Protein AF-0000000074612310 (afdb_homodimer)

Solvent-accessible surface area (backbone atoms only — not comparable to full-atom values): 36369 Å² total; per-residue (Å²): 129,85,71,70,78,71,64,77,72,70,75,66,70,74,69,72,67,72,72,68,61,58,50,31,43,89,96,39,61,43,60,32,62,92,30,60,35,44,38,49,26,16,46,59,89,92,21,31,74,48,78,76,33,29,34,42,69,42,62,85,66,85,56,32,41,31,21,34,57,80,76,67,33,42,51,66,43,66,48,71,48,95,81,45,96,46,37,36,38,30,28,52,40,79,69,46,76,47,74,48,49,64,48,74,45,77,73,54,71,47,79,35,73,95,50,50,44,22,36,31,58,28,25,40,35,35,40,31,32,58,38,29,44,37,32,20,39,92,85,64,48,70,69,23,22,27,25,25,38,73,58,92,82,48,68,73,75,75,53,61,61,74,24,9,53,40,13,24,57,28,48,44,76,60,74,30,40,48,41,30,37,32,37,35,25,52,70,68,73,89,86,61,74,26,62,32,37,38,37,50,28,14,50,72,58,56,76,65,42,74,66,57,75,88,74,54,84,75,34,51,24,34,29,26,52,33,69,48,61,89,46,76,59,81,63,63,72,42,91,46,30,46,59,44,82,89,60,43,48,61,35,38,26,66,55,30,38,60,26,51,69,39,90,83,16,40,35,73,52,82,57,44,65,85,44,63,74,75,32,57,90,66,33,38,33,34,62,54,77,86,46,79,36,62,34,62,31,66,66,57,71,37,38,32,54,48,49,38,51,50,49,51,48,51,50,50,51,51,52,48,52,50,51,50,50,52,50,52,52,51,53,54,66,70,95,128,89,69,72,79,72,64,77,73,69,75,68,72,74,71,72,67,72,71,69,60,58,51,31,46,90,97,39,61,43,58,34,62,92,30,59,34,44,38,50,26,16,47,60,88,90,22,32,75,49,77,77,33,30,34,43,68,43,61,84,67,82,57,32,41,30,22,35,57,81,76,66,33,42,51,67,43,66,48,71,48,95,81,46,96,48,37,36,36,31,28,54,40,78,68,45,76,46,74,47,48,59,50,75,44,80,74,54,71,48,80,36,72,94,51,50,45,22,36,32,57,29,26,41,38,36,40,31,32,59,38,29,45,37,33,22,39,93,86,64,47,70,69,23,24,29,25,25,37,75,58,91,81,50,66,75,73,76,51,57,62,76,23,10,53,39,13,24,57,29,46,42,76,61,74,30,39,48,41,31,36,32,37,35,23,52,72,57,81,83,93,63,72,27,60,31,36,39,38,50,29,14,49,72,58,55,77,64,43,74,64,57,76,88,74,56,84,75,33,51,22,33,29,26,50,34,69,49,60,90,46,76,60,82,65,62,70,40,89,44,29,45,58,42,83,90,60,43,49,60,34,37,27,74,60,30,38,57,26,50,68,39,90,83,17,40,35,73,52,83,60,44,66,87,45,62,77,75,35,59,92,69,34,36,37,34,63,53,83,87,45,80,36,59,35,64,32,67,65,60,70,38,38,34,54,49,46,39,51,50,48,52,48,49,51,50,50,52,53,48,52,49,50,50,48,51,51,51,50,51,55,52,65,71,92

Foldseek 3Di:
DVPPPPPPPPPPPPPPPPVVQDQWDPPFDQDQFPEGAGPCAGEDPPGHDDLQRYWHFDPPPVGTWIARPVQRWTWDYFDDDPPDPFRKTKTFDDKDKDKDQAFKAWTDKAAQPPAQKKFAQKKKKKAWAQKKKFKAFPVGHTQDIAHADEDPPDPPCQDLDDPRHRMDMDDDDIGHRIMIMMMGGDNDDPDDMIMMMMDMAHNVVSVVRHGDPVPDPTGIGMMGGAPPSPHDQVLDPPPQWHFDPDSGDIDGFWQWDADNSDDVSTHGPPAPVVCVPVAPPQWTFPDDRPGTDGHGDVVVVCVVVVVVVVVVVVVCVVVVVVVVVVVVVVVVVVD/DVPDPPPPPPPPPPPPPPVVQDQWAPPFDQDQFPEGAGPCAGEDPPGHDDLQRYWHFDCPPVGTWIARPVVRWTWDYFDDDPPDPFRKTKTFDDKDKDKDQAFKFWDDKAAQPPAQKKFAQKKKKKAWAQKKKFKAFPVGHTQDIAHADEDPPDPPCQDLDDPRHRMDMDDDDIGHRIITMMIGGDNDDDDDMIMMMMDMAHNVVSVVRHGDPVPDDTGIGMMGGAPPSPHDQVLDPPPQWHFDPDSGDIDGFDQWDADNSDDVSTHGPPAPVVCVPVAPPQWTFPDDRPGTDGHGDVVVVCVVVVVVVVVVVVVCVVVVVVVVVVVVVVVVVVD

Radius of gyration: 35.61 Å; Cα contacts (8 Å, |Δi|>4): 1403; chains: 2; bounding box: 133×86×54 Å

Organism: Saponaria officinalis (NCBI:txid3572)

pLDDT: mean 75.76, std 18.87, range [30.83, 97.31]

Structure (mmCIF, N/CA/C/O backbone):
data_AF-0000000074612310-model_v1
#
loop_
_entity.id
_entity.type
_entity.pdbx_description
1 polymer 'Wall-associated receptor kinase galacturonan-binding domain-containing protein'
#
loop_
_atom_site.group_PDB
_atom_site.id
_atom_site.type_symbol
_atom_site.label_atom_id
_atom_site.label_alt_id
_atom_site.label_comp_id
_atom_site.label_asym_id
_atom_site.label_entity_id
_atom_site.label_seq_id
_atom_site.pdbx_PDB_ins_code
_atom_site.Cartn_x
_atom_site.Cartn_y
_atom_site.Cartn_z
_atom_site.occupancy
_atom_site.B_iso_or_equiv
_atom_site.auth_seq_id
_atom_site.auth_comp_id
_atom_site.auth_asym_id
_atom_site.auth_atom_id
_atom_site.pdbx_PDB_model_num
ATOM 1 N N . MET A 1 1 ? -59.469 -48.281 7.539 1 31.19 1 MET A N 1
ATOM 2 C CA . MET A 1 1 ? -58.062 -48.688 7.543 1 31.19 1 MET A CA 1
ATOM 3 C C . MET A 1 1 ? -57.25 -47.75 6.68 1 31.19 1 MET A C 1
ATOM 5 O O . MET A 1 1 ? -56.094 -48.062 6.328 1 31.19 1 MET A O 1
ATOM 9 N N . PRO A 1 2 ? -57.844 -46.656 6.121 1 43.91 2 PRO A N 1
ATOM 10 C CA . PRO A 1 2 ? -57.219 -45.688 5.219 1 43.91 2 PRO A CA 1
ATOM 11 C C . PRO A 1 2 ? -56.062 -44.906 5.887 1 43.91 2 PRO A C 1
ATOM 13 O O . PRO A 1 2 ? -55.625 -43.875 5.363 1 43.91 2 PRO A O 1
ATOM 16 N N . SER A 1 3 ? -55.688 -45.438 7.133 1 37.5 3 SER A N 1
ATOM 17 C CA . SER A 1 3 ? -54.812 -44.562 7.926 1 37.5 3 SER A CA 1
ATOM 18 C C . SER A 1 3 ? -53.469 -44.375 7.25 1 37.5 3 SER A C 1
ATOM 20 O O . SER A 1 3 ? -52.781 -43.344 7.469 1 37.5 3 SER A O 1
ATOM 22 N N . LEU A 1 4 ? -52.875 -45.469 6.738 1 37.41 4 LEU A N 1
ATOM 23 C CA . LEU A 1 4 ? -51.438 -45.594 6.742 1 37.41 4 LEU A CA 1
ATOM 24 C C . LEU A 1 4 ? -50.812 -44.781 5.605 1 37.41 4 LEU A C 1
ATOM 26 O O . LEU A 1 4 ? -49.594 -44.781 5.438 1 37.41 4 LEU A O 1
ATOM 30 N N . PHE A 1 5 ? -51.531 -44.469 4.578 1 40.09 5 PHE A N 1
ATOM 31 C CA . PHE A 1 5 ? -50.781 -44.031 3.402 1 40.09 5 PHE A CA 1
ATOM 32 C C . PHE A 1 5 ? -50.125 -42.688 3.646 1 40.09 5 PHE A C 1
ATOM 34 O O . PHE A 1 5 ? -49.5 -42.125 2.74 1 40.09 5 PHE A O 1
ATOM 41 N N . LEU A 1 6 ? -50.531 -41.969 4.703 1 34.81 6 LEU A N 1
ATOM 42 C CA . LEU A 1 6 ? -50.094 -40.562 4.637 1 34.81 6 LEU A CA 1
ATOM 43 C C . LEU A 1 6 ? -48.594 -40.469 4.883 1 34.81 6 LEU A C 1
ATOM 45 O O . LEU A 1 6 ? -48.031 -39.344 4.922 1 34.81 6 LEU A O 1
ATOM 49 N N . LEU A 1 7 ? -47.969 -41.5 5.547 1 33.06 7 LEU A N 1
ATOM 50 C CA . LEU A 1 7 ? -46.781 -41.062 6.258 1 33.06 7 LEU A CA 1
ATOM 51 C C . LEU A 1 7 ? -45.688 -40.688 5.277 1 33.06 7 LEU A C 1
ATOM 53 O O . LEU A 1 7 ? -44.781 -39.906 5.594 1 33.06 7 LEU A O 1
ATOM 57 N N . VAL A 1 8 ? -45.406 -41.562 4.297 1 35.12 8 VAL A N 1
ATOM 58 C CA . VAL A 1 8 ? -44 -41.625 3.943 1 35.12 8 VAL A CA 1
ATOM 59 C C . VAL A 1 8 ? -43.594 -40.375 3.141 1 35.12 8 VAL A C 1
ATOM 61 O O . VAL A 1 8 ? -43.719 -40.375 1.912 1 35.12 8 VAL A O 1
ATOM 64 N N . LEU A 1 9 ? -44.281 -39.281 3.205 1 34.91 9 LEU A N 1
ATOM 65 C CA . LEU A 1 9 ? -43.562 -38.219 2.506 1 34.91 9 LEU A CA 1
ATOM 66 C C . LEU A 1 9 ? -42.094 -38.125 2.98 1 34.91 9 LEU A C 1
ATOM 68 O O . LEU A 1 9 ? -41.844 -37.656 4.086 1 34.91 9 LEU A O 1
ATOM 72 N N . GLN A 1 10 ? -41.312 -39.281 2.816 1 31.5 10 GLN A N 1
ATOM 73 C CA . GLN A 1 10 ? -39.875 -39.219 3.033 1 31.5 10 GLN A CA 1
ATOM 74 C C . GLN A 1 10 ? -39.281 -37.938 2.461 1 31.5 10 GLN A C 1
ATOM 76 O O . GLN A 1 10 ? -39.531 -37.594 1.305 1 31.5 10 GLN A O 1
ATOM 81 N N . LEU A 1 11 ? -39.062 -37.031 3.32 1 33.66 11 LEU A N 1
ATOM 82 C CA . LEU A 1 11 ? -38.094 -35.938 3.146 1 33.66 11 LEU A CA 1
ATOM 83 C C . LEU A 1 11 ? -36.812 -36.438 2.494 1 33.66 11 LEU A C 1
ATOM 85 O O . LEU A 1 11 ? -36.062 -37.219 3.1 1 33.66 11 LEU A O 1
ATOM 89 N N . LEU A 1 12 ? -36.906 -36.875 1.22 1 35.41 12 LEU A N 1
ATOM 90 C CA . LEU A 1 12 ? -35.594 -37 0.584 1 35.41 12 LEU A CA 1
ATOM 91 C C . LEU A 1 12 ? -34.656 -35.875 0.996 1 35.41 12 LEU A C 1
ATOM 93 O O . LEU A 1 12 ? -35 -34.719 0.837 1 35.41 12 LEU A O 1
ATOM 97 N N . PRO A 1 13 ? -33.812 -36.188 1.968 1 35.56 13 PRO A N 1
ATOM 98 C CA . PRO A 1 13 ? -32.812 -35.125 2.168 1 35.56 13 PRO A CA 1
ATOM 99 C C . PRO A 1 13 ? -32.219 -34.625 0.854 1 35.56 13 PRO A C 1
ATOM 101 O O . PRO A 1 13 ? -31.875 -35.406 -0.017 1 35.56 13 PRO A O 1
ATOM 104 N N . VAL A 1 14 ? -32.812 -33.562 0.369 1 36.28 14 VAL A N 1
ATOM 105 C CA . VAL A 1 14 ? -31.984 -32.844 -0.604 1 36.28 14 VAL A CA 1
ATOM 106 C C . VAL A 1 14 ? -30.516 -32.875 -0.156 1 36.28 14 VAL A C 1
ATOM 108 O O . VAL A 1 14 ? -30.172 -32.281 0.869 1 36.28 14 VAL A O 1
ATOM 111 N N . LEU A 1 15 ? -29.938 -34.094 -0.262 1 31.41 15 LEU A N 1
ATOM 112 C CA . LEU A 1 15 ? -28.469 -34.031 -0.216 1 31.41 15 LEU A CA 1
ATOM 113 C C . LEU A 1 15 ? -27.969 -32.812 -0.952 1 31.41 15 LEU A C 1
ATOM 115 O O . LEU A 1 15 ? -28.047 -32.75 -2.182 1 31.41 15 LEU A O 1
ATOM 119 N N . ASN A 1 16 ? -28.188 -31.719 -0.334 1 35.94 16 ASN A N 1
ATOM 120 C CA . ASN A 1 16 ? -27.328 -30.625 -0.79 1 35.94 16 ASN A CA 1
ATOM 121 C C . ASN A 1 16 ? -25.891 -31.078 -0.973 1 35.94 16 ASN A C 1
ATOM 123 O O . ASN A 1 16 ? -25.156 -31.219 0.002 1 35.94 16 ASN A O 1
ATOM 127 N N . VAL A 1 17 ? -25.656 -32.031 -1.901 1 35.88 17 VAL A N 1
ATOM 128 C CA . VAL A 1 17 ? -24.266 -32.219 -2.322 1 35.88 17 VAL A CA 1
ATOM 129 C C . VAL A 1 17 ? -23.625 -30.859 -2.58 1 35.88 17 VAL A C 1
ATOM 131 O O . VAL A 1 17 ? -24 -30.156 -3.518 1 35.88 17 VAL A O 1
ATOM 134 N N . ALA A 1 18 ? -23.25 -30.328 -1.608 1 40.06 18 ALA A N 1
ATOM 135 C CA . ALA A 1 18 ? -22.266 -29.281 -1.895 1 40.06 18 ALA A CA 1
ATOM 136 C C . ALA A 1 18 ? -21.234 -29.781 -2.912 1 40.06 18 ALA A C 1
ATOM 138 O O . ALA A 1 18 ? -20.422 -30.641 -2.609 1 40.06 18 ALA A O 1
ATOM 139 N N . VAL A 1 19 ? -21.531 -29.984 -4.148 1 41.69 19 VAL A N 1
ATOM 140 C CA . VAL A 1 19 ? -20.484 -30.234 -5.129 1 41.69 19 VAL A CA 1
ATOM 141 C C . VAL A 1 19 ? -19.328 -29.25 -4.922 1 41.69 19 VAL A C 1
ATOM 143 O O . VAL A 1 19 ? -19.516 -28.031 -5.078 1 41.69 19 VAL A O 1
ATOM 146 N N . GLY A 1 20 ? -18.578 -29.469 -3.973 1 47.41 20 GLY A N 1
ATOM 147 C CA . GLY A 1 20 ? -17.344 -28.719 -3.855 1 47.41 20 GLY A CA 1
ATOM 148 C C . GLY A 1 20 ? -16.688 -28.453 -5.191 1 47.41 20 GLY A C 1
ATOM 149 O O . GLY A 1 20 ? -16.547 -29.359 -6.012 1 47.41 20 GLY A O 1
ATOM 150 N N . SER A 1 21 ? -16.844 -27.297 -5.871 1 55.66 21 SER A N 1
ATOM 151 C CA . SER A 1 21 ? -16.266 -26.938 -7.16 1 55.66 21 SER A CA 1
ATOM 152 C C . SER A 1 21 ? -14.852 -27.484 -7.297 1 55.66 21 SER A C 1
ATOM 154 O O . SER A 1 21 ? -14.07 -27.453 -6.344 1 55.66 21 SER A O 1
ATOM 156 N N . ASN A 1 22 ? -14.617 -28.453 -8.25 1 65 22 ASN A N 1
ATOM 157 C CA . ASN A 1 22 ? -13.312 -29.047 -8.516 1 65 22 ASN A CA 1
ATOM 158 C C . ASN A 1 22 ? -12.234 -27.984 -8.672 1 65 22 ASN A C 1
ATOM 160 O O . ASN A 1 22 ? -12.414 -27.016 -9.414 1 65 22 ASN A O 1
ATOM 164 N N . ILE A 1 23 ? -11.289 -28.062 -7.902 1 82.12 23 ILE A N 1
ATOM 165 C CA . ILE A 1 23 ? -10.18 -27.125 -7.938 1 82.12 23 ILE A CA 1
ATOM 166 C C . ILE A 1 23 ? -9.07 -27.656 -8.836 1 82.12 23 ILE A C 1
ATOM 168 O O . ILE A 1 23 ? -8.359 -26.891 -9.484 1 82.12 23 ILE A O 1
ATOM 172 N N . SER A 1 24 ? -9.031 -29.016 -9.023 1 89.31 24 SER A N 1
ATOM 173 C CA . SER A 1 24 ? -8.062 -29.688 -9.898 1 89.31 24 SER A CA 1
ATOM 174 C C . SER A 1 24 ? -8.766 -30.484 -10.984 1 89.31 24 SER A C 1
ATOM 176 O O . SER A 1 24 ? -9.992 -30.609 -10.984 1 89.31 24 SER A O 1
ATOM 178 N N . MET A 1 25 ? -7.953 -31.016 -11.914 1 89.5 25 MET A N 1
ATOM 179 C CA . MET A 1 25 ? -8.492 -31.922 -12.922 1 89.5 25 MET A CA 1
ATOM 180 C C . MET A 1 25 ? -9.086 -33.156 -12.273 1 89.5 25 MET A C 1
ATOM 182 O O . MET A 1 25 ? -8.562 -33.656 -11.266 1 89.5 25 MET A O 1
ATOM 186 N N . PRO A 1 26 ? -10.164 -33.719 -12.93 1 87.38 26 PRO A N 1
ATOM 187 C CA . PRO A 1 26 ? -10.781 -34.906 -12.352 1 87.38 26 PRO A CA 1
ATOM 188 C C . PRO A 1 26 ? -9.781 -36.062 -12.172 1 87.38 26 PRO A C 1
ATOM 190 O O . PRO A 1 26 ? -8.961 -36.312 -13.062 1 87.38 26 PRO A O 1
ATOM 193 N N . ASN A 1 27 ? -9.781 -36.781 -11.016 1 90.19 27 ASN A N 1
ATOM 194 C CA . ASN A 1 27 ? -8.953 -37.938 -10.68 1 90.19 27 ASN A CA 1
ATOM 195 C C . ASN A 1 27 ? -7.516 -37.531 -10.391 1 90.19 27 ASN A C 1
ATOM 197 O O . ASN A 1 27 ? -6.602 -38.344 -10.477 1 90.19 27 ASN A O 1
ATOM 201 N N . CYS A 1 28 ? -7.297 -36.25 -10.227 1 93.88 28 CYS A N 1
ATOM 202 C CA . CYS A 1 28 ? -5.965 -35.75 -9.898 1 93.88 28 CYS A CA 1
ATOM 203 C C . CYS A 1 28 ? -5.895 -35.312 -8.453 1 93.88 28 CYS A C 1
ATOM 205 O O . CYS A 1 28 ? -6.906 -34.906 -7.871 1 93.88 28 CYS A O 1
ATOM 207 N N . VAL A 1 29 ? -4.695 -35.344 -7.895 1 92.44 29 VAL A N 1
ATOM 208 C CA . VAL A 1 29 ? -4.465 -34.875 -6.531 1 92.44 29 VAL A CA 1
ATOM 209 C C . VAL A 1 29 ? -4.609 -33.344 -6.477 1 92.44 29 VAL A C 1
ATOM 211 O O . VAL A 1 29 ? -4.121 -32.625 -7.359 1 92.44 29 VAL A O 1
ATOM 214 N N . ASP A 1 30 ? -5.328 -32.875 -5.434 1 91.88 30 ASP A N 1
ATOM 215 C CA . ASP A 1 30 ? -5.609 -31.438 -5.402 1 91.88 30 ASP A CA 1
ATOM 216 C C . ASP A 1 30 ? -4.84 -30.75 -4.273 1 91.88 30 ASP A C 1
ATOM 218 O O . ASP A 1 30 ? -5.047 -29.578 -4.008 1 91.88 30 ASP A O 1
ATOM 222 N N . HIS A 1 31 ? -4.008 -31.609 -3.551 1 93.44 31 HIS A N 1
ATOM 223 C CA . HIS A 1 31 ? -3.217 -31.031 -2.475 1 93.44 31 HIS A CA 1
ATOM 224 C C . HIS A 1 31 ? -1.829 -31.656 -2.408 1 93.44 31 HIS A C 1
ATOM 226 O O . HIS A 1 31 ? -1.658 -32.844 -2.746 1 93.44 31 HIS A O 1
ATOM 232 N N . CYS A 1 32 ? -0.925 -30.859 -2.057 1 95.81 32 CYS A N 1
ATOM 233 C CA . CYS A 1 32 ? 0.397 -31.297 -1.62 1 95.81 32 CYS A CA 1
ATOM 234 C C . CYS A 1 32 ? 0.771 -30.656 -0.288 1 95.81 32 CYS A C 1
ATOM 236 O O . CYS A 1 32 ? 1.08 -29.469 -0.232 1 95.81 32 CYS A O 1
ATOM 238 N N . GLY A 1 33 ? 0.709 -31.484 0.773 1 92.88 33 GLY A N 1
ATOM 239 C CA . GLY A 1 33 ? 0.805 -30.859 2.088 1 92.88 33 GLY A CA 1
ATOM 240 C C . GLY A 1 33 ? -0.334 -29.906 2.383 1 92.88 33 GLY A C 1
ATOM 241 O O . GLY A 1 33 ? -1.506 -30.266 2.248 1 92.88 33 GLY A O 1
ATOM 242 N N . ASP A 1 34 ? -0.015 -28.672 2.723 1 89.38 34 ASP A N 1
ATOM 243 C CA . ASP A 1 34 ? -1.032 -27.688 3.078 1 89.38 34 ASP A CA 1
ATOM 244 C C . ASP A 1 34 ? -1.363 -26.781 1.89 1 89.38 34 ASP A C 1
ATOM 246 O O . ASP A 1 34 ? -2.191 -25.875 2.002 1 89.38 34 ASP A O 1
ATOM 250 N N . VAL A 1 35 ? -0.781 -27.109 0.723 1 93.94 35 VAL A N 1
ATOM 251 C CA . VAL A 1 35 ? -0.959 -26.234 -0.432 1 93.94 35 VAL A CA 1
ATOM 252 C C . VAL A 1 35 ? -1.986 -26.844 -1.386 1 93.94 35 VAL A C 1
ATOM 254 O O . VAL A 1 35 ? -1.888 -28.016 -1.748 1 93.94 35 VAL A O 1
ATOM 257 N N . GLN A 1 36 ? -2.959 -25.984 -1.758 1 92.88 36 GLN A N 1
ATOM 258 C CA . GLN A 1 36 ? -3.941 -26.422 -2.748 1 92.88 36 GLN A CA 1
ATOM 259 C C . GLN A 1 36 ? -3.393 -26.281 -4.164 1 92.88 36 GLN A C 1
ATOM 261 O O . GLN A 1 36 ? -2.865 -25.219 -4.531 1 92.88 36 GLN A O 1
ATOM 266 N N . ILE A 1 37 ? -3.521 -27.375 -4.891 1 95.06 37 ILE A N 1
ATOM 267 C CA . ILE A 1 37 ? -3.037 -27.375 -6.266 1 95.06 37 ILE A CA 1
ATOM 268 C C . ILE A 1 37 ? -4.215 -27.219 -7.227 1 95.06 37 ILE A C 1
ATOM 270 O O . ILE A 1 37 ? -4.953 -28.172 -7.48 1 95.06 37 ILE A O 1
ATOM 274 N N . ARG A 1 38 ? -4.242 -26.047 -7.793 1 91.12 38 ARG A N 1
ATOM 275 C CA . ARG A 1 38 ? -5.363 -25.719 -8.664 1 91.12 38 ARG A CA 1
ATOM 276 C C . ARG A 1 38 ? -4.953 -25.781 -10.133 1 91.12 38 ARG A C 1
ATOM 278 O O . ARG A 1 38 ? -3.863 -25.344 -10.5 1 91.12 38 ARG A O 1
ATOM 285 N N . TYR A 1 39 ? -5.891 -26.359 -10.859 1 91.38 39 TYR A N 1
ATOM 286 C CA . TYR A 1 39 ? -5.664 -26.312 -12.305 1 91.38 39 TYR A CA 1
ATOM 287 C C . TYR A 1 39 ? -5.59 -24.875 -12.797 1 91.38 39 TYR A C 1
ATOM 289 O O . TYR A 1 39 ? -6.348 -24.016 -12.344 1 91.38 39 TYR A O 1
ATOM 297 N N . PRO A 1 40 ? -4.617 -24.531 -13.711 1 91.38 40 PRO A N 1
ATOM 298 C CA . PRO A 1 40 ? -3.965 -25.391 -14.703 1 91.38 40 PRO A CA 1
ATOM 299 C C . PRO A 1 40 ? -2.744 -26.125 -14.141 1 91.38 40 PRO A C 1
ATOM 301 O O . PRO A 1 40 ? -2.105 -26.906 -14.852 1 91.38 40 PRO A O 1
ATOM 304 N N . PHE A 1 41 ? -2.453 -25.891 -12.906 1 94.94 41 PHE A N 1
ATOM 305 C CA . PHE A 1 41 ? -1.374 -26.641 -12.273 1 94.94 41 PHE A CA 1
ATOM 306 C C . PHE A 1 41 ? -1.838 -28.047 -11.898 1 94.94 41 PHE A C 1
ATOM 308 O O . PHE A 1 41 ? -3.035 -28.281 -11.734 1 94.94 41 PHE A O 1
ATOM 315 N N . GLY A 1 42 ? -0.836 -28.938 -11.828 1 96 42 GLY A N 1
ATOM 316 C CA . GLY A 1 42 ? -1.226 -30.297 -11.477 1 96 42 GLY A CA 1
ATOM 317 C C . GLY A 1 42 ? -0.047 -31.188 -11.125 1 96 42 GLY A C 1
ATOM 318 O O . GLY A 1 42 ? 1.094 -30.891 -11.477 1 96 42 GLY A O 1
ATOM 319 N N . ILE A 1 43 ? -0.381 -32.25 -10.414 1 96.56 43 ILE A N 1
ATOM 320 C CA . ILE A 1 43 ? 0.608 -33.25 -10.016 1 96.56 43 ILE A CA 1
ATOM 321 C C . ILE A 1 43 ? 0.4 -34.531 -10.812 1 96.56 43 ILE A C 1
ATOM 323 O O . ILE A 1 43 ? -0.686 -35.125 -10.789 1 96.56 43 ILE A O 1
ATOM 327 N N . GLY A 1 44 ? 1.43 -34.969 -11.516 1 94.62 44 GLY A N 1
ATOM 328 C CA . GLY A 1 44 ? 1.333 -36.188 -12.281 1 94.62 44 GLY A CA 1
ATOM 329 C C . GLY A 1 44 ? 0.958 -35.969 -13.734 1 94.62 44 GLY A C 1
ATOM 330 O O . GLY A 1 44 ? 0.527 -34.875 -14.109 1 94.62 44 GLY A O 1
ATOM 331 N N . PRO A 1 45 ? 1.139 -37 -14.5 1 93.88 45 PRO A N 1
ATOM 332 C CA . PRO A 1 45 ? 0.851 -36.875 -15.93 1 93.88 45 PRO A CA 1
ATOM 333 C C . PRO A 1 45 ? -0.623 -36.594 -16.219 1 93.88 45 PRO A C 1
ATOM 335 O O . PRO A 1 45 ? -1.5 -37.125 -15.547 1 93.88 45 PRO A O 1
ATOM 338 N N . ASN A 1 46 ? -0.968 -35.75 -17.109 1 92.69 46 ASN A N 1
ATOM 339 C CA . ASN A 1 46 ? -2.295 -35.406 -17.609 1 92.69 46 ASN A CA 1
ATOM 340 C C . ASN A 1 46 ? -3.092 -34.594 -16.578 1 92.69 46 ASN A C 1
ATOM 342 O O . ASN A 1 46 ? -4.32 -34.531 -16.641 1 92.69 46 ASN A O 1
ATOM 346 N N . CYS A 1 47 ? -2.346 -34.094 -15.617 1 95.19 47 CYS A N 1
ATOM 347 C CA . CYS A 1 47 ? -3.053 -33.344 -14.578 1 95.19 47 CYS A CA 1
ATOM 348 C C . CYS A 1 47 ? -2.76 -31.844 -14.68 1 95.19 47 CYS A C 1
ATOM 350 O O . CYS A 1 47 ? -3.281 -31.062 -13.891 1 95.19 47 CYS A O 1
ATOM 352 N N . TYR A 1 48 ? -1.944 -31.422 -15.578 1 93.81 48 TYR A N 1
ATOM 353 C CA . TYR A 1 48 ? -1.608 -30.016 -15.805 1 93.81 48 TYR A CA 1
ATOM 354 C C . TYR A 1 48 ? -1.828 -29.641 -17.266 1 93.81 48 TYR A C 1
ATOM 356 O O . TYR A 1 48 ? -1.896 -30.5 -18.141 1 93.81 48 TYR A O 1
ATOM 364 N N . ARG A 1 49 ? -2.004 -28.406 -17.469 1 90.75 49 ARG A N 1
ATOM 365 C CA . ARG A 1 49 ? -2.35 -27.938 -18.812 1 90.75 49 ARG A CA 1
ATOM 366 C C . ARG A 1 49 ? -1.181 -28.109 -19.781 1 90.75 49 ARG A C 1
ATOM 368 O O . ARG A 1 49 ? -1.35 -28.625 -20.875 1 90.75 49 ARG A O 1
ATOM 375 N N . GLU A 1 50 ? -0.037 -27.562 -19.391 1 91.06 50 GLU A N 1
ATOM 376 C CA . GLU A 1 50 ? 1.214 -27.625 -20.141 1 91.06 50 GLU A CA 1
ATOM 377 C C . GLU A 1 50 ? 2.393 -27.953 -19.219 1 91.06 50 GLU A C 1
ATOM 379 O O . GLU A 1 50 ? 2.297 -27.797 -18 1 91.06 50 GLU A O 1
ATOM 384 N N . PRO A 1 51 ? 3.473 -28.297 -19.844 1 92.06 51 PRO A N 1
ATOM 385 C CA . PRO A 1 51 ? 4.605 -28.766 -19.047 1 92.06 51 PRO A CA 1
ATOM 386 C C . PRO A 1 51 ? 5.055 -27.75 -18 1 92.06 51 PRO A C 1
ATOM 388 O O . PRO A 1 51 ? 5.375 -28.109 -16.875 1 92.06 51 PRO A O 1
ATOM 391 N N . PRO A 1 52 ? 4.977 -26.484 -18.266 1 93.88 52 PRO A N 1
ATOM 392 C CA . PRO A 1 52 ? 5.449 -25.516 -17.266 1 93.88 52 PRO A CA 1
ATOM 393 C C . PRO A 1 52 ? 4.559 -25.469 -16.031 1 93.88 52 PRO A C 1
ATOM 395 O O . PRO A 1 52 ? 4.957 -24.938 -15 1 93.88 52 PRO A O 1
ATOM 398 N N . TYR A 1 53 ? 3.422 -26.031 -16.078 1 94.62 53 TYR A N 1
ATOM 399 C CA . TYR A 1 53 ? 2.484 -25.969 -14.961 1 94.62 53 TYR A CA 1
ATOM 400 C C . TYR A 1 53 ? 2.555 -27.25 -14.125 1 94.62 53 TYR A C 1
ATOM 402 O O . TYR A 1 53 ? 1.765 -27.438 -13.195 1 94.62 53 TYR A O 1
ATOM 410 N N . GLU A 1 54 ? 3.5 -28.062 -14.43 1 96.44 54 GLU A N 1
ATOM 411 C CA . GLU A 1 54 ? 3.66 -29.297 -13.672 1 96.44 54 GLU A CA 1
ATOM 412 C C . GLU A 1 54 ? 4.238 -29.031 -12.289 1 96.44 54 GLU A C 1
ATOM 414 O O . GLU A 1 54 ? 5.234 -28.328 -12.156 1 96.44 54 GLU A O 1
ATOM 419 N N . ILE A 1 55 ? 3.613 -29.641 -11.273 1 97.31 55 ILE A N 1
ATOM 420 C CA . ILE A 1 55 ? 4.059 -29.562 -9.883 1 97.31 55 ILE A CA 1
ATOM 421 C C . ILE A 1 55 ? 4.539 -30.922 -9.406 1 97.31 55 ILE A C 1
ATOM 423 O O . ILE A 1 55 ? 3.891 -31.938 -9.664 1 97.31 55 ILE A O 1
ATOM 427 N N . ILE A 1 56 ? 5.691 -30.906 -8.812 1 96.88 56 ILE A N 1
ATOM 428 C CA . ILE A 1 56 ? 6.223 -32.094 -8.18 1 96.88 56 ILE A CA 1
ATOM 429 C C . ILE A 1 56 ? 6 -32.031 -6.672 1 96.88 56 ILE A C 1
ATOM 431 O O . ILE A 1 56 ? 6.402 -31.078 -6.016 1 96.88 56 ILE A O 1
ATOM 435 N N . CYS A 1 57 ? 5.32 -33 -6.156 1 96.69 57 CYS A N 1
ATOM 436 C CA . CYS A 1 57 ? 5.105 -33.062 -4.715 1 96.69 57 CYS A CA 1
ATOM 437 C C . CYS A 1 57 ? 6.207 -33.875 -4.031 1 96.69 57 CYS A C 1
ATOM 439 O O . CYS A 1 57 ? 6.207 -35.094 -4.082 1 96.69 57 CYS A O 1
ATOM 441 N N . ASN A 1 58 ? 7.086 -33.219 -3.375 1 94.31 58 ASN A N 1
ATOM 442 C CA . ASN A 1 58 ? 8.227 -33.844 -2.717 1 94.31 58 ASN A CA 1
ATOM 443 C C . ASN A 1 58 ? 7.91 -34.219 -1.269 1 94.31 58 ASN A C 1
ATOM 445 O O . ASN A 1 58 ? 7.691 -33.312 -0.437 1 94.31 58 ASN A O 1
ATOM 449 N N . ALA A 1 59 ? 7.895 -35.469 -0.874 1 87 59 ALA A N 1
ATOM 450 C CA . ALA A 1 59 ? 7.512 -35.938 0.449 1 87 59 ALA A CA 1
ATOM 451 C C . ALA A 1 59 ? 8.734 -36.125 1.347 1 87 59 ALA A C 1
ATOM 453 O O . ALA A 1 59 ? 8.625 -36.625 2.465 1 87 59 ALA A O 1
ATOM 454 N N . SER A 1 60 ? 9.844 -35.719 0.901 1 84.12 60 SER A N 1
ATOM 455 C CA . SER A 1 60 ? 11.07 -35.938 1.659 1 84.12 60 SER A CA 1
ATOM 456 C C . SER A 1 60 ? 11.188 -34.969 2.836 1 84.12 60 SER A C 1
ATOM 458 O O . SER A 1 60 ? 12.047 -35.156 3.701 1 84.12 60 SER A O 1
ATOM 460 N N . PHE A 1 61 ? 10.422 -33.906 3.043 1 75.06 61 PHE A N 1
ATOM 461 C CA . PHE A 1 61 ? 10.562 -32.844 4.031 1 75.06 61 PHE A CA 1
ATOM 462 C C . PHE A 1 61 ? 9.625 -33.094 5.211 1 75.06 61 PHE A C 1
ATOM 464 O O . PHE A 1 61 ? 9.352 -32.156 5.984 1 75.06 61 PHE A O 1
ATOM 471 N N . GLY A 1 62 ? 9.359 -34.25 5.711 1 78.06 62 GLY A N 1
ATOM 472 C CA . GLY A 1 62 ? 8.359 -34.531 6.723 1 78.06 62 GLY A CA 1
ATOM 473 C C . GLY A 1 62 ? 6.938 -34.281 6.246 1 78.06 62 GLY A C 1
ATOM 474 O O . GLY A 1 62 ? 6.129 -35.219 6.188 1 78.06 62 GLY A O 1
ATOM 475 N N . SER A 1 63 ? 6.738 -32.875 5.906 1 86.75 63 SER A N 1
ATOM 476 C CA . SER A 1 63 ? 5.496 -32.562 5.207 1 86.75 63 SER A CA 1
ATOM 477 C C . SER A 1 63 ? 5.742 -32.312 3.719 1 86.75 63 SER A C 1
ATOM 479 O O . SER A 1 63 ? 6.695 -31.641 3.346 1 86.75 63 SER A O 1
ATOM 481 N N . PRO A 1 64 ? 5.02 -33 2.973 1 94.38 64 PRO A N 1
ATOM 482 C CA . PRO A 1 64 ? 5.234 -32.844 1.531 1 94.38 64 PRO A CA 1
ATOM 483 C C . PRO A 1 64 ? 5.195 -31.391 1.082 1 94.38 64 PRO A C 1
ATOM 485 O O . PRO A 1 64 ? 4.387 -30.609 1.589 1 94.38 64 PRO A O 1
ATOM 488 N N . LYS A 1 65 ? 6.125 -31.078 0.188 1 95.69 65 LYS A N 1
ATOM 489 C CA . LYS A 1 65 ? 6.215 -29.719 -0.351 1 95.69 65 LYS A CA 1
ATOM 490 C C . LYS A 1 65 ? 6.113 -29.734 -1.874 1 95.69 65 LYS A C 1
ATOM 492 O O . LYS A 1 65 ? 6.742 -30.547 -2.539 1 95.69 65 LYS A O 1
ATOM 497 N N . PRO A 1 66 ? 5.301 -28.844 -2.414 1 97.12 66 PRO A N 1
ATOM 498 C CA . PRO A 1 66 ? 5.184 -28.75 -3.871 1 97.12 66 PRO A CA 1
ATOM 499 C C . PRO A 1 66 ? 6.285 -27.906 -4.5 1 97.12 66 PRO A C 1
ATOM 501 O O . PRO A 1 66 ? 6.668 -26.875 -3.945 1 97.12 66 PRO A O 1
ATOM 504 N N . PHE A 1 67 ? 6.785 -28.375 -5.672 1 97.25 67 PHE A N 1
ATOM 505 C CA . PHE A 1 67 ? 7.816 -27.656 -6.418 1 97.25 67 PHE A CA 1
ATOM 506 C C . PHE A 1 67 ? 7.41 -27.484 -7.879 1 97.25 67 PHE A C 1
ATOM 508 O O . PHE A 1 67 ? 6.891 -28.422 -8.492 1 97.25 67 PHE A O 1
ATOM 515 N N . LEU A 1 68 ? 7.531 -26.266 -8.352 1 96.25 68 LEU A N 1
ATOM 516 C CA . LEU A 1 68 ? 7.426 -26.078 -9.797 1 96.25 68 LEU A CA 1
ATOM 517 C C . LEU A 1 68 ? 8.547 -26.812 -10.523 1 96.25 68 LEU A C 1
ATOM 519 O O . LEU A 1 68 ? 9.727 -26.5 -10.336 1 96.25 68 LEU A O 1
ATOM 523 N N . ARG A 1 69 ? 8.266 -27.703 -11.312 1 94.12 69 ARG A N 1
ATOM 524 C CA . ARG A 1 69 ? 9.258 -28.594 -11.922 1 94.12 69 ARG A CA 1
ATOM 525 C C . ARG A 1 69 ? 10.25 -27.797 -12.766 1 94.12 69 ARG A C 1
ATOM 527 O O . ARG A 1 69 ? 11.453 -28.047 -12.703 1 94.12 69 ARG A O 1
ATOM 534 N N . GLU A 1 70 ? 9.758 -26.938 -13.547 1 90.75 70 GLU A N 1
ATOM 535 C CA . GLU A 1 70 ? 10.578 -26.234 -14.531 1 90.75 70 GLU A CA 1
ATOM 536 C C . GLU A 1 70 ? 11.727 -25.484 -13.852 1 90.75 70 GLU A C 1
ATOM 538 O O . GLU A 1 70 ? 12.844 -25.469 -14.359 1 90.75 70 GLU A O 1
ATOM 543 N N . PHE A 1 71 ? 11.57 -24.938 -12.695 1 92.69 71 PHE A N 1
ATOM 544 C CA . PHE A 1 71 ? 12.578 -24.094 -12.062 1 92.69 71 PHE A CA 1
ATOM 545 C C . PHE A 1 71 ? 12.969 -24.656 -10.695 1 92.69 71 PHE A C 1
ATOM 547 O O . PHE A 1 71 ? 13.867 -24.125 -10.039 1 92.69 71 PHE A O 1
ATOM 554 N N . ASN A 1 72 ? 12.336 -25.688 -10.352 1 93.88 72 ASN A N 1
ATOM 555 C CA . ASN A 1 72 ? 12.555 -26.297 -9.047 1 93.88 72 ASN A CA 1
ATOM 556 C C . ASN A 1 72 ? 12.367 -25.281 -7.922 1 93.88 72 ASN A C 1
ATOM 558 O O . ASN A 1 72 ? 13.219 -25.156 -7.039 1 93.88 72 ASN A O 1
ATOM 562 N N . LEU A 1 73 ? 11.289 -24.594 -7.988 1 95.56 73 LEU A N 1
ATOM 563 C CA . LEU A 1 73 ? 10.922 -23.609 -6.973 1 95.56 73 LEU A CA 1
ATOM 564 C C . LEU A 1 73 ? 9.789 -24.125 -6.098 1 95.56 73 LEU A C 1
ATOM 566 O O . LEU A 1 73 ? 8.781 -24.625 -6.605 1 95.56 73 LEU A O 1
ATOM 570 N N . GLU A 1 74 ? 10.023 -23.969 -4.848 1 95.94 74 GLU A N 1
ATOM 571 C CA . GLU A 1 74 ? 8.961 -24.375 -3.924 1 95.94 74 GLU A CA 1
ATOM 572 C C . GLU A 1 74 ? 7.754 -23.438 -4.039 1 95.94 74 GLU A C 1
ATOM 574 O O . GLU A 1 74 ? 7.906 -22.219 -4.062 1 95.94 74 GLU A O 1
ATOM 579 N N . VAL A 1 75 ? 6.562 -24.047 -4.051 1 97.06 75 VAL A N 1
ATOM 580 C CA . VAL A 1 75 ? 5.324 -23.297 -4.199 1 97.06 75 VAL A CA 1
ATOM 581 C C . VAL A 1 75 ? 4.641 -23.156 -2.842 1 97.06 75 VAL A C 1
ATOM 583 O O . VAL A 1 75 ? 4.473 -24.141 -2.117 1 97.06 75 VAL A O 1
ATOM 586 N N . LEU A 1 76 ? 4.246 -21.906 -2.547 1 95 76 LEU A N 1
ATOM 587 C CA . LEU A 1 76 ? 3.598 -21.672 -1.266 1 95 76 LEU A CA 1
ATOM 588 C C . LEU A 1 76 ? 2.092 -21.5 -1.441 1 95 76 LEU A C 1
ATOM 590 O O . LEU A 1 76 ? 1.318 -21.844 -0.54 1 95 76 LEU A O 1
ATOM 594 N N . ASP A 1 77 ? 1.77 -20.938 -2.523 1 93.5 77 ASP A N 1
ATOM 595 C CA . ASP A 1 77 ? 0.352 -20.672 -2.752 1 93.5 77 ASP A CA 1
ATOM 596 C C . ASP A 1 77 ? 0.07 -20.422 -4.23 1 93.5 77 ASP A C 1
ATOM 598 O O . ASP A 1 77 ? 0.92 -19.891 -4.949 1 93.5 77 ASP A O 1
ATOM 602 N N . ILE A 1 78 ? -1.086 -20.859 -4.633 1 90.62 78 ILE A N 1
ATOM 603 C CA . ILE A 1 78 ? -1.604 -20.562 -5.965 1 90.62 78 ILE A CA 1
ATOM 604 C C . ILE A 1 78 ? -2.924 -19.797 -5.844 1 90.62 78 ILE A C 1
ATOM 606 O O . ILE A 1 78 ? -3.932 -20.359 -5.402 1 90.62 78 ILE A O 1
ATOM 610 N N . SER A 1 79 ? -2.787 -18.516 -6.078 1 77.44 79 SER A N 1
ATOM 611 C CA . SER A 1 79 ? -3.998 -17.734 -5.871 1 77.44 79 SER A CA 1
ATOM 612 C C . SER A 1 79 ? -4.32 -16.891 -7.098 1 77.44 79 SER A C 1
ATOM 614 O O . SER A 1 79 ? -3.416 -16.453 -7.82 1 77.44 79 SER A O 1
ATOM 616 N N . TRP A 1 80 ? -5.496 -16.953 -7.516 1 69.75 80 TRP A N 1
ATOM 617 C CA . TRP A 1 80 ? -5.984 -15.953 -8.453 1 69.75 80 TRP A CA 1
ATOM 618 C C . TRP A 1 80 ? -7.238 -15.266 -7.922 1 69.75 80 TRP A C 1
ATOM 620 O O . TRP A 1 80 ? -8.008 -15.875 -7.172 1 69.75 80 TRP A O 1
ATOM 630 N N . SER A 1 81 ? -6.969 -13.969 -7.68 1 60.22 81 SER A N 1
ATOM 631 C CA . SER A 1 81 ? -8.094 -13.18 -7.188 1 60.22 81 SER A CA 1
ATOM 632 C C . SER A 1 81 ? -8.836 -12.5 -8.328 1 60.22 81 SER A C 1
ATOM 634 O O . SER A 1 81 ? -8.227 -12.117 -9.336 1 60.22 81 SER A O 1
ATOM 636 N N . ASP A 1 82 ? -10.094 -12.531 -8.125 1 54.28 82 ASP A N 1
ATOM 637 C CA . ASP A 1 82 ? -10.961 -11.844 -9.086 1 54.28 82 ASP A CA 1
ATOM 638 C C . ASP A 1 82 ? -10.602 -10.367 -9.195 1 54.28 82 ASP A C 1
ATOM 640 O O . ASP A 1 82 ? -10.945 -9.711 -10.18 1 54.28 82 ASP A O 1
ATOM 644 N N . TYR A 1 83 ? -9.844 -10.016 -8.25 1 57.12 83 TYR A N 1
ATOM 645 C CA . TYR A 1 83 ? -9.617 -8.578 -8.219 1 57.12 83 TYR A CA 1
ATOM 646 C C . TYR A 1 83 ? -8.172 -8.25 -8.562 1 57.12 83 TYR A C 1
ATOM 648 O O . TYR A 1 83 ? -7.812 -7.078 -8.711 1 57.12 83 TYR A O 1
ATOM 656 N N . SER A 1 84 ? -7.449 -9.336 -8.781 1 64.25 84 SER A N 1
ATOM 657 C CA . SER A 1 84 ? -6.047 -9.07 -9.078 1 64.25 84 SER A CA 1
ATOM 658 C C . SER A 1 84 ? -5.828 -8.875 -10.57 1 64.25 84 SER A C 1
ATOM 660 O O . SER A 1 84 ? -6.582 -9.406 -11.391 1 64.25 84 SER A O 1
ATOM 662 N N . GLU A 1 85 ? -4.938 -8.031 -10.82 1 71 85 GLU A N 1
ATOM 663 C CA . GLU A 1 85 ? -4.562 -7.789 -12.211 1 71 85 GLU A CA 1
ATOM 664 C C . GLU A 1 85 ? -3.758 -8.953 -12.773 1 71 85 GLU A C 1
ATOM 666 O O . GLU A 1 85 ? -3.598 -9.07 -13.992 1 71 85 GLU A O 1
ATOM 671 N N . PHE A 1 86 ? -3.35 -9.812 -11.789 1 77.44 86 PHE A N 1
ATOM 672 C CA . PHE A 1 86 ? -2.5 -10.922 -12.211 1 77.44 86 PHE A CA 1
ATOM 673 C C . PHE A 1 86 ? -2.955 -12.227 -11.562 1 77.44 86 PHE A C 1
ATOM 675 O O . PHE A 1 86 ? -3.514 -12.219 -10.461 1 77.44 86 PHE A O 1
ATOM 682 N N . ASN A 1 87 ? -2.848 -13.289 -12.445 1 85.56 87 ASN A N 1
ATOM 683 C CA . ASN A 1 87 ? -2.76 -14.594 -11.789 1 85.56 87 ASN A CA 1
ATOM 684 C C . ASN A 1 87 ? -1.407 -14.781 -11.109 1 85.56 87 ASN A C 1
ATOM 686 O O . ASN A 1 87 ? -0.362 -14.641 -11.742 1 85.56 87 ASN A O 1
ATOM 690 N N . LEU A 1 88 ? -1.521 -15.109 -9.852 1 90.75 88 LEU A N 1
ATOM 691 C CA . LEU A 1 88 ? -0.249 -15.133 -9.141 1 90.75 88 LEU A CA 1
ATOM 692 C C . LEU A 1 88 ? 0.012 -16.516 -8.547 1 90.75 88 LEU A C 1
ATOM 694 O O . LEU A 1 88 ? -0.921 -17.203 -8.125 1 90.75 88 LEU A O 1
ATOM 698 N N . ILE A 1 89 ? 1.188 -16.953 -8.633 1 93.56 89 ILE A N 1
ATOM 699 C CA . ILE A 1 89 ? 1.715 -18.094 -7.883 1 93.56 89 ILE A CA 1
ATOM 700 C C . ILE A 1 89 ? 2.84 -17.609 -6.961 1 93.56 89 ILE A C 1
ATOM 702 O O . ILE A 1 89 ? 3.727 -16.875 -7.383 1 93.56 89 ILE A O 1
ATOM 706 N N . THR A 1 90 ? 2.713 -17.938 -5.691 1 95.44 90 THR A N 1
ATOM 707 C CA . THR A 1 90 ? 3.711 -17.531 -4.707 1 95.44 90 THR A CA 1
ATOM 708 C C . THR A 1 90 ? 4.762 -18.625 -4.523 1 95.44 90 THR A C 1
ATOM 710 O O . THR A 1 90 ? 4.43 -19.766 -4.246 1 95.44 90 THR A O 1
ATOM 713 N N . VAL A 1 91 ? 5.996 -18.266 -4.699 1 96.75 91 VAL A N 1
ATOM 714 C CA . VAL A 1 91 ? 7.094 -19.219 -4.609 1 96.75 91 VAL A CA 1
ATOM 715 C C . VAL A 1 91 ? 8.109 -18.75 -3.576 1 96.75 91 VAL A C 1
ATOM 717 O O . VAL A 1 91 ? 8.008 -17.641 -3.057 1 96.75 91 VAL A O 1
ATOM 720 N N . VAL A 1 92 ? 9.062 -19.641 -3.314 1 95.56 92 VAL A N 1
ATOM 721 C CA . VAL A 1 92 ? 10.109 -19.297 -2.352 1 95.56 92 VAL A CA 1
ATOM 722 C C . VAL A 1 92 ? 11.383 -18.906 -3.092 1 95.56 92 VAL A C 1
ATOM 724 O O . VAL A 1 92 ? 11.898 -19.688 -3.904 1 95.56 92 VAL A O 1
ATOM 727 N N . LEU A 1 93 ? 11.852 -17.719 -2.852 1 93.81 93 LEU A N 1
ATOM 728 C CA . LEU A 1 93 ? 13.18 -17.312 -3.291 1 93.81 93 LEU A CA 1
ATOM 729 C C . LEU A 1 93 ? 14.109 -17.125 -2.1 1 93.81 93 LEU A C 1
ATOM 731 O O . LEU A 1 93 ? 13.781 -16.391 -1.156 1 93.81 93 LEU A O 1
ATOM 735 N N . PRO A 1 94 ? 15.188 -17.734 -2.17 1 89.62 94 PRO A N 1
ATOM 736 C CA . PRO A 1 94 ? 16.078 -17.641 -1.011 1 89.62 94 PRO A CA 1
ATOM 737 C C . PRO A 1 94 ? 16.672 -16.25 -0.821 1 89.62 94 PRO A C 1
ATOM 739 O O . PRO A 1 94 ? 16.859 -15.516 -1.796 1 89.62 94 PRO A O 1
ATOM 742 N N . ARG A 1 95 ? 16.906 -15.93 0.44 1 90.44 95 ARG A N 1
ATOM 743 C CA . ARG A 1 95 ? 17.641 -14.703 0.75 1 90.44 95 ARG A CA 1
ATOM 744 C C . ARG A 1 95 ? 19.141 -14.891 0.539 1 90.44 95 ARG A C 1
ATOM 746 O O . ARG A 1 95 ? 19.641 -16.016 0.545 1 90.44 95 ARG A O 1
ATOM 753 N N . ALA A 1 96 ? 19.828 -13.766 0.336 1 88.94 96 ALA A N 1
ATOM 754 C CA . ALA A 1 96 ? 21.297 -13.789 0.237 1 88.94 96 ALA A CA 1
ATOM 755 C C . ALA A 1 96 ? 21.922 -12.914 1.307 1 88.94 96 ALA A C 1
ATOM 757 O O . ALA A 1 96 ? 21.422 -11.836 1.617 1 88.94 96 ALA A O 1
ATOM 758 N N . SER A 1 97 ? 22.922 -13.461 1.927 1 88.5 97 SER A N 1
ATOM 759 C CA . SER A 1 97 ? 23.734 -12.688 2.861 1 88.5 97 SER A CA 1
ATOM 760 C C . SER A 1 97 ? 25.125 -12.453 2.309 1 88.5 97 SER A C 1
ATOM 762 O O . SER A 1 97 ? 25.797 -13.391 1.887 1 88.5 97 SER A O 1
ATOM 764 N N . ILE A 1 98 ? 25.469 -11.258 2.309 1 87.62 98 ILE A N 1
ATOM 765 C CA . ILE A 1 98 ? 26.75 -10.898 1.687 1 87.62 98 ILE A CA 1
ATOM 766 C C . ILE A 1 98 ? 27.562 -10.023 2.639 1 87.62 98 ILE A C 1
AT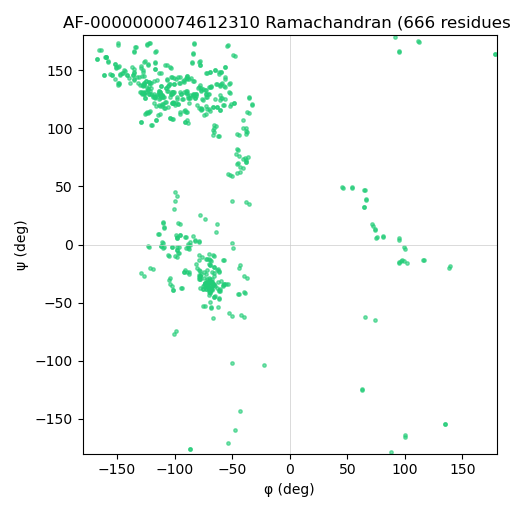OM 768 O O . ILE A 1 98 ? 27 -9.156 3.32 1 87.62 98 ILE A O 1
ATOM 772 N N . CYS A 1 99 ? 28.75 -10.359 2.65 1 85.25 99 CYS A N 1
ATOM 773 C CA . CYS A 1 99 ? 29.703 -9.516 3.369 1 85.25 99 CYS A CA 1
ATOM 774 C C . CYS A 1 99 ? 30.688 -8.867 2.408 1 85.25 99 CYS A C 1
ATOM 776 O O . CYS A 1 99 ? 31.141 -9.508 1.455 1 85.25 99 CYS A O 1
ATOM 778 N N . GLY A 1 100 ? 30.797 -7.527 2.615 1 81.19 100 GLY A N 1
ATOM 779 C CA . GLY A 1 100 ? 31.734 -6.855 1.729 1 81.19 100 GLY A CA 1
ATOM 780 C C . GLY A 1 100 ? 32.094 -5.461 2.201 1 81.19 100 GLY A C 1
ATOM 781 O O . GLY A 1 100 ? 31.5 -4.941 3.148 1 81.19 100 GLY A O 1
ATOM 782 N N . SER A 1 101 ? 33.156 -4.926 1.562 1 77.25 101 SER A N 1
ATOM 783 C CA . SER A 1 101 ? 33.594 -3.584 1.918 1 77.25 101 SER A CA 1
ATOM 784 C C . SER A 1 101 ? 33.688 -2.684 0.689 1 77.25 101 SER A C 1
ATOM 786 O O . SER A 1 101 ? 33.594 -1.46 0.802 1 77.25 101 SER A O 1
ATOM 788 N N . ASP A 1 102 ? 33.938 -3.412 -0.449 1 76.94 102 ASP A N 1
ATOM 789 C CA . ASP A 1 102 ? 34.062 -2.57 -1.636 1 76.94 102 ASP A CA 1
ATOM 790 C C . ASP A 1 102 ? 33.656 -3.334 -2.895 1 76.94 102 ASP A C 1
ATOM 792 O O . ASP A 1 102 ? 33.938 -4.523 -3.025 1 76.94 102 ASP A O 1
ATOM 796 N N . GLY A 1 103 ? 33 -2.545 -3.77 1 78.31 103 GLY A N 1
ATOM 797 C CA . GLY A 1 103 ? 32.688 -3.102 -5.074 1 78.31 103 GLY A CA 1
ATOM 798 C C . GLY A 1 103 ? 31.328 -3.775 -5.117 1 78.31 103 GLY A C 1
ATOM 799 O O . GLY A 1 103 ? 30.562 -3.711 -4.148 1 78.31 103 GLY A O 1
ATOM 800 N N . ALA A 1 104 ? 31.062 -4.246 -6.32 1 79.88 104 ALA A N 1
ATOM 801 C CA . ALA A 1 104 ? 29.781 -4.902 -6.559 1 79.88 104 ALA A CA 1
ATOM 802 C C . ALA A 1 104 ? 29.906 -6.418 -6.41 1 79.88 104 ALA A C 1
ATOM 804 O O . ALA A 1 104 ? 30.875 -7.016 -6.867 1 79.88 104 ALA A O 1
ATOM 805 N N . LYS A 1 105 ? 29.016 -6.953 -5.68 1 85.12 105 LYS A N 1
ATOM 806 C CA . LYS A 1 105 ? 28.922 -8.406 -5.535 1 85.12 105 LYS A CA 1
ATOM 807 C C . LYS A 1 105 ? 27.578 -8.914 -6.066 1 85.12 105 LYS A C 1
ATOM 809 O O . LYS A 1 105 ? 26.516 -8.492 -5.605 1 85.12 105 LYS A O 1
ATOM 814 N N . GLU A 1 106 ? 27.719 -9.828 -7.07 1 84.44 106 GLU A N 1
ATOM 815 C CA . GLU A 1 106 ? 26.5 -10.422 -7.621 1 84.44 106 GLU A CA 1
ATOM 816 C C . GLU A 1 106 ? 25.938 -11.508 -6.699 1 84.44 106 GLU A C 1
ATOM 818 O O . GLU A 1 106 ? 26.703 -12.352 -6.199 1 84.44 106 GLU A O 1
ATOM 823 N N . ILE A 1 107 ? 24.734 -11.484 -6.547 1 83.44 107 ILE A N 1
ATOM 824 C CA . ILE A 1 107 ? 24.078 -12.422 -5.641 1 83.44 107 ILE A CA 1
ATOM 825 C C . ILE A 1 107 ? 23.469 -13.562 -6.445 1 83.44 107 ILE A C 1
ATOM 827 O O . ILE A 1 107 ? 23.938 -14.703 -6.391 1 83.44 107 ILE A O 1
ATOM 831 N N . HIS A 1 108 ? 22.312 -13.297 -7.098 1 86 108 HIS A N 1
ATOM 832 C CA . HIS A 1 108 ? 21.609 -14.328 -7.84 1 86 108 HIS A CA 1
ATOM 833 C C . HIS A 1 108 ? 20.891 -13.742 -9.055 1 86 108 HIS A C 1
ATOM 835 O O . HIS A 1 108 ? 20.562 -12.555 -9.07 1 86 108 HIS A O 1
ATOM 841 N N . SER A 1 109 ? 20.875 -14.57 -10.055 1 92.19 109 SER A N 1
ATOM 842 C CA . SER A 1 109 ? 20.062 -14.219 -11.211 1 92.19 109 SER A CA 1
ATOM 843 C C . SER A 1 109 ? 18.906 -15.211 -11.398 1 92.19 109 SER A C 1
ATOM 845 O O . SER A 1 109 ? 19.047 -16.391 -11.086 1 92.19 109 SER A O 1
ATOM 847 N N . TYR A 1 110 ? 17.844 -14.672 -11.758 1 93.69 110 TYR A N 1
ATOM 848 C CA . TYR A 1 110 ? 16.656 -15.469 -12.047 1 93.69 110 TYR A CA 1
ATOM 849 C C . TYR A 1 110 ? 16.25 -15.32 -13.508 1 93.69 110 TYR A C 1
ATOM 851 O O . TYR A 1 110 ? 16.094 -14.203 -14.016 1 93.69 110 TYR A O 1
ATOM 859 N N . ASP A 1 111 ? 16.125 -16.453 -14.141 1 94.94 111 ASP A N 1
ATOM 860 C CA . ASP A 1 111 ? 15.797 -16.469 -15.57 1 94.94 111 ASP A CA 1
ATOM 861 C C . ASP A 1 111 ? 14.555 -17.312 -15.844 1 94.94 111 ASP A C 1
ATOM 863 O O . ASP A 1 111 ? 14.578 -18.531 -15.695 1 94.94 111 ASP A O 1
ATOM 867 N N . LEU A 1 112 ? 13.445 -16.641 -16.281 1 95.19 112 LEU A N 1
ATOM 868 C CA . LEU A 1 112 ? 12.188 -17.297 -16.578 1 95.19 112 LEU A CA 1
ATOM 869 C C . LEU A 1 112 ? 11.906 -17.281 -18.078 1 95.19 112 LEU A C 1
ATOM 871 O O . LEU A 1 112 ? 10.766 -17.5 -18.5 1 95.19 112 LEU A O 1
ATOM 875 N N . LYS A 1 113 ? 12.906 -17.062 -18.781 1 92.25 113 LYS A N 1
ATOM 876 C CA . LYS A 1 113 ? 12.711 -16.969 -20.234 1 92.25 113 LYS A CA 1
ATOM 877 C C . LYS A 1 113 ? 12.117 -18.25 -20.797 1 92.25 113 LYS A C 1
ATOM 879 O O . LYS A 1 113 ? 12.523 -19.344 -20.422 1 92.25 113 LYS A O 1
ATOM 884 N N . GLY A 1 114 ? 11.18 -18.078 -21.719 1 90.62 114 GLY A N 1
ATOM 885 C CA . GLY A 1 114 ? 10.578 -19.203 -22.391 1 90.62 114 GLY A CA 1
ATOM 886 C C . GLY A 1 114 ? 9.484 -19.875 -21.578 1 90.62 114 GLY A C 1
ATOM 887 O O . GLY A 1 114 ? 9.039 -20.969 -21.922 1 90.62 114 GLY A O 1
ATOM 888 N N . SER A 1 115 ? 9.133 -19.359 -20.531 1 92.94 115 SER A N 1
ATOM 889 C CA . SER A 1 115 ? 8.062 -19.875 -19.688 1 92.94 115 SER A CA 1
ATOM 890 C C . SER A 1 115 ? 6.898 -18.906 -19.594 1 92.94 115 SER A C 1
ATOM 892 O O . SER A 1 115 ? 7.008 -17.75 -20.031 1 92.94 115 SER A O 1
ATOM 894 N N . PRO A 1 116 ? 5.777 -19.344 -19.109 1 92.38 116 PRO A N 1
ATOM 895 C CA . PRO A 1 116 ? 4.633 -18.438 -18.984 1 92.38 116 PRO A CA 1
ATOM 896 C C . PRO A 1 116 ? 4.73 -17.531 -17.766 1 92.38 116 PRO A C 1
ATOM 898 O O . PRO A 1 116 ? 3.83 -16.719 -17.516 1 92.38 116 PRO A O 1
ATOM 901 N N . TYR A 1 117 ? 5.789 -17.609 -17.047 1 94.5 117 TYR A N 1
ATOM 902 C CA . TYR A 1 117 ? 5.895 -16.906 -15.773 1 94.5 117 TYR A CA 1
ATOM 903 C C . TYR A 1 117 ? 6.621 -15.586 -15.945 1 94.5 117 TYR A C 1
ATOM 905 O O . TYR A 1 117 ? 7.5 -15.453 -16.797 1 94.5 117 TYR A O 1
ATOM 913 N N . ARG A 1 118 ? 6.156 -14.578 -15.164 1 94.94 118 ARG A N 1
ATOM 914 C CA . ARG A 1 118 ? 6.809 -13.281 -15.023 1 94.94 118 ARG A CA 1
ATOM 915 C C . ARG A 1 118 ? 6.84 -12.836 -13.57 1 94.94 118 ARG A C 1
ATOM 917 O O . ARG A 1 118 ? 5.934 -13.156 -12.797 1 94.94 118 ARG A O 1
ATOM 924 N N . PHE A 1 119 ? 7.891 -12.156 -13.227 1 94.69 119 PHE A N 1
ATOM 925 C CA . PHE A 1 119 ? 7.906 -11.562 -11.891 1 94.69 119 PHE A CA 1
ATOM 926 C C . PHE A 1 119 ? 6.957 -10.367 -11.82 1 94.69 119 PHE A C 1
ATOM 928 O O . PHE A 1 119 ? 6.969 -9.508 -12.703 1 94.69 119 PHE A O 1
ATOM 935 N N . ALA A 1 120 ? 6.125 -10.43 -10.797 1 91.69 120 ALA A N 1
ATOM 936 C CA . ALA A 1 120 ? 5.148 -9.352 -10.648 1 91.69 120 ALA A CA 1
ATOM 937 C C . ALA A 1 120 ? 4.824 -9.102 -9.172 1 91.69 120 ALA A C 1
ATOM 939 O O . ALA A 1 120 ? 4.684 -10.047 -8.398 1 91.69 120 ALA A O 1
ATOM 940 N N . SER A 1 121 ? 4.738 -7.77 -8.812 1 90.06 121 SER A N 1
ATOM 941 C CA . SER A 1 121 ? 4.316 -7.348 -7.477 1 90.06 121 SER A CA 1
ATOM 942 C C . SER A 1 121 ? 5.312 -7.793 -6.414 1 90.06 121 SER A C 1
ATOM 944 O O . SER A 1 121 ? 4.93 -8.375 -5.398 1 90.06 121 SER A O 1
ATOM 946 N N . ASN A 1 122 ? 6.566 -7.547 -6.719 1 94.62 122 ASN A N 1
ATOM 947 C CA . ASN A 1 122 ? 7.609 -7.902 -5.766 1 94.62 122 ASN A CA 1
ATOM 948 C C . ASN A 1 122 ? 8.367 -6.672 -5.277 1 94.62 122 ASN A C 1
ATOM 950 O O . ASN A 1 122 ? 8.383 -5.637 -5.949 1 94.62 122 ASN A O 1
ATOM 954 N N . VAL A 1 123 ? 8.953 -6.82 -4.125 1 93.94 123 VAL A N 1
ATOM 955 C CA . VAL A 1 123 ? 9.727 -5.766 -3.48 1 93.94 123 VAL A CA 1
ATOM 956 C C . VAL A 1 123 ? 11.125 -6.285 -3.154 1 93.94 123 VAL A C 1
ATOM 958 O O . VAL A 1 123 ? 11.281 -7.391 -2.637 1 93.94 123 VAL A O 1
ATOM 961 N N . LEU A 1 124 ? 12.078 -5.508 -3.525 1 94.31 124 LEU A N 1
ATOM 962 C CA . LEU A 1 124 ? 13.453 -5.773 -3.096 1 94.31 124 LEU A CA 1
ATOM 963 C C . LEU A 1 124 ? 13.711 -5.184 -1.714 1 94.31 124 LEU A C 1
ATOM 965 O O . LEU A 1 124 ? 13.422 -4.008 -1.472 1 94.31 124 LEU A O 1
ATOM 969 N N . MET A 1 125 ? 14.219 -6.004 -0.866 1 92.62 125 MET A N 1
ATOM 970 C CA . MET A 1 125 ? 14.539 -5.531 0.48 1 92.62 125 MET A CA 1
ATOM 971 C C . MET A 1 125 ? 15.977 -5.875 0.855 1 92.62 125 MET A C 1
ATOM 973 O O . MET A 1 125 ? 16.453 -6.973 0.56 1 92.62 125 MET A O 1
ATOM 977 N N . MET A 1 126 ? 16.609 -4.941 1.449 1 92.25 126 MET A N 1
ATOM 978 C CA . MET A 1 126 ? 17.969 -5.16 1.968 1 92.25 126 MET A CA 1
ATOM 979 C C . MET A 1 126 ? 18.062 -4.73 3.428 1 92.25 126 MET A C 1
ATOM 981 O O . MET A 1 126 ? 17.594 -3.652 3.795 1 92.25 126 MET A O 1
ATOM 985 N N . GLU A 1 127 ? 18.578 -5.605 4.207 1 90.19 127 GLU A N 1
ATOM 986 C CA . GLU A 1 127 ? 18.875 -5.297 5.605 1 90.19 127 GLU A CA 1
ATOM 987 C C . GLU A 1 127 ? 20.375 -5.121 5.828 1 90.19 127 GLU A C 1
ATOM 989 O O . GLU A 1 127 ? 21.172 -5.953 5.387 1 90.19 127 GLU A O 1
ATOM 994 N N . GLY A 1 128 ? 20.641 -4.117 6.566 1 87.12 128 GLY A N 1
ATOM 995 C CA . GLY A 1 128 ? 22.031 -3.717 6.754 1 87.12 128 GLY A CA 1
ATOM 996 C C . GLY A 1 128 ? 22.359 -2.379 6.113 1 87.12 128 GLY A C 1
ATOM 997 O O . GLY A 1 128 ? 21.5 -1.772 5.465 1 87.12 128 GLY A O 1
ATOM 998 N N . CYS A 1 129 ? 23.531 -1.881 6.32 1 84.31 129 CYS A N 1
ATOM 999 C CA . CYS A 1 129 ? 23.922 -0.605 5.727 1 84.31 129 CYS A CA 1
ATOM 1000 C C . CYS A 1 129 ? 25.297 -0.693 5.09 1 84.31 129 CYS A C 1
ATOM 1002 O O . CYS A 1 129 ? 25.953 -1.738 5.152 1 84.31 129 CYS A O 1
ATOM 1004 N N . GLY A 1 130 ? 25.688 0.367 4.316 1 78.12 130 GLY A N 1
ATOM 1005 C CA . GLY A 1 130 ? 27.016 0.429 3.715 1 78.12 130 GLY A CA 1
ATOM 1006 C C . GLY A 1 130 ? 27.031 0.004 2.258 1 78.12 130 GLY A C 1
ATOM 1007 O O . GLY A 1 130 ? 28.078 -0.006 1.618 1 78.12 130 GLY A O 1
ATOM 1008 N N . GLY A 1 131 ? 25.859 -0.376 1.871 1 79.75 131 GLY A N 1
ATOM 1009 C CA . GLY A 1 131 ? 25.766 -0.771 0.475 1 79.75 131 GLY A CA 1
ATOM 1010 C C . GLY A 1 131 ? 24.406 -0.492 -0.133 1 79.75 131 GLY A C 1
ATOM 1011 O O . GLY A 1 131 ? 23.516 0.013 0.546 1 79.75 131 GLY A O 1
ATOM 1012 N N . SER A 1 132 ? 24.391 -0.723 -1.443 1 89.19 132 SER A N 1
ATOM 1013 C CA . SER A 1 132 ? 23.141 -0.595 -2.188 1 89.19 132 SER A CA 1
ATOM 1014 C C . SER A 1 132 ? 22.812 -1.886 -2.928 1 89.19 132 SER A C 1
ATOM 1016 O O . SER A 1 132 ? 23.703 -2.557 -3.451 1 89.19 132 SER A O 1
ATOM 1018 N N . ALA A 1 133 ? 21.594 -2.252 -2.811 1 93.25 133 ALA A N 1
ATOM 1019 C CA . ALA A 1 133 ? 21.125 -3.391 -3.592 1 93.25 133 ALA A CA 1
ATOM 1020 C C . ALA A 1 133 ? 20.547 -2.936 -4.934 1 93.25 133 ALA A C 1
ATOM 1022 O O . ALA A 1 133 ? 19.75 -2.008 -4.988 1 93.25 133 ALA A O 1
ATOM 1023 N N . ILE A 1 134 ? 20.969 -3.578 -6.027 1 93.31 134 ILE A N 1
ATOM 1024 C CA . ILE A 1 134 ? 20.5 -3.164 -7.348 1 93.31 134 ILE A CA 1
ATOM 1025 C C . ILE A 1 134 ? 19.938 -4.367 -8.102 1 93.31 134 ILE A C 1
ATOM 1027 O O . ILE A 1 134 ? 20.359 -5.504 -7.863 1 93.31 134 ILE A O 1
ATOM 1031 N N . VAL A 1 135 ? 18.969 -4.105 -8.922 1 94.25 135 VAL A N 1
ATOM 1032 C CA . VAL A 1 135 ? 18.375 -5.082 -9.82 1 94.25 135 VAL A CA 1
ATOM 1033 C C . VAL A 1 135 ? 18.688 -4.719 -11.266 1 94.25 135 VAL A C 1
ATOM 1035 O O . VAL A 1 135 ? 18.406 -3.605 -11.719 1 94.25 135 VAL A O 1
ATOM 1038 N N . LYS A 1 136 ? 19.25 -5.66 -11.977 1 92.81 136 LYS A N 1
ATOM 1039 C CA . LYS A 1 136 ? 19.672 -5.441 -13.359 1 92.81 136 LYS A CA 1
ATOM 1040 C C . LYS A 1 136 ? 18.891 -6.344 -14.32 1 92.81 136 LYS A C 1
ATOM 1042 O O . LYS A 1 136 ? 18.453 -7.43 -13.93 1 92.81 136 LYS A O 1
ATOM 1047 N N . ASP A 1 137 ? 18.766 -5.82 -15.5 1 92.06 137 ASP A N 1
ATOM 1048 C CA . ASP A 1 137 ? 18.188 -6.672 -16.531 1 92.06 137 ASP A CA 1
ATOM 1049 C C . ASP A 1 137 ? 19.25 -7.527 -17.203 1 92.06 137 ASP A C 1
ATOM 1051 O O . ASP A 1 137 ? 20.391 -7.578 -16.75 1 92.06 137 ASP A O 1
ATOM 1055 N N . ARG A 1 138 ? 18.828 -8.297 -18.234 1 91.69 138 ARG A N 1
ATOM 1056 C CA . ARG A 1 138 ? 19.688 -9.258 -18.891 1 91.69 138 ARG A CA 1
ATOM 1057 C C . ARG A 1 138 ? 20.875 -8.555 -19.562 1 91.69 138 ARG A C 1
ATOM 1059 O O . ARG A 1 138 ? 21.922 -9.164 -19.797 1 91.69 138 ARG A O 1
ATOM 1066 N N . HIS A 1 139 ? 20.766 -7.266 -19.859 1 90.12 139 HIS A N 1
ATOM 1067 C CA . HIS A 1 139 ? 21.812 -6.504 -20.531 1 90.12 139 HIS A CA 1
ATOM 1068 C C . HIS A 1 139 ? 22.688 -5.758 -19.531 1 90.12 139 HIS A C 1
ATOM 1070 O O . HIS A 1 139 ? 23.594 -5.016 -19.922 1 90.12 139 HIS A O 1
ATOM 1076 N N . GLY A 1 140 ? 22.344 -5.879 -18.344 1 88.56 140 GLY A N 1
ATOM 1077 C CA . GLY A 1 140 ? 23.156 -5.246 -17.312 1 88.56 140 GLY A CA 1
ATOM 1078 C C . GLY A 1 140 ? 22.641 -3.875 -16.906 1 88.56 140 GLY A C 1
ATOM 1079 O O . GLY A 1 140 ? 23.266 -3.189 -16.094 1 88.56 140 GLY A O 1
ATOM 1080 N N . GLU A 1 141 ? 21.547 -3.514 -17.453 1 87.69 141 GLU A N 1
ATOM 1081 C CA . GLU A 1 141 ? 20.984 -2.211 -17.125 1 87.69 141 GLU A CA 1
ATOM 1082 C C . GLU A 1 141 ? 20.266 -2.25 -15.781 1 87.69 141 GLU A C 1
ATOM 1084 O O . GLU A 1 141 ? 19.484 -3.17 -15.508 1 87.69 141 GLU A O 1
ATOM 1089 N N . ILE A 1 142 ? 20.516 -1.227 -14.992 1 90.06 142 ILE A N 1
ATOM 1090 C CA . ILE A 1 142 ? 19.906 -1.158 -13.672 1 90.06 142 ILE A CA 1
ATOM 1091 C C . ILE A 1 142 ? 18.438 -0.755 -13.805 1 90.06 142 ILE A C 1
ATOM 1093 O O . ILE A 1 142 ? 18.125 0.308 -14.352 1 90.06 142 ILE A O 1
ATOM 1097 N N . MET A 1 143 ? 17.547 -1.533 -13.266 1 89.88 143 MET A N 1
ATOM 1098 C CA . MET A 1 143 ? 16.109 -1.29 -13.375 1 89.88 143 MET A CA 1
ATOM 1099 C C . MET A 1 143 ? 15.555 -0.75 -12.062 1 89.88 143 MET A C 1
ATOM 1101 O O . MET A 1 143 ? 14.547 -0.037 -12.055 1 89.88 143 MET A O 1
ATOM 1105 N N . SER A 1 144 ? 16.156 -1.154 -10.977 1 92.06 144 SER A N 1
ATOM 1106 C CA . SER A 1 144 ? 15.711 -0.766 -9.648 1 92.06 144 SER A CA 1
ATOM 1107 C C . SER A 1 144 ? 16.828 -0.929 -8.617 1 92.06 144 SER A C 1
ATOM 1109 O O . SER A 1 144 ? 17.844 -1.579 -8.891 1 92.06 144 SER A O 1
ATOM 1111 N N . GLY A 1 145 ? 16.656 -0.275 -7.523 1 92.06 145 GLY A N 1
ATOM 1112 C CA . GLY A 1 145 ? 17.641 -0.407 -6.457 1 92.06 145 GLY A CA 1
ATOM 1113 C C . GLY A 1 145 ? 17.328 0.455 -5.25 1 92.06 145 GLY A C 1
ATOM 1114 O O . GLY A 1 145 ? 16.484 1.359 -5.324 1 92.06 145 GLY A O 1
ATOM 1115 N N . CYS A 1 146 ? 17.984 0.119 -4.156 1 92.31 146 CYS A N 1
ATOM 1116 C CA . CYS A 1 146 ? 17.781 0.905 -2.943 1 92.31 146 CYS A CA 1
ATOM 1117 C C . CYS A 1 146 ? 19.047 0.922 -2.098 1 92.31 146 CYS A C 1
ATOM 1119 O O . CYS A 1 146 ? 19.906 0.048 -2.24 1 92.31 146 CYS A O 1
ATOM 1121 N N . ALA A 1 147 ? 19.172 1.942 -1.367 1 89.06 147 ALA A N 1
ATOM 1122 C CA . ALA A 1 147 ? 20.297 2.1 -0.448 1 89.06 147 ALA A CA 1
ATOM 1123 C C . ALA A 1 147 ? 19.812 2.498 0.944 1 89.06 147 ALA A C 1
ATOM 1125 O O . ALA A 1 147 ? 18.828 3.225 1.082 1 89.06 147 ALA A O 1
ATOM 1126 N N . SER A 1 148 ? 20.484 2 1.935 1 87.81 148 SER A N 1
ATOM 1127 C CA . SER A 1 148 ? 20.125 2.291 3.318 1 87.81 148 SER A CA 1
ATOM 1128 C C . SER A 1 148 ? 21.078 3.312 3.934 1 87.81 148 SER A C 1
ATOM 1130 O O . SER A 1 148 ? 22.219 3.455 3.486 1 87.81 148 SER A O 1
ATOM 1132 N N . ILE A 1 149 ? 20.516 4.047 4.895 1 85.44 149 ILE A N 1
ATOM 1133 C CA . ILE A 1 149 ? 21.328 4.992 5.656 1 85.44 149 ILE A CA 1
ATOM 1134 C C . ILE A 1 149 ? 21.922 4.293 6.871 1 85.44 149 ILE A C 1
ATOM 1136 O O . ILE A 1 149 ? 21.234 3.541 7.566 1 85.44 149 ILE A O 1
ATOM 1140 N N . CYS A 1 150 ? 23.297 4.547 7.02 1 81.81 150 CYS A N 1
ATOM 1141 C CA . CYS A 1 150 ? 23.938 4.012 8.211 1 81.81 150 CYS A CA 1
ATOM 1142 C C . CYS A 1 150 ? 23.875 5.004 9.359 1 81.81 150 CYS A C 1
ATOM 1144 O O . CYS A 1 150 ? 24.172 6.188 9.18 1 81.81 150 CYS A O 1
ATOM 1146 N N . ALA A 1 151 ? 23.156 4.703 10.414 1 75.06 151 ALA A N 1
ATOM 1147 C CA . ALA A 1 151 ? 23.141 5.613 11.555 1 75.06 151 ALA A CA 1
ATOM 1148 C C . ALA A 1 151 ? 23.781 4.973 12.781 1 75.06 151 ALA A C 1
ATOM 1150 O O . ALA A 1 151 ? 23.656 3.764 12.992 1 75.06 151 ALA A O 1
ATOM 1151 N N . SER A 1 152 ? 25 5.473 13.25 1 62 152 SER A N 1
ATOM 1152 C CA . SER A 1 152 ? 25.734 4.977 14.414 1 62 152 SER A CA 1
ATOM 1153 C C . SER A 1 152 ? 24.781 4.633 15.555 1 62 152 SER A C 1
ATOM 1155 O O . SER A 1 152 ? 24.969 3.641 16.266 1 62 152 SER A O 1
ATOM 1157 N N . ASP A 1 153 ? 24.031 5.594 16.109 1 51.47 153 ASP A N 1
ATOM 1158 C CA . ASP A 1 153 ? 23.25 5.484 17.344 1 51.47 153 ASP A CA 1
ATOM 1159 C C . ASP A 1 153 ? 21.844 5 17.047 1 51.47 153 ASP A C 1
ATOM 1161 O O . ASP A 1 153 ? 20.953 5.129 17.891 1 51.47 153 ASP A O 1
ATOM 1165 N N . ALA A 1 154 ? 21.672 4.695 15.922 1 46.53 154 ALA A N 1
ATOM 1166 C CA . ALA A 1 154 ? 20.266 4.426 15.648 1 46.53 154 ALA A CA 1
ATOM 1167 C C . ALA A 1 154 ? 19.828 3.111 16.281 1 46.53 154 ALA A C 1
ATOM 1169 O O . ALA A 1 154 ? 20.594 2.152 16.344 1 46.53 154 ALA A O 1
ATOM 1170 N N . ALA A 1 155 ? 18.969 3.137 17.094 1 42.47 155 ALA A N 1
ATOM 1171 C CA . ALA A 1 155 ? 18.312 1.997 17.734 1 42.47 155 ALA A CA 1
ATOM 1172 C C . ALA A 1 155 ? 18.156 0.84 16.75 1 42.47 155 ALA A C 1
ATOM 1174 O O . ALA A 1 155 ? 18.016 1.055 15.539 1 42.47 155 ALA A O 1
ATOM 1175 N N . PRO A 1 156 ? 18.672 -0.29 17.234 1 41.62 156 PRO A N 1
ATOM 1176 C CA . PRO A 1 156 ? 18.453 -1.513 16.453 1 41.62 156 PRO A CA 1
ATOM 1177 C C . PRO A 1 156 ? 17.109 -1.503 15.719 1 41.62 156 PRO A C 1
ATOM 1179 O O . PRO A 1 156 ? 16.141 -0.917 16.203 1 41.62 156 PRO A O 1
ATOM 1182 N N . ILE A 1 157 ? 17.203 -1.62 14.438 1 44.19 157 ILE A N 1
ATOM 1183 C CA . ILE A 1 157 ? 16.031 -1.814 13.57 1 44.19 157 ILE A CA 1
ATOM 1184 C C . ILE A 1 157 ? 15 -2.678 14.289 1 44.19 157 ILE A C 1
ATOM 1186 O O . ILE A 1 157 ? 15.148 -3.898 14.367 1 44.19 157 ILE A O 1
ATOM 1190 N N . ASN A 1 158 ? 14.852 -2.58 15.531 1 42.09 158 ASN A N 1
ATOM 1191 C CA . ASN A 1 158 ? 13.789 -3.443 16.047 1 42.09 158 ASN A CA 1
ATOM 1192 C C . ASN A 1 158 ? 12.5 -3.279 15.242 1 42.09 158 ASN A C 1
ATOM 1194 O O . ASN A 1 158 ? 11.43 -3.695 15.688 1 42.09 158 ASN A O 1
ATOM 1198 N N . ALA A 1 159 ? 12.547 -2.338 14.266 1 51.78 159 ALA A N 1
ATOM 1199 C CA . ALA A 1 159 ? 11.18 -1.974 13.898 1 51.78 159 ALA A CA 1
ATOM 1200 C C . ALA A 1 159 ? 10.703 -2.793 12.703 1 51.78 159 ALA A C 1
ATOM 1202 O O . ALA A 1 159 ? 11.5 -3.232 11.875 1 51.78 159 ALA A O 1
ATOM 1203 N N . THR A 1 160 ? 9.531 -3.379 12.852 1 58.91 160 THR A N 1
ATOM 1204 C CA . THR A 1 160 ? 8.648 -4.086 11.93 1 58.91 160 THR A CA 1
ATOM 1205 C C . THR A 1 160 ? 8.547 -3.344 10.602 1 58.91 160 THR A C 1
ATOM 1207 O O . THR A 1 160 ? 8.25 -3.947 9.57 1 58.91 160 THR A O 1
ATOM 1210 N N . THR A 1 161 ? 8.938 -2.1 10.633 1 75.12 161 THR A N 1
ATOM 1211 C CA . THR A 1 161 ? 8.766 -1.305 9.422 1 75.12 161 THR A CA 1
ATOM 1212 C C . THR A 1 161 ? 10.078 -0.651 9.008 1 75.12 161 THR A C 1
ATOM 1214 O O . THR A 1 161 ? 10.82 -0.15 9.859 1 75.12 161 THR A O 1
ATOM 1217 N N . CYS A 1 162 ? 10.484 -0.792 7.766 1 87.25 162 CYS A N 1
ATOM 1218 C CA . CYS A 1 162 ? 11.719 -0.221 7.23 1 87.25 162 CYS A CA 1
ATOM 1219 C C . CYS A 1 162 ? 11.555 1.271 6.961 1 87.25 162 CYS A C 1
ATOM 1221 O O . CYS A 1 162 ? 10.781 1.667 6.086 1 87.25 162 CYS A O 1
ATOM 1223 N N . TYR A 1 163 ? 12.336 2.086 7.711 1 88.44 163 TYR A N 1
ATOM 1224 C CA . TYR A 1 163 ? 12.273 3.533 7.539 1 88.44 163 TYR A CA 1
ATOM 1225 C C . TYR A 1 163 ? 13.547 4.055 6.879 1 88.44 163 TYR A C 1
ATOM 1227 O O . TYR A 1 163 ? 13.875 5.238 7 1 88.44 163 TYR A O 1
ATOM 1235 N N . GLY A 1 164 ? 14.312 3.119 6.312 1 90 164 GLY A N 1
ATOM 1236 C CA . GLY A 1 164 ? 15.461 3.535 5.527 1 90 164 GLY A CA 1
ATOM 1237 C C . GLY A 1 164 ? 16.766 3.51 6.309 1 90 164 GLY A C 1
ATOM 1238 O O . GLY A 1 164 ? 17.844 3.695 5.738 1 90 164 GLY A O 1
ATOM 1239 N N . VAL A 1 165 ? 16.656 3.404 7.609 1 88.12 165 VAL A N 1
ATOM 1240 C CA . VAL A 1 165 ? 17.859 3.334 8.438 1 88.12 165 VAL A CA 1
ATOM 1241 C C . VAL A 1 165 ? 18.203 1.875 8.727 1 88.12 165 VAL A C 1
ATOM 1243 O O . VAL A 1 165 ? 17.469 1.184 9.438 1 88.12 165 VAL A O 1
ATOM 1246 N N . GLY A 1 166 ? 19.328 1.386 8.219 1 86.62 166 GLY A N 1
ATOM 1247 C CA . GLY A 1 166 ? 19.734 -0.002 8.367 1 86.62 166 GLY A CA 1
ATOM 1248 C C . GLY A 1 166 ? 18.953 -0.955 7.488 1 86.62 166 GLY A C 1
ATOM 1249 O O . GLY A 1 166 ? 19.047 -2.174 7.648 1 86.62 166 GLY A O 1
ATOM 1250 N N . CYS A 1 167 ? 18.172 -0.457 6.695 1 90 167 CYS A N 1
ATOM 1251 C CA . CYS A 1 167 ? 17.391 -1.231 5.742 1 90 167 CYS A CA 1
ATOM 1252 C C . CYS A 1 167 ? 16.906 -0.358 4.59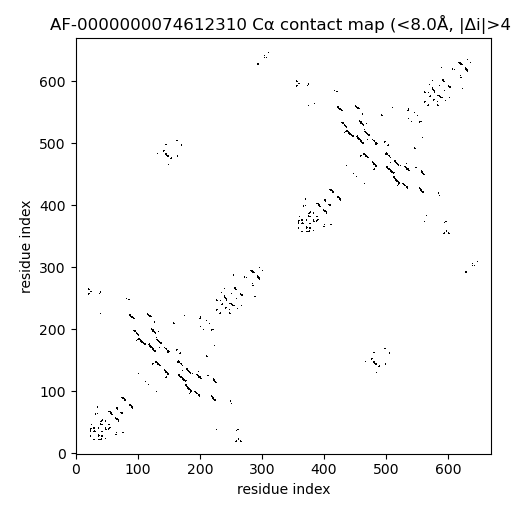 1 90 167 CYS A C 1
ATOM 1254 O O . CYS A 1 167 ? 16.938 0.871 4.68 1 90 167 CYS A O 1
ATOM 1256 N N . CYS A 1 168 ? 16.547 -0.927 3.539 1 91.69 168 CYS A N 1
ATOM 1257 C CA . CYS A 1 168 ? 15.898 -0.236 2.428 1 91.69 168 CYS A CA 1
ATOM 1258 C C . CYS A 1 168 ? 14.984 -1.179 1.656 1 91.69 168 CYS A C 1
ATOM 1260 O O . CYS A 1 168 ? 15.109 -2.4 1.77 1 91.69 168 CYS A O 1
ATOM 1262 N N . GLN A 1 169 ? 14.039 -0.618 1.014 1 91.5 169 GLN A N 1
ATOM 1263 C CA . GLN A 1 169 ? 13.125 -1.399 0.193 1 91.5 169 GLN A CA 1
ATOM 1264 C C . GLN A 1 169 ? 12.688 -0.618 -1.045 1 91.5 169 GLN A C 1
ATOM 1266 O O . GLN A 1 169 ? 12.609 0.612 -1.014 1 91.5 169 GLN A O 1
ATOM 1271 N N . VAL A 1 170 ? 12.453 -1.379 -2.119 1 92.44 170 VAL A N 1
ATOM 1272 C CA . VAL A 1 170 ? 12.008 -0.75 -3.359 1 92.44 170 VAL A CA 1
ATOM 1273 C C . VAL A 1 170 ? 11.219 -1.756 -4.195 1 92.44 170 VAL A C 1
ATOM 1275 O O . VAL A 1 170 ? 11.523 -2.951 -4.188 1 92.44 170 VAL A O 1
ATOM 1278 N N . SER A 1 171 ? 10.234 -1.215 -4.891 1 90.38 171 SER A N 1
ATOM 1279 C CA . SER A 1 171 ? 9.469 -2.088 -5.773 1 90.38 171 SER A CA 1
ATOM 1280 C C . SER A 1 171 ? 10.289 -2.502 -6.992 1 90.38 171 SER A C 1
ATOM 1282 O O . SER A 1 171 ? 11.078 -1.71 -7.516 1 90.38 171 SER A O 1
ATOM 1284 N N . ILE A 1 172 ? 10.008 -3.691 -7.434 1 92.94 172 ILE A N 1
ATOM 1285 C CA . ILE A 1 172 ? 10.57 -4.195 -8.68 1 92.94 172 ILE A CA 1
ATOM 1286 C C . ILE A 1 172 ? 9.531 -4.074 -9.797 1 92.94 172 ILE A C 1
ATOM 1288 O O . ILE A 1 172 ? 8.344 -4.34 -9.586 1 92.94 172 ILE A O 1
ATOM 1292 N N . PRO A 1 173 ? 10.031 -3.646 -10.945 1 91.06 173 PRO A N 1
ATOM 1293 C CA . PRO A 1 173 ? 9.062 -3.557 -12.039 1 91.06 173 PRO A CA 1
ATOM 1294 C C . PRO A 1 173 ? 8.359 -4.883 -12.312 1 91.06 173 PRO A C 1
ATOM 1296 O O . PRO A 1 173 ? 8.938 -5.949 -12.094 1 91.06 173 PRO A O 1
ATOM 1299 N N . ASP A 1 174 ? 7.129 -4.781 -12.844 1 90.06 174 ASP A N 1
ATOM 1300 C CA . ASP A 1 174 ? 6.344 -5.969 -13.156 1 90.06 174 ASP A CA 1
ATOM 1301 C C . ASP A 1 174 ? 6.715 -6.531 -14.523 1 90.06 174 ASP A C 1
ATOM 1303 O O . ASP A 1 174 ? 7.426 -5.879 -15.297 1 90.06 174 ASP A O 1
ATOM 1307 N N . ASN A 1 175 ? 6.273 -7.77 -14.703 1 90.75 175 ASN A N 1
ATOM 1308 C CA . ASN A 1 175 ? 6.332 -8.445 -15.992 1 90.75 175 ASN A CA 1
ATOM 1309 C C . ASN A 1 175 ? 7.7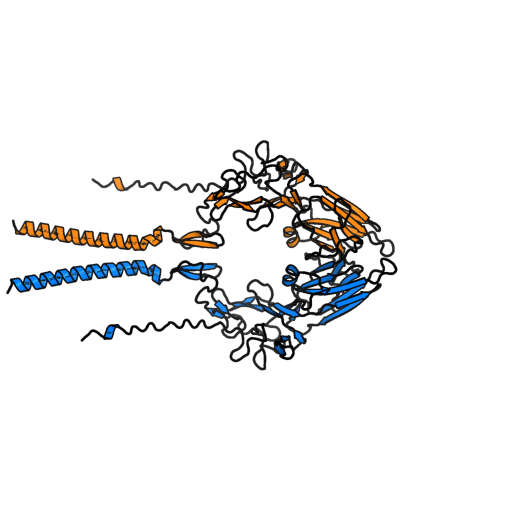73 -8.695 -16.422 1 90.75 175 ASN A C 1
ATOM 1311 O O . ASN A 1 175 ? 8.109 -8.531 -17.594 1 90.75 175 ASN A O 1
ATOM 1315 N N . LEU A 1 176 ? 8.562 -9.039 -15.469 1 94.12 176 LEU A N 1
ATOM 1316 C CA . LEU A 1 176 ? 9.953 -9.352 -15.781 1 94.12 176 LEU A CA 1
ATOM 1317 C C . LEU A 1 176 ? 10.141 -10.859 -15.953 1 94.12 176 LEU A C 1
ATOM 1319 O O . LEU A 1 176 ? 9.578 -11.648 -15.195 1 94.12 176 LEU A O 1
ATOM 1323 N N . ASP A 1 177 ? 10.961 -11.195 -16.984 1 95.5 177 ASP A N 1
ATOM 1324 C CA . ASP A 1 177 ? 11.297 -12.602 -17.141 1 95.5 177 ASP A CA 1
ATOM 1325 C C . ASP A 1 177 ? 12.727 -12.883 -16.672 1 95.5 177 ASP A C 1
ATOM 1327 O O . ASP A 1 177 ? 13.172 -14.039 -16.688 1 95.5 177 ASP A O 1
ATOM 1331 N N . TYR A 1 178 ? 13.336 -11.812 -16.453 1 95.69 178 TYR A N 1
ATOM 1332 C CA . TYR A 1 178 ? 14.711 -11.945 -15.992 1 95.69 178 TYR A CA 1
ATOM 1333 C C . TYR A 1 178 ? 15.094 -10.789 -15.078 1 95.69 178 TYR A C 1
ATOM 1335 O O . TYR A 1 178 ? 14.711 -9.641 -15.32 1 95.69 178 TYR A O 1
ATOM 1343 N N . PHE A 1 179 ? 15.82 -11.117 -14.023 1 94.75 179 PHE A N 1
ATOM 1344 C CA . PHE A 1 179 ? 16.562 -10.078 -13.336 1 94.75 179 PHE A CA 1
ATOM 1345 C C . PHE A 1 179 ? 17.719 -10.68 -12.547 1 94.75 179 PHE A C 1
ATOM 1347 O O . PHE A 1 179 ? 17.75 -11.883 -12.289 1 94.75 179 PHE A O 1
ATOM 1354 N N . GLU A 1 180 ? 18.672 -9.82 -12.32 1 95.12 180 GLU A N 1
ATOM 1355 C CA . GLU A 1 180 ? 19.844 -10.125 -11.5 1 95.12 180 GLU A CA 1
ATOM 1356 C C . GLU A 1 180 ? 19.969 -9.141 -10.336 1 95.12 180 GLU A C 1
ATOM 1358 O O . GLU A 1 180 ? 19.734 -7.941 -10.5 1 95.12 180 GLU A O 1
ATOM 1363 N N . ILE A 1 181 ? 20.344 -9.711 -9.172 1 94.94 181 ILE A N 1
ATOM 1364 C CA . ILE A 1 181 ? 20.531 -8.867 -7.996 1 94.94 181 ILE A CA 1
ATOM 1365 C C . ILE A 1 181 ? 22.016 -8.742 -7.688 1 94.94 181 ILE A C 1
ATOM 1367 O O . ILE A 1 181 ? 22.766 -9.727 -7.742 1 94.94 181 ILE A O 1
ATOM 1371 N N . ALA A 1 182 ? 22.406 -7.559 -7.43 1 93.69 182 ALA A N 1
ATOM 1372 C CA . ALA A 1 182 ? 23.781 -7.293 -7.008 1 93.69 182 ALA A CA 1
ATOM 1373 C C . ALA A 1 182 ? 23.812 -6.32 -5.832 1 93.69 182 ALA A C 1
ATOM 1375 O O . ALA A 1 182 ? 22.875 -5.562 -5.617 1 93.69 182 ALA A O 1
ATOM 1376 N N . VAL A 1 183 ? 24.844 -6.465 -5.023 1 92.25 183 VAL A N 1
ATOM 1377 C CA . VAL A 1 183 ? 25.094 -5.52 -3.941 1 92.25 183 VAL A CA 1
ATOM 1378 C C . VAL A 1 183 ? 26.359 -4.73 -4.227 1 92.25 183 VAL A C 1
ATOM 1380 O O . VAL A 1 183 ? 27.406 -5.312 -4.566 1 92.25 183 VAL A O 1
ATOM 1383 N N . VAL A 1 184 ? 26.188 -3.422 -4.129 1 88.44 184 VAL A N 1
ATOM 1384 C CA . VAL A 1 184 ? 27.328 -2.549 -4.352 1 88.44 184 VAL A CA 1
ATOM 1385 C C . VAL A 1 184 ? 27.734 -1.889 -3.035 1 88.44 184 VAL A C 1
ATOM 1387 O O . VAL A 1 184 ? 26.938 -1.19 -2.408 1 88.44 184 VAL A O 1
ATOM 1390 N N . PHE A 1 185 ? 28.969 -2.139 -2.668 1 85.38 185 PHE A N 1
ATOM 1391 C CA . PHE A 1 185 ? 29.484 -1.532 -1.448 1 85.38 185 PHE A CA 1
ATOM 1392 C C . PHE A 1 185 ? 30.281 -0.279 -1.767 1 85.38 185 PHE A C 1
ATOM 1394 O O . PHE A 1 185 ? 31.047 -0.254 -2.734 1 85.38 185 PHE A O 1
ATOM 1401 N N . GLU A 1 186 ? 29.797 0.813 -1.184 1 70.56 186 GLU A N 1
ATOM 1402 C CA . GLU A 1 186 ? 30.531 2.061 -1.387 1 70.56 186 GLU A CA 1
ATOM 1403 C C . GLU A 1 186 ? 31.625 2.232 -0.341 1 70.56 186 GLU A C 1
ATOM 1405 O O . GLU A 1 186 ? 31.438 1.863 0.822 1 70.56 186 GLU A O 1
ATOM 1410 N N . GLN A 1 187 ? 32.844 2.359 -0.843 1 57.88 187 GLN A N 1
ATOM 1411 C CA . GLN A 1 187 ? 34.031 2.545 0.019 1 57.88 187 GLN A CA 1
ATOM 1412 C C . GLN A 1 187 ? 33.781 3.666 1.026 1 57.88 187 GLN A C 1
ATOM 1414 O O . GLN A 1 187 ? 33.844 4.848 0.678 1 57.88 187 GLN A O 1
ATOM 1419 N N . GLN A 1 188 ? 32.594 3.723 1.502 1 50.84 188 GLN A N 1
ATOM 1420 C CA . GLN A 1 188 ? 32.688 4.91 2.348 1 50.84 188 GLN A CA 1
ATOM 1421 C C . GLN A 1 188 ? 33.906 4.836 3.275 1 50.84 188 GLN A C 1
ATOM 1423 O O . GLN A 1 188 ? 34.688 5.773 3.336 1 50.84 188 GLN A O 1
ATOM 1428 N N . ILE A 1 189 ? 33.562 4.445 4.672 1 48.56 189 ILE A N 1
ATOM 1429 C CA . ILE A 1 189 ? 34.5 4.52 5.777 1 48.56 189 ILE A CA 1
ATOM 1430 C C . ILE A 1 189 ? 35.5 3.359 5.68 1 48.56 189 ILE A C 1
ATOM 1432 O O . ILE A 1 189 ? 35.125 2.24 5.328 1 48.56 189 ILE A O 1
ATOM 1436 N N . LYS A 1 190 ? 36.781 3.561 5.84 1 47.12 190 LYS A N 1
ATOM 1437 C CA . LYS A 1 190 ? 37.906 2.629 5.84 1 47.12 190 LYS A CA 1
ATOM 1438 C C . LYS A 1 190 ? 37.438 1.212 6.168 1 47.12 190 LYS A C 1
ATOM 1440 O O . LYS A 1 190 ? 37.75 0.269 5.438 1 47.12 190 LYS A O 1
ATOM 1445 N N . ALA A 1 191 ? 37.625 0.676 7.348 1 51.19 191 ALA A N 1
ATOM 1446 C CA . ALA A 1 191 ? 37.938 -0.652 7.855 1 51.19 191 ALA A CA 1
ATOM 1447 C C . ALA A 1 191 ? 36.688 -1.489 8.07 1 51.19 191 ALA A C 1
ATOM 1449 O O . ALA A 1 191 ? 36.781 -2.619 8.562 1 51.19 191 ALA A O 1
ATOM 1450 N N . ASN A 1 192 ? 35.344 -1.066 7.777 1 60.47 192 ASN A N 1
ATOM 1451 C CA . ASN A 1 192 ? 34.375 -1.956 8.414 1 60.47 192 ASN A CA 1
ATOM 1452 C C . ASN A 1 192 ? 33.625 -2.789 7.383 1 60.47 192 ASN A C 1
ATOM 1454 O O . ASN A 1 192 ? 33.219 -2.277 6.336 1 60.47 192 ASN A O 1
ATOM 1458 N N . THR A 1 193 ? 33.75 -4.039 7.465 1 64.81 193 THR A N 1
ATOM 1459 C CA . THR A 1 193 ? 32.969 -5.039 6.75 1 64.81 193 THR A CA 1
ATOM 1460 C C . THR A 1 193 ? 31.484 -4.918 7.105 1 64.81 193 THR A C 1
ATOM 1462 O O . THR A 1 193 ? 31.125 -4.773 8.273 1 64.81 193 THR A O 1
ATOM 1465 N N . PHE A 1 194 ? 30.766 -4.746 5.957 1 79.38 194 PHE A N 1
ATOM 1466 C CA . PHE A 1 194 ? 29.328 -4.648 6.156 1 79.38 194 PHE A CA 1
ATOM 1467 C C . PHE A 1 194 ? 28.641 -5.965 5.816 1 79.38 194 PHE A C 1
ATOM 1469 O O . PHE A 1 194 ? 29.047 -6.652 4.875 1 79.38 194 PHE A O 1
ATOM 1476 N N . ASN A 1 195 ? 27.828 -6.344 6.738 1 83.38 195 ASN A N 1
ATOM 1477 C CA . ASN A 1 195 ? 26.953 -7.492 6.488 1 83.38 195 ASN A CA 1
ATOM 1478 C C . ASN A 1 195 ? 25.547 -7.059 6.098 1 83.38 195 ASN A C 1
ATOM 1480 O O . ASN A 1 195 ? 24.891 -6.324 6.84 1 83.38 195 ASN A O 1
ATOM 1484 N N . VAL A 1 196 ? 25.219 -7.531 4.863 1 88.75 196 VAL A N 1
ATOM 1485 C CA . VAL A 1 196 ? 23.875 -7.164 4.43 1 88.75 196 VAL A CA 1
ATOM 1486 C C . VAL A 1 196 ? 23.109 -8.422 4.008 1 88.75 196 VAL A C 1
ATOM 1488 O O . VAL A 1 196 ? 23.703 -9.391 3.551 1 88.75 196 VAL A O 1
ATOM 1491 N N . SER A 1 197 ? 21.859 -8.422 4.27 1 90.5 197 SER A N 1
ATOM 1492 C CA . SER A 1 197 ? 20.938 -9.453 3.795 1 90.5 197 SER A CA 1
ATOM 1493 C C . SER A 1 197 ? 19.953 -8.891 2.779 1 90.5 197 SER A C 1
ATOM 1495 O O . SER A 1 197 ? 19.391 -7.809 2.986 1 90.5 197 SER A O 1
ATOM 1497 N N . VAL A 1 198 ? 19.828 -9.602 1.643 1 92.69 198 VAL A N 1
ATOM 1498 C CA . VAL A 1 198 ? 18.953 -9.133 0.571 1 92.69 198 VAL A CA 1
ATOM 1499 C C . VAL A 1 198 ? 17.953 -10.211 0.21 1 92.69 198 VAL A C 1
ATOM 1501 O O . VAL A 1 198 ? 18.281 -11.398 0.18 1 92.69 198 VAL A O 1
ATOM 1504 N N . ALA A 1 199 ? 16.719 -9.742 -0.042 1 93.5 199 ALA A N 1
ATOM 1505 C CA . ALA A 1 199 ? 15.672 -10.68 -0.439 1 93.5 199 ALA A CA 1
ATOM 1506 C C . ALA A 1 199 ? 14.641 -10.008 -1.337 1 93.5 199 ALA A C 1
ATOM 1508 O O . ALA A 1 199 ? 14.508 -8.781 -1.326 1 93.5 199 ALA A O 1
ATOM 1509 N N . VAL A 1 200 ? 14.023 -10.812 -2.18 1 95 200 VAL A N 1
ATOM 1510 C CA . VAL A 1 200 ? 12.859 -10.398 -2.955 1 95 200 VAL A CA 1
ATOM 1511 C C . VAL A 1 200 ? 11.586 -10.969 -2.328 1 95 200 VAL A C 1
ATOM 1513 O O . VAL A 1 200 ? 11.461 -12.188 -2.166 1 95 200 VAL A O 1
ATOM 1516 N N . ILE A 1 201 ? 10.711 -10.047 -1.979 1 94.25 201 ILE A N 1
ATOM 1517 C CA . ILE A 1 201 ? 9.5 -10.445 -1.262 1 94.25 201 ILE A CA 1
ATOM 1518 C C . ILE A 1 201 ? 8.273 -9.914 -1.989 1 94.25 201 ILE A C 1
ATOM 1520 O O . ILE A 1 201 ? 8.266 -8.781 -2.479 1 94.25 201 ILE A O 1
ATOM 1524 N N . ASP A 1 202 ? 7.27 -10.742 -2.053 1 93.69 202 ASP A N 1
ATOM 1525 C CA . ASP A 1 202 ? 6.043 -10.234 -2.668 1 93.69 202 ASP A CA 1
ATOM 1526 C C . ASP A 1 202 ? 5.445 -9.102 -1.845 1 93.69 202 ASP A C 1
ATOM 1528 O O . ASP A 1 202 ? 5.523 -9.109 -0.614 1 93.69 202 ASP A O 1
ATOM 1532 N N . SER A 1 203 ? 4.773 -8.188 -2.498 1 88.69 203 SER A N 1
ATOM 1533 C CA . SER A 1 203 ? 4.301 -6.945 -1.898 1 88.69 203 SER A CA 1
ATOM 1534 C C . SER A 1 203 ? 3.334 -7.219 -0.75 1 88.69 203 SER A C 1
ATOM 1536 O O . SER A 1 203 ? 3.373 -6.535 0.277 1 88.69 203 SER A O 1
ATOM 1538 N N . GLU A 1 204 ? 2.486 -8.172 -0.889 1 83.5 204 GLU A N 1
ATOM 1539 C CA . GLU A 1 204 ? 1.503 -8.477 0.146 1 83.5 204 GLU A CA 1
ATOM 1540 C C . GLU A 1 204 ? 2.18 -8.984 1.416 1 83.5 204 GLU A C 1
ATOM 1542 O O . GLU A 1 204 ? 1.839 -8.555 2.521 1 83.5 204 GLU A O 1
ATOM 1547 N N . SER A 1 205 ? 3.08 -9.852 1.2 1 84.38 205 SER A N 1
ATOM 1548 C CA . SER A 1 205 ? 3.805 -10.414 2.338 1 84.38 205 SER A CA 1
ATOM 1549 C C . SER A 1 205 ? 4.68 -9.359 3.008 1 84.38 205 SER A C 1
ATOM 1551 O O . SER A 1 205 ? 4.902 -9.406 4.219 1 84.38 205 SER A O 1
ATOM 1553 N N . MET A 1 206 ? 5.164 -8.477 2.256 1 83.81 206 MET A N 1
ATOM 1554 C CA . MET A 1 206 ? 6.012 -7.41 2.777 1 83.81 206 MET A CA 1
ATOM 1555 C C . MET A 1 206 ? 5.254 -6.559 3.789 1 83.81 206 MET A C 1
ATOM 1557 O O . MET A 1 206 ? 5.824 -6.121 4.789 1 83.81 206 MET A O 1
ATOM 1561 N N . LEU A 1 207 ? 4.008 -6.328 3.484 1 75.31 207 LEU A N 1
ATOM 1562 C CA . LEU A 1 207 ? 3.182 -5.5 4.359 1 75.31 207 LEU A CA 1
ATOM 1563 C C . LEU A 1 207 ? 2.979 -6.176 5.711 1 75.31 207 LEU A C 1
ATOM 1565 O O . LEU A 1 207 ? 2.697 -5.504 6.707 1 75.31 207 LEU A O 1
ATOM 1569 N N . ASN A 1 208 ? 3.209 -7.469 5.727 1 71.44 208 ASN A N 1
ATOM 1570 C CA . ASN A 1 208 ? 2.945 -8.219 6.953 1 71.44 208 ASN A CA 1
ATOM 1571 C C . ASN A 1 208 ? 4.23 -8.773 7.559 1 71.44 208 ASN A C 1
ATOM 1573 O O . ASN A 1 208 ? 4.188 -9.641 8.43 1 71.44 208 ASN A O 1
ATOM 1577 N N . LEU A 1 209 ? 5.262 -8.312 6.977 1 74.31 209 LEU A N 1
ATOM 1578 C CA . LEU A 1 209 ? 6.547 -8.82 7.445 1 74.31 209 LEU A CA 1
ATOM 1579 C C . LEU A 1 209 ? 6.816 -8.375 8.875 1 74.31 209 LEU A C 1
ATOM 1581 O O . LEU A 1 209 ? 6.695 -7.188 9.195 1 74.31 209 LEU A O 1
ATOM 1585 N N . THR A 1 210 ? 6.914 -9.414 9.68 1 68.81 210 THR A N 1
ATOM 1586 C CA . THR A 1 210 ? 7.277 -9.117 11.07 1 68.81 210 THR A CA 1
ATOM 1587 C C . THR A 1 210 ? 8.688 -9.602 11.367 1 68.81 210 THR A C 1
ATOM 1589 O O . THR A 1 210 ? 9.086 -10.695 10.953 1 68.81 210 THR A O 1
ATOM 1592 N N . GLY A 1 211 ? 9.547 -8.75 11.883 1 70.25 211 GLY A N 1
ATOM 1593 C CA . GLY A 1 211 ? 10.875 -9.148 12.312 1 70.25 211 GLY A CA 1
ATOM 1594 C C . GLY A 1 211 ? 11.953 -8.82 11.305 1 70.25 211 GLY A C 1
ATOM 1595 O O . GLY A 1 211 ? 11.719 -8.062 10.359 1 70.25 211 GLY A O 1
ATOM 1596 N N . SER A 1 212 ? 13.164 -9.422 11.492 1 78.12 212 SER A N 1
ATOM 1597 C CA . SER A 1 212 ? 14.336 -9.172 10.656 1 78.12 212 SER A CA 1
ATOM 1598 C C . SER A 1 212 ? 14.375 -10.125 9.461 1 78.12 212 SER A C 1
ATOM 1600 O O . SER A 1 212 ? 13.914 -11.266 9.555 1 78.12 212 SER A O 1
ATOM 1602 N N . LEU A 1 213 ? 14.789 -9.625 8.383 1 83.81 213 LEU A N 1
ATOM 1603 C CA . LEU A 1 213 ? 14.945 -10.43 7.176 1 83.81 213 LEU A CA 1
ATOM 1604 C C . LEU A 1 213 ? 15.836 -11.633 7.438 1 83.81 213 LEU A C 1
ATOM 1606 O O . LEU A 1 213 ? 15.594 -12.719 6.906 1 83.81 213 LEU A O 1
ATOM 1610 N N . SER A 1 214 ? 16.828 -11.461 8.32 1 76.81 214 SER A N 1
ATOM 1611 C CA . SER A 1 214 ? 17.812 -12.508 8.586 1 76.81 214 SER A CA 1
ATOM 1612 C C . SER A 1 214 ? 17.188 -13.688 9.32 1 76.81 214 SER A C 1
ATOM 1614 O O . SER A 1 214 ? 17.719 -14.797 9.297 1 76.81 214 SER A O 1
ATOM 1616 N N . SER A 1 215 ? 16.062 -13.43 9.883 1 77.56 215 SER A N 1
ATOM 1617 C CA . SER A 1 215 ? 15.43 -14.484 10.672 1 77.56 215 SER A CA 1
ATOM 1618 C C . SER A 1 215 ? 14.367 -15.219 9.859 1 77.56 215 SER A C 1
ATOM 1620 O O . SER A 1 215 ? 13.859 -16.25 10.281 1 77.56 215 SER A O 1
ATOM 1622 N N . LEU A 1 216 ? 14.148 -14.727 8.672 1 80.94 216 LEU A N 1
ATOM 1623 C CA . LEU A 1 216 ? 13.102 -15.352 7.871 1 80.94 216 LEU A CA 1
ATOM 1624 C C . LEU A 1 216 ? 13.633 -16.578 7.141 1 80.94 216 LEU A C 1
ATOM 1626 O O . LEU A 1 216 ? 14.695 -16.516 6.523 1 80.94 216 LEU A O 1
ATOM 1630 N N . GLU A 1 217 ? 12.938 -17.656 7.277 1 81.5 217 GLU A N 1
ATOM 1631 C CA . GLU A 1 217 ? 13.336 -18.891 6.59 1 81.5 217 GLU A CA 1
ATOM 1632 C C . GLU A 1 217 ? 12.625 -19.016 5.246 1 81.5 217 GLU A C 1
ATOM 1634 O O . GLU A 1 217 ? 13.203 -19.5 4.277 1 81.5 217 GLU A O 1
ATOM 1639 N N . ILE A 1 218 ? 11.453 -18.609 5.254 1 87.75 218 ILE A N 1
ATOM 1640 C CA . ILE A 1 218 ? 10.656 -18.672 4.031 1 87.75 218 ILE A CA 1
ATOM 1641 C C . ILE A 1 218 ? 10.352 -17.266 3.529 1 87.75 218 ILE A C 1
ATOM 1643 O O . ILE A 1 218 ? 9.75 -16.469 4.242 1 87.75 218 ILE A O 1
ATOM 1647 N N . ILE A 1 219 ? 10.82 -17.031 2.342 1 92.12 219 ILE A N 1
ATOM 1648 C CA . ILE A 1 219 ? 10.617 -15.711 1.746 1 92.12 219 ILE A CA 1
ATOM 1649 C C . ILE A 1 219 ? 9.742 -15.844 0.5 1 92.12 219 ILE A C 1
ATOM 1651 O O . ILE A 1 219 ? 10.211 -16.281 -0.552 1 92.12 219 ILE A O 1
ATOM 1655 N N . PRO A 1 220 ? 8.508 -15.398 0.641 1 94.75 220 PRO A N 1
ATOM 1656 C CA . PRO A 1 220 ? 7.582 -15.547 -0.484 1 94.75 220 PRO A CA 1
ATOM 1657 C C . PRO A 1 220 ? 7.82 -14.516 -1.584 1 94.75 220 PRO A C 1
ATOM 1659 O O . PRO A 1 220 ? 8.008 -13.336 -1.294 1 94.75 220 PRO A O 1
ATOM 1662 N N . ALA A 1 221 ? 7.871 -14.922 -2.756 1 96.06 221 ALA A N 1
ATOM 1663 C CA . ALA A 1 221 ? 7.914 -14.086 -3.951 1 96.06 221 ALA A CA 1
ATOM 1664 C C . ALA A 1 221 ? 6.758 -14.406 -4.895 1 96.06 221 ALA A C 1
ATOM 1666 O O . ALA A 1 221 ? 6.23 -15.523 -4.875 1 96.06 221 ALA A O 1
ATOM 1667 N N . ALA A 1 222 ? 6.402 -13.438 -5.699 1 95.06 222 ALA A N 1
ATOM 1668 C CA . ALA A 1 222 ? 5.223 -13.617 -6.539 1 95.06 222 ALA A CA 1
ATOM 1669 C C . ALA A 1 222 ? 5.609 -13.719 -8.016 1 95.06 222 ALA A C 1
ATOM 1671 O O . ALA A 1 222 ? 6.414 -12.922 -8.5 1 95.06 222 ALA A O 1
ATOM 1672 N N . LEU A 1 223 ? 4.969 -14.688 -8.695 1 95 223 LEU A N 1
ATOM 1673 C CA . LEU A 1 223 ? 5.059 -14.836 -10.148 1 95 223 LEU A CA 1
ATOM 1674 C C . LEU A 1 223 ? 3.674 -14.766 -10.781 1 95 223 LEU A C 1
ATOM 1676 O O . LEU A 1 223 ? 2.73 -15.398 -10.305 1 95 223 LEU A O 1
ATOM 1680 N N . SER A 1 224 ? 3.646 -13.93 -11.742 1 92.38 224 SER A N 1
ATOM 1681 C CA . SER A 1 224 ? 2.441 -13.984 -12.57 1 92.38 224 SER A CA 1
ATOM 1682 C C . SER A 1 224 ? 2.561 -15.047 -13.648 1 92.38 224 SER A C 1
ATOM 1684 O O . SER A 1 224 ? 3.668 -15.453 -14.016 1 92.38 224 SER A O 1
ATOM 1686 N N . TRP A 1 225 ? 1.439 -15.516 -14.102 1 90.75 225 TRP A N 1
ATOM 1687 C CA . TRP A 1 225 ? 1.453 -16.531 -15.156 1 90.75 225 TRP A CA 1
ATOM 1688 C C . TRP A 1 225 ? 0.305 -16.312 -16.141 1 90.75 225 TRP A C 1
ATOM 1690 O O . TRP A 1 225 ? -0.725 -15.734 -15.773 1 90.75 225 TRP A O 1
ATOM 1700 N N . ASN A 1 226 ? 0.641 -16.719 -17.297 1 85.69 226 ASN A N 1
ATOM 1701 C CA . ASN A 1 226 ? -0.305 -16.641 -18.406 1 85.69 226 ASN A CA 1
ATOM 1702 C C . ASN A 1 226 ? -0.715 -18.016 -18.891 1 85.69 226 ASN A C 1
ATOM 1704 O O . ASN A 1 226 ? 0.138 -18.828 -19.266 1 85.69 226 ASN A O 1
ATOM 1708 N N . VAL A 1 227 ? -2.074 -18.203 -18.984 1 80 227 VAL A N 1
ATOM 1709 C CA . VAL A 1 227 ? -2.582 -19.516 -19.328 1 80 227 VAL A CA 1
ATOM 1710 C C . VAL A 1 227 ? -2.434 -19.75 -20.844 1 80 227 VAL A C 1
ATOM 1712 O O . VAL A 1 227 ? -2.387 -20.891 -21.297 1 80 227 VAL A O 1
ATOM 1715 N N . SER A 1 228 ? -2.432 -18.734 -21.609 1 75.81 228 SER A N 1
ATOM 1716 C CA . SER A 1 228 ? -2.377 -18.844 -23.062 1 75.81 228 SER A CA 1
ATOM 1717 C C . SER A 1 228 ? -0.954 -18.656 -23.578 1 75.81 228 SER A C 1
ATOM 1719 O O . SER A 1 228 ? -0.742 -18.016 -24.609 1 75.81 228 SER A O 1
ATOM 1721 N N . PHE A 1 229 ? -0.015 -19.219 -22.906 1 74.94 229 PHE A N 1
ATOM 1722 C CA . PHE A 1 229 ? 1.373 -19.031 -23.312 1 74.94 229 PHE A CA 1
ATOM 1723 C C . PHE A 1 229 ? 1.693 -19.828 -24.562 1 74.94 229 PHE A C 1
ATOM 1725 O O . PHE A 1 229 ? 2.1 -19.266 -25.594 1 74.94 229 PHE A O 1
ATOM 1732 N N . ALA A 1 230 ? 1.417 -21.047 -24.531 1 72.94 230 ALA A N 1
ATOM 1733 C CA . ALA A 1 230 ? 1.732 -21.875 -25.703 1 72.94 230 ALA A CA 1
ATOM 1734 C C . ALA A 1 230 ? 0.486 -22.141 -26.531 1 72.94 230 ALA A C 1
ATOM 1736 O O . ALA A 1 230 ? 0.553 -22.188 -27.766 1 72.94 230 ALA A O 1
ATOM 1737 N N . LYS A 1 231 ? -0.624 -22.375 -25.844 1 75.69 231 LYS A N 1
ATOM 1738 C CA . LYS A 1 231 ? -1.877 -22.688 -26.516 1 75.69 231 LYS A CA 1
ATOM 1739 C C . LYS A 1 231 ? -2.996 -21.75 -26.062 1 75.69 231 LYS A C 1
ATOM 1741 O O . LYS A 1 231 ? -3.064 -21.375 -24.891 1 75.69 231 LYS A O 1
ATOM 1746 N N . PRO A 1 232 ? -3.73 -21.344 -27.016 1 75.69 232 PRO A N 1
ATOM 1747 C CA . PRO A 1 232 ? -4.871 -20.5 -26.641 1 75.69 232 PRO A CA 1
ATOM 1748 C C . PRO A 1 232 ? -5.793 -21.188 -25.625 1 75.69 232 PRO A C 1
ATOM 1750 O O . PRO A 1 232 ? -5.898 -22.406 -25.625 1 75.69 232 PRO A O 1
ATOM 1753 N N . TYR A 1 233 ? -6.27 -20.375 -24.75 1 74.81 233 TYR A N 1
ATOM 1754 C CA . TYR A 1 233 ? -7.195 -20.891 -23.75 1 74.81 233 TYR A CA 1
ATOM 1755 C C . TYR A 1 233 ? -8.555 -21.188 -24.375 1 74.81 233 TYR A C 1
ATOM 1757 O O . TYR A 1 233 ? -9.211 -20.297 -24.906 1 74.81 233 TYR A O 1
ATOM 1765 N N . GLN A 1 234 ? -8.891 -22.516 -24.422 1 68.44 234 GLN A N 1
ATOM 1766 C CA . GLN A 1 234 ? -10.023 -23.047 -25.188 1 68.44 234 GLN A CA 1
ATOM 1767 C C . GLN A 1 234 ? -11.352 -22.578 -24.594 1 68.44 234 GLN A C 1
ATOM 1769 O O . GLN A 1 234 ? -12.367 -22.531 -25.297 1 68.44 234 GLN A O 1
ATOM 1774 N N . PHE A 1 235 ? -11.266 -22.266 -23.391 1 64.81 235 PHE A N 1
ATOM 1775 C CA . PHE A 1 235 ? -12.57 -22 -22.812 1 64.81 235 PHE A CA 1
ATOM 1776 C C . PHE A 1 235 ? -12.859 -20.5 -22.812 1 64.81 235 PHE A C 1
ATOM 1778 O O . PHE A 1 235 ? -13.781 -20.031 -22.125 1 64.81 235 PHE A O 1
ATOM 1785 N N . GLU A 1 236 ? -12.062 -19.859 -23.688 1 63.25 236 GLU A N 1
ATOM 1786 C CA . GLU A 1 236 ? -12.297 -18.438 -23.891 1 63.25 236 GLU A CA 1
ATOM 1787 C C . GLU A 1 236 ? -13.609 -18.188 -24.625 1 63.25 236 GLU A C 1
ATOM 1789 O O . GLU A 1 236 ? -13.898 -18.859 -25.625 1 63.25 236 GLU A O 1
ATOM 1794 N N . GLY A 1 237 ? -14.492 -17.562 -23.938 1 63.72 237 GLY A N 1
ATOM 1795 C CA . GLY A 1 237 ? -15.719 -17.219 -24.656 1 63.72 237 GLY A CA 1
ATOM 1796 C C . GLY A 1 237 ? -16.938 -17.906 -24.094 1 63.72 237 GLY A C 1
ATOM 1797 O O . GLY A 1 237 ? -18.062 -17.656 -24.531 1 63.72 237 GLY A O 1
ATOM 1798 N N . MET A 1 238 ? -16.656 -18.844 -23.297 1 69.38 238 MET A N 1
ATOM 1799 C CA . MET A 1 238 ? -17.844 -19.438 -22.672 1 69.38 238 MET A CA 1
ATOM 1800 C C . MET A 1 238 ? -18.609 -18.391 -21.875 1 69.38 238 MET A C 1
ATOM 1802 O O . MET A 1 238 ? -18.031 -17.422 -21.406 1 69.38 238 MET A O 1
ATOM 1806 N N . ALA A 1 239 ? -19.906 -18.594 -21.844 1 66.5 239 ALA A N 1
ATOM 1807 C CA . ALA A 1 239 ? -20.797 -17.609 -21.234 1 66.5 239 ALA A CA 1
ATOM 1808 C C . ALA A 1 239 ? -20.469 -17.422 -19.75 1 66.5 239 ALA A C 1
ATOM 1810 O O . ALA A 1 239 ? -20.703 -16.344 -19.188 1 66.5 239 ALA A O 1
ATOM 1811 N N . ASN A 1 240 ? -19.859 -18.484 -19.266 1 73.62 240 ASN A N 1
ATOM 1812 C CA . ASN A 1 240 ? -19.688 -18.422 -17.828 1 73.62 240 ASN A CA 1
ATOM 1813 C C . ASN A 1 240 ? -18.25 -18.031 -17.453 1 73.62 240 ASN A C 1
ATOM 1815 O O . ASN A 1 240 ? -17.906 -17.969 -16.266 1 73.62 240 ASN A O 1
ATOM 1819 N N . VAL A 1 241 ? -17.453 -17.875 -18.469 1 76.69 241 VAL A N 1
ATOM 1820 C CA . VAL A 1 241 ? -16.062 -17.547 -18.219 1 76.69 241 VAL A CA 1
ATOM 1821 C C . VAL A 1 241 ? -15.688 -16.281 -18.984 1 76.69 241 VAL A C 1
ATOM 1823 O O . VAL A 1 241 ? -16.047 -16.125 -20.156 1 76.69 241 VAL A O 1
ATOM 1826 N N . SER A 1 242 ? -15.188 -15.352 -18.297 1 76.25 242 SER A N 1
ATOM 1827 C CA . SER A 1 242 ? -14.664 -14.141 -18.922 1 76.25 242 SER A CA 1
ATOM 1828 C C . SER A 1 242 ? -13.148 -14.07 -18.812 1 76.25 242 SER A C 1
ATOM 1830 O O . SER A 1 242 ? -12.586 -14.336 -17.734 1 76.25 242 SER A O 1
ATOM 1832 N N . CYS A 1 243 ? -12.461 -13.852 -19.906 1 75.75 243 CYS A N 1
ATOM 1833 C CA . CYS A 1 243 ? -11.008 -13.734 -19.906 1 75.75 243 CYS A CA 1
ATOM 1834 C C . CYS A 1 243 ? -10.562 -12.367 -20.406 1 75.75 243 CYS A C 1
ATOM 1836 O O . CYS A 1 243 ? -11.148 -11.836 -21.359 1 75.75 243 CYS A O 1
ATOM 1838 N N . ASP A 1 244 ? -9.695 -11.773 -19.5 1 71.81 244 ASP A N 1
ATOM 1839 C CA . ASP A 1 244 ? -9.156 -10.484 -19.906 1 71.81 244 ASP A CA 1
ATOM 1840 C C . ASP A 1 244 ? -7.961 -10.656 -20.844 1 71.81 244 ASP A C 1
ATOM 1842 O O . ASP A 1 244 ? -7.152 -11.57 -20.656 1 71.81 244 ASP A O 1
ATOM 1846 N N . SER A 1 245 ? -8.008 -10.039 -21.969 1 63.12 245 SER A N 1
ATOM 1847 C CA . SER A 1 245 ? -6.883 -10 -22.891 1 63.12 245 SER A CA 1
ATOM 1848 C C . SER A 1 245 ? -5.922 -8.867 -22.547 1 63.12 245 SER A C 1
ATOM 1850 O O . SER A 1 245 ? -6.344 -7.82 -22.047 1 63.12 245 SER A O 1
ATOM 1852 N N . PRO A 1 246 ? -4.531 -9.031 -22.703 1 59 246 PRO A N 1
ATOM 1853 C CA . PRO A 1 246 ? -3.812 -10.125 -23.359 1 59 246 PRO A CA 1
ATOM 1854 C C . PRO A 1 246 ? -3.291 -11.172 -22.375 1 59 246 PRO A C 1
ATOM 1856 O O . PRO A 1 246 ? -2.801 -12.219 -22.781 1 59 246 PRO A O 1
ATOM 1859 N N . ILE A 1 247 ? -3.346 -10.852 -21 1 60.03 247 ILE A N 1
ATOM 1860 C CA . ILE A 1 247 ? -2.65 -11.727 -20.047 1 60.03 247 ILE A CA 1
ATOM 1861 C C . ILE A 1 247 ? -3.531 -12.93 -19.719 1 60.03 247 ILE A C 1
ATOM 1863 O O . ILE A 1 247 ? -3.043 -13.938 -19.203 1 60.03 247 ILE A O 1
ATOM 1867 N N . HIS A 1 248 ? -4.699 -12.992 -20.406 1 67.12 248 HIS A N 1
ATOM 1868 C CA . HIS A 1 248 ? -5.691 -14.055 -20.344 1 67.12 248 HIS A CA 1
ATOM 1869 C C . HIS A 1 248 ? -5.969 -14.469 -18.906 1 67.12 248 HIS A C 1
ATOM 1871 O O . HIS A 1 248 ? -5.746 -15.617 -18.531 1 67.12 248 HIS A O 1
ATOM 1877 N N . ILE A 1 249 ? -6.219 -13.508 -18.078 1 75.75 249 ILE A N 1
ATOM 1878 C CA . ILE A 1 249 ? -6.777 -13.781 -16.766 1 75.75 249 ILE A CA 1
ATOM 1879 C C . ILE A 1 249 ? -8.266 -14.086 -16.891 1 75.75 249 ILE A C 1
ATOM 1881 O O . ILE A 1 249 ? -9.039 -13.266 -17.406 1 75.75 249 ILE A O 1
ATOM 1885 N N . CYS A 1 250 ? -8.547 -15.281 -16.516 1 79.5 250 CYS A N 1
ATOM 1886 C CA . CYS A 1 250 ? -9.938 -15.719 -16.656 1 79.5 250 CYS A CA 1
ATOM 1887 C C . CYS A 1 250 ? -10.633 -15.781 -15.312 1 79.5 250 CYS A C 1
ATOM 1889 O O . CYS A 1 250 ? -10 -16.078 -14.297 1 79.5 250 CYS A O 1
ATOM 1891 N N . LYS A 1 251 ? -11.859 -15.398 -15.359 1 77.88 251 LYS A N 1
ATOM 1892 C CA . LYS A 1 251 ? -12.688 -15.438 -14.156 1 77.88 251 LYS A CA 1
ATOM 1893 C C . LYS A 1 251 ? -14.062 -16.016 -14.461 1 77.88 251 LYS A C 1
ATOM 1895 O O . LYS A 1 251 ? -14.547 -15.938 -15.594 1 77.88 251 LYS A O 1
ATOM 1900 N N . CYS A 1 252 ? -14.547 -16.656 -13.438 1 76.81 252 CYS A N 1
ATOM 1901 C CA . CYS A 1 252 ? -15.945 -17.062 -13.555 1 76.81 252 CYS A CA 1
ATOM 1902 C C . CYS A 1 252 ? -16.859 -15.844 -13.461 1 76.81 252 CYS A C 1
ATOM 1904 O O . CYS A 1 252 ? -16.625 -14.938 -12.664 1 76.81 252 CYS A O 1
ATOM 1906 N N . GLN A 1 253 ? -17.672 -15.844 -14.43 1 69.19 253 GLN A N 1
ATOM 1907 C CA . GLN A 1 253 ? -18.609 -14.727 -14.461 1 69.19 253 GLN A CA 1
ATOM 1908 C C . GLN A 1 253 ? -19.375 -14.625 -13.148 1 69.19 253 GLN A C 1
ATOM 1910 O O . GLN A 1 253 ? -19.375 -15.555 -12.344 1 69.19 253 GLN A O 1
ATOM 1915 N N . ILE A 1 254 ? -19.984 -13.547 -13.242 1 61.91 254 ILE A N 1
ATOM 1916 C CA . ILE A 1 254 ? -20.766 -13.242 -12.047 1 61.91 254 ILE A CA 1
ATOM 1917 C C . ILE A 1 254 ? -21.797 -14.344 -11.805 1 61.91 254 ILE A C 1
ATOM 1919 O O . ILE A 1 254 ? -22.344 -14.906 -12.758 1 61.91 254 ILE A O 1
ATOM 1923 N N . TYR A 1 255 ? -21.938 -14.977 -10.742 1 59.66 255 TYR A N 1
ATOM 1924 C CA . TYR A 1 255 ? -22.922 -15.977 -10.336 1 59.66 255 TYR A CA 1
ATOM 1925 C C . TYR A 1 255 ? -22.328 -17.375 -10.422 1 59.66 255 TYR A C 1
ATOM 1927 O O . TYR A 1 255 ? -23.031 -18.375 -10.164 1 59.66 255 TYR A O 1
ATOM 1935 N N . TYR A 1 256 ? -21.281 -17.359 -11.102 1 69.44 256 TYR A N 1
ATOM 1936 C CA . TYR A 1 256 ? -20.578 -18.641 -11.18 1 69.44 256 TYR A CA 1
ATOM 1937 C C . TYR A 1 256 ? -19.375 -18.656 -10.242 1 69.44 256 TYR A C 1
ATOM 1939 O O . TYR A 1 256 ? -18.828 -17.609 -9.906 1 69.44 256 TYR A O 1
ATOM 1947 N N . GLU A 1 257 ? -19.219 -19.844 -9.719 1 74.19 257 GLU A N 1
ATOM 1948 C CA . GLU A 1 257 ? -18.031 -20.031 -8.883 1 74.19 257 GLU A CA 1
ATOM 1949 C C . GLU A 1 257 ? -17.25 -21.266 -9.312 1 74.19 257 GLU A C 1
ATOM 1951 O O . GLU A 1 257 ? -17.812 -22.188 -9.922 1 74.19 257 GLU A O 1
ATOM 1956 N N . GLY A 1 258 ? -15.938 -21.172 -9.008 1 79.81 258 GLY A N 1
ATOM 1957 C CA . GLY A 1 258 ? -15.094 -22.312 -9.32 1 79.81 258 GLY A CA 1
ATOM 1958 C C . GLY A 1 258 ? -13.789 -21.922 -9.992 1 79.81 258 GLY A C 1
ATOM 1959 O O . GLY A 1 258 ? -13.258 -20.828 -9.742 1 79.81 258 GLY A O 1
ATOM 1960 N N . ASN A 1 259 ? -13.266 -22.906 -10.758 1 83.69 259 ASN A N 1
ATOM 1961 C CA . ASN A 1 259 ? -12.008 -22.703 -11.469 1 83.69 259 ASN A CA 1
ATOM 1962 C C . ASN A 1 259 ? -12.242 -22.469 -12.953 1 83.69 259 ASN A C 1
ATOM 1964 O O . ASN A 1 259 ? -12.617 -23.375 -13.688 1 83.69 259 ASN A O 1
ATOM 1968 N N . PRO A 1 260 ? -12.023 -21.25 -13.359 1 82.94 260 PRO A N 1
ATOM 1969 C CA . PRO A 1 260 ? -12.305 -20.938 -14.758 1 82.94 260 PRO A CA 1
ATOM 1970 C C . PRO A 1 260 ? -11.391 -21.672 -15.734 1 82.94 260 PRO A C 1
ATOM 1972 O O . PRO A 1 260 ? -11.648 -21.688 -16.938 1 82.94 260 PRO A O 1
ATOM 1975 N N . TYR A 1 261 ? -10.383 -22.312 -15.258 1 86 261 TYR A N 1
ATOM 1976 C CA . TYR A 1 261 ? -9.406 -22.938 -16.125 1 86 261 TYR A CA 1
ATOM 1977 C C . TYR A 1 261 ? -9.719 -24.422 -16.312 1 86 261 TYR A C 1
ATOM 1979 O O . TYR A 1 261 ? -9.094 -25.094 -17.141 1 86 261 TYR A O 1
ATOM 1987 N N . LEU A 1 262 ? -10.641 -24.844 -15.586 1 85.75 262 LEU A N 1
ATOM 1988 C CA . LEU A 1 262 ? -11.102 -26.219 -15.727 1 85.75 262 LEU A CA 1
ATOM 1989 C C . LEU A 1 262 ? -12.227 -26.312 -16.75 1 85.75 262 LEU A C 1
ATOM 1991 O O . LEU A 1 262 ? -13.055 -25.406 -16.859 1 85.75 262 LEU A O 1
ATOM 1995 N N . PRO A 1 263 ? -12.102 -27.484 -17.469 1 78 263 PRO A N 1
ATOM 1996 C CA . PRO A 1 263 ? -13.305 -27.703 -18.266 1 78 263 PRO A CA 1
ATOM 1997 C C . PRO A 1 263 ? -14.578 -27.766 -17.422 1 78 263 PRO A C 1
ATOM 1999 O O . PRO A 1 263 ? -14.664 -28.547 -16.484 1 78 263 PRO A O 1
ATOM 2002 N N . ASN A 1 264 ? -15.531 -26.859 -17.688 1 77.94 264 ASN A N 1
ATOM 2003 C CA . ASN A 1 264 ? -16.766 -26.766 -16.938 1 77.94 264 ASN A CA 1
ATOM 2004 C C . ASN A 1 264 ? -16.5 -26.375 -15.477 1 77.94 264 ASN A C 1
ATOM 2006 O O . ASN A 1 264 ? -17.156 -26.891 -14.57 1 77.94 264 ASN A O 1
ATOM 2010 N N . GLY A 1 265 ? -15.57 -25.656 -15.25 1 82.19 265 GLY A N 1
ATOM 2011 C CA . GLY A 1 265 ? -15.141 -25.312 -13.906 1 82.19 265 GLY A CA 1
ATOM 2012 C C . GLY A 1 265 ? -16 -24.25 -13.25 1 82.19 265 GLY A C 1
ATOM 2013 O O . GLY A 1 265 ? -16.047 -24.156 -12.023 1 82.19 265 GLY A O 1
ATOM 2014 N N . CYS A 1 266 ? -16.562 -23.391 -14.023 1 79.06 266 CYS A N 1
ATOM 2015 C CA . CYS A 1 266 ? -17.422 -22.328 -13.492 1 79.06 266 CYS A CA 1
ATOM 2016 C C . CYS A 1 266 ? -18.875 -22.812 -13.383 1 79.06 266 CYS A C 1
ATOM 2018 O O . CYS A 1 266 ? -19.547 -22.984 -14.391 1 79.06 266 CYS A O 1
ATOM 2020 N N . GLN A 1 267 ? -19.219 -23.062 -12.172 1 75.31 267 GLN A N 1
ATOM 2021 C CA . GLN A 1 267 ? -20.547 -23.594 -11.914 1 75.31 267 GLN A CA 1
ATOM 2022 C C . GLN A 1 267 ? -21.422 -22.578 -11.172 1 75.31 267 GLN A C 1
ATOM 2024 O O . GLN A 1 267 ? -20.906 -21.703 -10.484 1 75.31 267 GLN A O 1
ATOM 2029 N N . VAL A 1 268 ? -22.656 -22.625 -11.438 1 62.84 268 VAL A N 1
ATOM 2030 C CA . VAL A 1 268 ? -23.594 -21.688 -10.852 1 62.84 268 VAL A CA 1
ATOM 2031 C C . VAL A 1 268 ? -23.594 -21.812 -9.336 1 62.84 268 VAL A C 1
ATOM 2033 O O . VAL A 1 268 ? -23.562 -22.938 -8.797 1 62.84 268 VAL A O 1
ATOM 2036 N N . VAL A 1 269 ? -23.141 -20.672 -8.688 1 55.66 269 VAL A N 1
ATOM 2037 C CA . VAL A 1 269 ? -23.156 -20.641 -7.23 1 55.66 269 VAL A CA 1
ATOM 2038 C C . VAL A 1 269 ? -24.609 -20.672 -6.73 1 55.66 269 VAL A C 1
ATOM 2040 O O . VAL A 1 269 ? -25.438 -19.875 -7.164 1 55.66 269 VAL A O 1
ATOM 2043 N N . LYS A 1 270 ? -25.094 -21.828 -6.379 1 49.72 270 LYS A N 1
ATOM 2044 C CA . LYS A 1 270 ? -26.484 -21.844 -5.918 1 49.72 270 LYS A CA 1
ATOM 2045 C C . LYS A 1 270 ? -26.703 -20.812 -4.809 1 49.72 270 LYS A C 1
ATOM 2047 O O . LYS A 1 270 ? -27.734 -20.156 -4.762 1 49.72 270 LYS A O 1
ATOM 2052 N N . GLU A 1 271 ? -25.969 -20.859 -3.625 1 46.31 271 GLU A N 1
ATOM 2053 C CA . GLU A 1 271 ? -26.188 -20.047 -2.434 1 46.31 271 GLU A CA 1
ATOM 2054 C C . GLU A 1 271 ? -24.938 -19.234 -2.064 1 46.31 271 GLU A C 1
ATOM 2056 O O . GLU A 1 271 ? -23.828 -19.656 -2.359 1 46.31 271 GLU A O 1
ATOM 2061 N N . CYS A 1 272 ? -25.016 -17.953 -2.16 1 45.56 272 CYS A N 1
ATOM 2062 C CA . CYS A 1 272 ? -23.891 -17.156 -1.688 1 45.56 272 CYS A CA 1
ATOM 2063 C C . CYS A 1 272 ? -23.312 -17.75 -0.402 1 45.56 272 CYS A C 1
ATOM 2065 O O . CYS A 1 272 ? -23.938 -17.641 0.659 1 45.56 272 CYS A O 1
ATOM 2067 N N . THR A 1 273 ? -22.656 -18.734 -0.408 1 43.72 273 THR A N 1
ATOM 2068 C CA . THR A 1 273 ? -22.109 -19.312 0.812 1 43.72 273 THR A CA 1
ATOM 2069 C C . THR A 1 273 ? -21.5 -18.234 1.696 1 43.72 273 THR A C 1
ATOM 2071 O O . THR A 1 273 ? -21.531 -18.344 2.924 1 43.72 273 THR A O 1
ATOM 2074 N N . GLU A 1 274 ? -20.797 -17.328 1.15 1 41.75 274 GLU A N 1
ATOM 2075 C CA . GLU A 1 274 ? -20.172 -16.328 2 1 41.75 274 GLU A CA 1
ATOM 2076 C C . GLU A 1 274 ? -21.203 -15.344 2.543 1 41.75 274 GLU A C 1
ATOM 2078 O O . GLU A 1 274 ? -20.969 -14.703 3.574 1 41.75 274 GLU A O 1
ATOM 2083 N N . CYS A 1 275 ? -22.281 -15.164 1.887 1 40.56 275 CYS A N 1
ATOM 2084 C CA . CYS A 1 275 ? -23.375 -14.312 2.363 1 40.56 275 CYS A CA 1
ATOM 2085 C C . CYS A 1 275 ? -24.344 -15.109 3.221 1 40.56 275 CYS A C 1
ATOM 2087 O O . CYS A 1 275 ? -25.359 -14.57 3.672 1 40.56 275 CYS A O 1
ATOM 2089 N N . ILE A 1 276 ? -24.078 -16.359 3.371 1 40.5 276 ILE A N 1
ATOM 2090 C CA . ILE A 1 276 ? -24.781 -17.281 4.258 1 40.5 276 ILE A CA 1
ATOM 2091 C C . ILE A 1 276 ? -24.609 -16.828 5.707 1 40.5 276 ILE A C 1
ATOM 2093 O O . ILE A 1 276 ? -23.484 -16.641 6.176 1 40.5 276 ILE A O 1
ATOM 2097 N N . GLY A 1 277 ? -25.516 -16.062 6.23 1 44.59 277 GLY A N 1
ATOM 2098 C CA . GLY A 1 277 ? -25.703 -15.57 7.586 1 44.59 277 GLY A CA 1
ATOM 2099 C C . GLY A 1 277 ? -26.125 -14.109 7.648 1 44.59 277 GLY A C 1
ATOM 2100 O O . GLY A 1 277 ? -26.484 -13.609 8.711 1 44.59 277 GLY A O 1
ATOM 2101 N N . HIS A 1 278 ? -25.844 -13.5 6.582 1 44.75 278 HIS A N 1
ATOM 2102 C CA . HIS A 1 278 ? -26.203 -12.094 6.66 1 44.75 278 HIS A CA 1
ATOM 2103 C C . HIS A 1 278 ? -27.656 -11.875 6.234 1 44.75 278 HIS A C 1
ATOM 2105 O O . HIS A 1 278 ? -28.219 -10.789 6.441 1 44.75 278 HIS A O 1
ATOM 2111 N N . CYS A 1 279 ? -28.031 -12.906 5.434 1 50.72 279 CYS A N 1
ATOM 2112 C CA . CYS A 1 279 ? -29.453 -12.773 5.098 1 50.72 279 CYS A CA 1
ATOM 2113 C C . CYS A 1 279 ? -30.328 -13.422 6.16 1 50.72 279 CYS A C 1
ATOM 2115 O O . CYS A 1 279 ? -29.922 -14.398 6.793 1 50.72 279 CYS A O 1
ATOM 2117 N N . ASP A 1 280 ? -31.266 -12.664 6.684 1 45.19 280 ASP A N 1
ATOM 2118 C CA . ASP A 1 280 ? -32.188 -13.211 7.684 1 45.19 280 ASP A CA 1
ATOM 2119 C C . ASP A 1 280 ? -32.75 -14.547 7.234 1 45.19 280 ASP A C 1
ATOM 2121 O O . ASP A 1 280 ? -32.688 -14.891 6.051 1 45.19 280 ASP A O 1
ATOM 2125 N N . ALA A 1 281 ? -33.281 -15.281 8.141 1 48.66 281 ALA A N 1
ATOM 2126 C CA . ALA A 1 281 ? -34 -16.531 7.895 1 48.66 281 ALA A CA 1
ATOM 2127 C C . ALA A 1 281 ? -35.094 -16.344 6.844 1 48.66 281 ALA A C 1
ATOM 2129 O O . ALA A 1 281 ? -35.812 -15.359 6.887 1 48.66 281 ALA A O 1
ATOM 2130 N N . GLY A 1 282 ? -35.188 -17.203 5.785 1 48.5 282 GLY A N 1
ATOM 2131 C CA . GLY A 1 282 ? -36.156 -17.172 4.699 1 48.5 282 GLY A CA 1
ATOM 2132 C C . GLY A 1 282 ? -35.656 -16.438 3.473 1 48.5 282 GLY A C 1
ATOM 2133 O O . GLY A 1 282 ? -36.375 -16.281 2.486 1 48.5 282 GLY A O 1
ATOM 2134 N N . TYR A 1 283 ? -34.688 -15.758 3.672 1 50.62 283 TYR A N 1
ATOM 2135 C CA . TYR A 1 283 ? -34.062 -15.102 2.521 1 50.62 283 TYR A CA 1
ATOM 2136 C C . TYR A 1 283 ? -32.875 -15.898 2.027 1 50.62 283 TYR A C 1
ATOM 2138 O O . TYR A 1 283 ? -32.188 -16.578 2.811 1 50.62 283 TYR A O 1
ATOM 2146 N N . SER A 1 284 ? -32.938 -16.141 0.854 1 52 284 SER A N 1
ATOM 2147 C CA . SER A 1 284 ? -31.734 -16.688 0.21 1 52 284 SER A CA 1
ATOM 2148 C C . SER A 1 284 ? -30.844 -15.594 -0.337 1 52 284 SER A C 1
ATOM 2150 O O . SER A 1 284 ? -31.328 -14.562 -0.81 1 52 284 SER A O 1
ATOM 2152 N N . SER A 1 285 ? -29.625 -15.602 -0.069 1 52.72 285 SER A N 1
ATOM 2153 C CA . SER A 1 285 ? -28.641 -14.68 -0.635 1 52.72 285 SER A CA 1
ATOM 2154 C C . SER A 1 285 ? -28.484 -14.891 -2.137 1 52.72 285 SER A C 1
ATOM 2156 O O . SER A 1 285 ? -28.297 -16.016 -2.594 1 52.72 285 SER A O 1
ATOM 2158 N N . LYS A 1 286 ? -29.078 -14.023 -2.871 1 52.03 286 LYS A N 1
ATOM 2159 C CA . LYS A 1 286 ? -28.922 -14.055 -4.32 1 52.03 286 LYS A CA 1
ATOM 2160 C C . LYS A 1 286 ? -27.906 -13.016 -4.781 1 52.03 286 LYS A C 1
ATOM 2162 O O . LYS A 1 286 ? -27.516 -12.133 -4.012 1 52.03 286 LYS A O 1
ATOM 2167 N N . HIS A 1 287 ? -27.141 -13.398 -5.805 1 48.97 287 HIS A N 1
ATOM 2168 C CA . HIS A 1 287 ? -26.141 -12.492 -6.352 1 48.97 287 HIS A CA 1
ATOM 2169 C C . HIS A 1 287 ? -26.547 -11.984 -7.727 1 48.97 287 HIS A C 1
ATOM 2171 O O . HIS A 1 287 ? -27.266 -12.672 -8.461 1 48.97 287 HIS A O 1
ATOM 2177 N N . SER A 1 288 ? -26.719 -10.773 -7.844 1 45 288 SER A N 1
ATOM 2178 C CA . SER A 1 288 ? -26.688 -10.227 -9.195 1 45 288 SER A CA 1
ATOM 2179 C C . SER A 1 288 ? -25.266 -9.961 -9.656 1 45 288 SER A C 1
ATOM 2181 O O . SER A 1 288 ? -24.312 -10.055 -8.867 1 45 288 SER A O 1
ATOM 2183 N N . GLN A 1 289 ? -25.031 -9.594 -10.906 1 44.59 289 GLN A N 1
ATOM 2184 C CA . GLN A 1 289 ? -23.75 -9.43 -11.57 1 44.59 289 GLN A CA 1
ATOM 2185 C C . GLN A 1 289 ? -22.734 -8.789 -10.641 1 44.59 289 GLN A C 1
ATOM 2187 O O . GLN A 1 289 ? -21.547 -9.125 -10.68 1 44.59 289 GLN A O 1
ATOM 2192 N N . TYR A 1 290 ? -23.016 -7.816 -9.828 1 42 290 TYR A N 1
ATOM 2193 C CA . TYR A 1 290 ? -22.047 -7.012 -9.086 1 42 290 TYR A CA 1
ATOM 2194 C C . TYR A 1 290 ? -22.297 -7.109 -7.586 1 42 290 TYR A C 1
ATOM 2196 O O . TYR A 1 290 ? -21.469 -6.668 -6.781 1 42 290 TYR A O 1
ATOM 2204 N N . TYR A 1 291 ? -23.453 -7.488 -7.141 1 45.06 291 TYR A N 1
ATOM 2205 C CA . TYR A 1 291 ? -23.75 -7.422 -5.715 1 45.06 291 TYR A CA 1
ATOM 2206 C C . TYR A 1 291 ? -24.531 -8.648 -5.262 1 45.06 291 TYR A C 1
ATOM 2208 O O . TYR A 1 291 ? -25.156 -9.328 -6.078 1 45.06 291 TYR A O 1
ATOM 2216 N N . TYR A 1 292 ? -24.266 -9.164 -4.031 1 50.41 292 TYR A N 1
ATOM 2217 C CA . TYR A 1 292 ? -25.062 -10.195 -3.379 1 50.41 292 TYR A CA 1
ATOM 2218 C C . TYR A 1 292 ? -26.297 -9.594 -2.725 1 50.41 292 TYR A C 1
ATOM 2220 O O . TYR A 1 292 ? -26.266 -8.469 -2.219 1 50.41 292 TYR A O 1
ATOM 2228 N N . TYR A 1 293 ? -27.406 -10.031 -3.137 1 50 293 TYR A N 1
ATOM 2229 C CA . TYR A 1 293 ? -28.641 -9.562 -2.512 1 50 293 TYR A CA 1
ATOM 2230 C C . TYR A 1 293 ? -29.422 -10.727 -1.908 1 50 293 TYR A C 1
ATOM 2232 O O . TYR A 1 293 ? -29.266 -11.875 -2.33 1 50 293 TYR A O 1
ATOM 2240 N N . CYS A 1 294 ? -29.734 -10.469 -0.697 1 52.03 294 CYS A N 1
ATOM 2241 C CA . CYS A 1 294 ? -30.609 -11.469 -0.077 1 52.03 294 CYS A CA 1
ATOM 2242 C C . CYS A 1 294 ? -31.969 -11.5 -0.75 1 52.03 294 CYS A C 1
ATOM 2244 O O . CYS A 1 294 ? -32.625 -10.453 -0.916 1 52.03 294 CYS A O 1
ATOM 2246 N N . LYS A 1 295 ? -32.125 -12.453 -1.587 1 52.47 295 LYS A N 1
ATOM 2247 C CA . LYS A 1 295 ? -33.406 -12.648 -2.211 1 52.47 295 LYS A CA 1
ATOM 2248 C C . LYS A 1 295 ? -34.312 -13.562 -1.371 1 52.47 295 LYS A C 1
ATOM 2250 O O . LYS A 1 295 ? -33.844 -14.578 -0.848 1 52.47 295 LYS A O 1
ATOM 2255 N N . LYS A 1 296 ? -35.438 -13.023 -1.128 1 48.69 296 LYS A N 1
ATOM 2256 C CA . LYS A 1 296 ? -36.438 -13.82 -0.409 1 48.69 296 LYS A CA 1
ATOM 2257 C C . LYS A 1 296 ? -36.719 -15.125 -1.147 1 48.69 296 LYS A C 1
ATOM 2259 O O . LYS A 1 296 ? -36.844 -15.133 -2.373 1 48.69 296 LYS A O 1
ATOM 2264 N N . HIS A 1 297 ? -36.562 -16.047 -0.467 1 47.97 297 HIS A N 1
ATOM 2265 C CA . HIS A 1 297 ? -36.969 -17.328 -1.034 1 47.97 297 HIS A CA 1
ATOM 2266 C C . HIS A 1 297 ? -38.406 -17.266 -1.586 1 47.97 297 HIS A C 1
ATOM 2268 O O . HIS A 1 297 ? -39.312 -16.734 -0.936 1 47.97 297 HIS A O 1
ATOM 2274 N N . PRO A 1 298 ? -38.5 -17.547 -2.879 1 47.94 298 PRO A N 1
ATOM 2275 C CA . PRO A 1 298 ? -39.844 -17.531 -3.477 1 47.94 298 PRO A CA 1
ATOM 2276 C C . PRO A 1 298 ? -40.906 -18.141 -2.561 1 47.94 298 PRO A C 1
ATOM 2278 O O . PRO A 1 298 ? -42.062 -17.75 -2.617 1 47.94 298 PRO A O 1
ATOM 2281 N N . LEU A 1 299 ? -40.406 -18.938 -1.843 1 46.12 299 LEU A N 1
ATOM 2282 C CA . LEU A 1 299 ? -41.375 -19.641 -0.996 1 46.12 299 LEU A CA 1
ATOM 2283 C C . LEU A 1 299 ? -42 -18.672 0.017 1 46.12 299 LEU A C 1
ATOM 2285 O O . LEU A 1 299 ? -43.188 -18.781 0.346 1 46.12 299 LEU A O 1
ATOM 2289 N N . PHE A 1 300 ? -41.188 -17.672 0.36 1 45.97 300 PHE A N 1
ATOM 2290 C CA . PHE A 1 300 ? -41.719 -16.766 1.375 1 45.97 300 PHE A CA 1
ATOM 2291 C C . PHE A 1 300 ? -42.531 -15.656 0.735 1 45.97 300 PHE A C 1
ATOM 2293 O O . PHE A 1 300 ? -43.406 -15.07 1.387 1 45.97 300 PHE A O 1
ATOM 2300 N N . ARG A 1 301 ? -42.25 -15.328 -0.528 1 47.38 301 ARG A N 1
ATOM 2301 C CA . ARG A 1 301 ? -43.156 -14.492 -1.315 1 47.38 301 ARG A CA 1
ATOM 2302 C C . ARG A 1 301 ? -44.531 -15.133 -1.454 1 47.38 301 ARG A C 1
ATOM 2304 O O . ARG A 1 301 ? -45.531 -14.438 -1.502 1 47.38 301 ARG A O 1
ATOM 2311 N N . ARG A 1 302 ? -44.375 -16.453 -1.463 1 48.47 302 ARG A N 1
ATOM 2312 C CA . ARG A 1 302 ? -45.594 -17.188 -1.712 1 48.47 302 ARG A CA 1
ATOM 2313 C C . ARG A 1 302 ? -46.312 -17.5 -0.409 1 48.47 302 ARG A C 1
ATOM 2315 O O . ARG A 1 302 ? -47.5 -17.922 -0.424 1 48.47 302 ARG A O 1
ATOM 2322 N N . ALA A 1 303 ? -45.594 -17.062 0.561 1 51 303 ALA A N 1
ATOM 2323 C CA . ALA A 1 303 ? -46.156 -17.406 1.868 1 51 303 ALA A CA 1
ATOM 2324 C C . ALA A 1 303 ? -47.438 -16.641 2.141 1 51 303 ALA A C 1
ATOM 2326 O O . ALA A 1 303 ? -48.406 -17.203 2.6 1 51 303 ALA A O 1
ATOM 2327 N N . PRO A 1 304 ? -47.406 -15.359 1.783 1 51.28 304 PRO A N 1
ATOM 2328 C CA . PRO A 1 304 ? -48.719 -14.734 1.981 1 51.28 304 PRO A CA 1
ATOM 2329 C C . PRO A 1 304 ? -49.781 -15.312 1.067 1 51.28 304 PRO A C 1
ATOM 2331 O O . PRO A 1 304 ? -50.938 -15.477 1.487 1 51.28 304 PRO A O 1
ATOM 2334 N N . PHE A 1 305 ? -49.344 -15.641 -0.077 1 56.91 305 PHE A N 1
ATOM 2335 C CA . PHE A 1 305 ? -50.281 -16.266 -0.998 1 56.91 305 PHE A CA 1
ATOM 2336 C C . PHE A 1 305 ? -50.688 -17.641 -0.505 1 56.91 305 PHE A C 1
ATOM 2338 O O . PHE A 1 305 ? -51.875 -18 -0.584 1 56.91 305 PHE A O 1
ATOM 2345 N N . LEU A 1 306 ? -49.781 -18.297 0.002 1 56.09 306 LEU A N 1
ATOM 2346 C CA . LEU A 1 306 ? -50.094 -19.609 0.552 1 56.09 306 LEU A CA 1
ATOM 2347 C C . LEU A 1 306 ? -50.969 -19.484 1.801 1 56.09 306 LEU A C 1
ATOM 2349 O O . LEU A 1 306 ? -51.875 -20.297 2.023 1 56.09 306 LEU A O 1
ATOM 2353 N N . GLY A 1 307 ? -50.75 -18.438 2.494 1 55.5 307 GLY A N 1
ATOM 2354 C CA . GLY A 1 307 ? -51.625 -18.172 3.627 1 55.5 307 GLY A CA 1
ATOM 2355 C C . GLY A 1 307 ? -53.031 -17.781 3.217 1 55.5 307 GLY A C 1
ATOM 2356 O O . GLY A 1 307 ? -54 -18.25 3.814 1 55.5 307 GLY A O 1
ATOM 2357 N N . PHE A 1 308 ? -53.125 -17.156 2.15 1 64.12 308 PHE A N 1
ATOM 2358 C CA . PHE A 1 308 ? -54.406 -16.766 1.622 1 64.12 308 PHE A CA 1
ATOM 2359 C C . PHE A 1 308 ? -55.156 -17.969 1.075 1 64.12 308 PHE A C 1
ATOM 2361 O O . PHE A 1 308 ? -56.344 -18.141 1.345 1 64.12 308 PHE A O 1
ATOM 2368 N N . VAL A 1 309 ? -54.406 -18.812 0.467 1 63.16 309 VAL A N 1
ATOM 2369 C CA . VAL A 1 309 ? -55.031 -20 -0.111 1 63.16 309 VAL A CA 1
ATOM 2370 C C . VAL A 1 309 ? -55.406 -20.984 0.999 1 63.16 309 VAL A C 1
ATOM 2372 O O . VAL A 1 309 ? -56.5 -21.578 0.973 1 63.16 309 VAL A O 1
ATOM 2375 N N . ALA A 1 310 ? -54.562 -20.953 1.934 1 64.56 310 ALA A N 1
ATOM 2376 C CA . ALA A 1 310 ? -54.875 -21.812 3.072 1 64.56 310 ALA A CA 1
ATOM 2377 C C . ALA A 1 310 ? -56.062 -21.266 3.877 1 64.56 310 ALA A C 1
ATOM 2379 O O . ALA A 1 310 ? -56.906 -22.016 4.348 1 64.56 310 ALA A O 1
ATOM 2380 N N . GLY A 1 311 ? -56.094 -19.953 3.924 1 66.12 311 GLY A N 1
ATOM 2381 C CA . GLY A 1 311 ? -57.25 -19.328 4.59 1 66.12 311 GLY A CA 1
ATOM 2382 C C . GLY A 1 311 ? -58.531 -19.5 3.836 1 66.12 311 GLY A C 1
ATOM 2383 O O . GLY A 1 311 ? -59.562 -19.828 4.43 1 66.12 311 GLY A O 1
ATOM 2384 N N . LEU A 1 312 ? -58.438 -19.359 2.547 1 71.31 312 LEU A N 1
ATOM 2385 C CA . LEU A 1 312 ? -59.625 -19.562 1.718 1 71.31 312 LEU A CA 1
ATOM 2386 C C . LEU A 1 312 ? -60.062 -21.031 1.744 1 71.31 312 LEU A C 1
ATOM 2388 O O . LEU A 1 312 ? -61.25 -21.312 1.785 1 71.31 312 LEU A O 1
ATOM 2392 N N . GLY A 1 313 ? -59.094 -21.891 1.827 1 68.31 313 GLY A N 1
ATOM 2393 C CA . GLY A 1 313 ? -59.375 -23.297 1.954 1 68.31 313 GLY A CA 1
ATOM 2394 C C . GLY A 1 313 ? -60.031 -23.656 3.277 1 68.31 313 GLY A C 1
ATOM 2395 O O . GLY A 1 313 ? -61 -24.438 3.314 1 68.31 313 GLY A O 1
ATOM 2396 N N . PHE A 1 314 ? -59.625 -22.969 4.242 1 73.56 314 PHE A N 1
ATOM 2397 C CA . PHE A 1 314 ? -60.219 -23.219 5.555 1 73.56 314 PHE A CA 1
ATOM 2398 C C . PHE A 1 314 ? -61.625 -22.672 5.625 1 73.56 314 PHE A C 1
ATOM 2400 O O . PHE A 1 314 ? -62.531 -23.328 6.188 1 73.56 314 PHE A O 1
ATOM 2407 N N . VAL A 1 315 ? -61.938 -21.625 5.008 1 75.62 315 VAL A N 1
ATOM 2408 C CA . VAL A 1 315 ? -63.281 -21.047 4.988 1 75.62 315 VAL A CA 1
ATOM 2409 C C . VAL A 1 315 ? -64.188 -21.922 4.152 1 75.62 315 VAL A C 1
ATOM 2411 O O . VAL A 1 315 ? -65.312 -22.203 4.551 1 75.62 315 VAL A O 1
ATOM 2414 N N . LEU A 1 316 ? -63.625 -22.453 3.096 1 78.12 316 LEU A N 1
ATOM 2415 C CA . LEU A 1 316 ? -64.438 -23.344 2.258 1 78.12 316 LEU A CA 1
ATOM 2416 C C . LEU A 1 316 ? -64.688 -24.656 2.975 1 78.12 316 LEU A C 1
ATOM 2418 O O . LEU A 1 316 ? -65.812 -25.219 2.857 1 78.12 316 LEU A O 1
ATOM 2422 N N . LEU A 1 317 ? -63.781 -25.062 3.777 1 78.5 317 LEU A N 1
ATOM 2423 C CA . LEU A 1 317 ? -63.969 -26.281 4.547 1 78.5 317 LEU A CA 1
ATOM 2424 C C . LEU A 1 317 ? -65 -26.062 5.633 1 78.5 317 LEU A C 1
ATOM 2426 O O . LEU A 1 317 ? -65.875 -26.938 5.867 1 78.5 317 LEU A O 1
ATOM 2430 N N . VAL A 1 318 ? -65.062 -24.922 6.211 1 78.5 318 VAL A N 1
ATOM 2431 C CA . VAL A 1 318 ? -66.062 -24.641 7.262 1 78.5 318 VAL A CA 1
ATOM 2432 C C . VAL A 1 318 ? -67.438 -24.438 6.645 1 78.5 318 VAL A C 1
ATOM 2434 O O . VAL A 1 318 ? -68.438 -24.969 7.137 1 78.5 318 VAL A O 1
ATOM 2437 N N . LEU A 1 319 ? -67.5 -23.797 5.508 1 78.5 319 LEU A N 1
ATOM 2438 C CA . LEU A 1 319 ? -68.75 -23.578 4.848 1 78.5 319 LEU A CA 1
ATOM 2439 C C . LEU A 1 319 ? -69.312 -24.875 4.258 1 78.5 319 LEU A C 1
ATOM 2441 O O . LEU A 1 319 ? -70.5 -25.156 4.316 1 78.5 319 LEU A O 1
ATOM 2445 N N . GLY A 1 320 ? -68.375 -25.656 3.859 1 78.69 320 GLY A N 1
ATOM 2446 C CA . GLY A 1 320 ? -68.75 -26.969 3.367 1 78.69 320 GLY A CA 1
ATOM 2447 C C . GLY A 1 320 ? -69.25 -27.891 4.461 1 78.69 320 GLY A C 1
ATOM 2448 O O . GLY A 1 320 ? -70.312 -28.562 4.289 1 78.69 320 GLY A O 1
ATOM 2449 N N . SER A 1 321 ? -68.625 -27.844 5.637 1 80.12 321 SER A N 1
ATOM 2450 C CA . SER A 1 321 ? -69.062 -28.656 6.766 1 80.12 321 SER A CA 1
ATOM 2451 C C . SER A 1 321 ? -70.438 -28.172 7.316 1 80.12 321 SER A C 1
ATOM 2453 O O . SER A 1 321 ? -71.25 -28.969 7.703 1 80.12 321 SER A O 1
ATOM 2455 N N . TYR A 1 322 ? -70.625 -26.875 7.219 1 79.06 322 TYR A N 1
ATOM 2456 C CA . TYR A 1 322 ? -71.875 -26.312 7.652 1 79.06 322 TYR A CA 1
ATOM 2457 C C . TYR A 1 322 ? -73 -26.656 6.672 1 79.06 322 TYR A C 1
ATOM 2459 O O . TYR A 1 322 ? -74.125 -27.031 7.078 1 79.06 322 TYR A O 1
ATOM 2467 N N . GLY A 1 323 ? -72.688 -26.641 5.371 1 77.88 323 GLY A N 1
ATOM 2468 C CA . GLY A 1 323 ? -73.625 -27.078 4.375 1 77.88 323 GLY A CA 1
ATOM 2469 C C . GLY A 1 323 ? -74 -28.547 4.492 1 77.88 323 GLY A C 1
ATOM 2470 O O . GLY A 1 323 ? -75.188 -28.906 4.395 1 77.88 323 GLY A O 1
ATOM 2471 N N . LEU A 1 324 ? -73 -29.344 4.844 1 79.12 324 LEU A N 1
ATOM 2472 C CA . LEU A 1 324 ? -73.312 -30.766 5.027 1 79.12 324 LEU A CA 1
ATOM 2473 C C . LEU A 1 324 ? -74.062 -31.016 6.293 1 79.12 324 LEU A C 1
ATOM 2475 O O . LEU A 1 324 ? -75 -31.859 6.305 1 79.12 324 LEU A O 1
ATOM 2479 N N . TYR A 1 325 ? -73.875 -30.219 7.293 1 75.88 325 TYR A N 1
ATOM 2480 C CA . TYR A 1 325 ? -74.625 -30.328 8.531 1 75.88 325 TYR A CA 1
ATOM 2481 C C . TYR A 1 325 ? -76.062 -29.922 8.305 1 75.88 325 TYR A C 1
ATOM 2483 O O . TYR A 1 325 ? -77 -30.625 8.742 1 75.88 325 TYR A O 1
ATOM 2491 N N . ARG A 1 326 ? -76.375 -28.922 7.504 1 76.44 326 ARG A N 1
ATOM 2492 C CA . ARG A 1 326 ? -77.688 -28.484 7.23 1 76.44 326 ARG A CA 1
ATOM 2493 C C . ARG A 1 326 ? -78.438 -29.484 6.324 1 76.44 326 ARG A C 1
ATOM 2495 O O . ARG A 1 326 ? -79.625 -29.75 6.508 1 76.44 326 ARG A O 1
ATOM 2502 N N . TYR A 1 327 ? -77.625 -30.031 5.48 1 76.81 327 TYR A N 1
ATOM 2503 C CA . TYR A 1 327 ? -78.188 -31.031 4.582 1 76.81 327 TYR A CA 1
ATOM 2504 C C . TYR A 1 327 ? -78.562 -32.281 5.344 1 76.81 327 TYR A C 1
ATOM 2506 O O . TYR A 1 327 ? -79.688 -32.812 5.148 1 76.81 327 TYR A O 1
ATOM 2514 N N . VAL A 1 328 ? -77.75 -32.688 6.273 1 77.38 328 VAL A N 1
ATOM 2515 C CA . VAL A 1 328 ? -78.062 -33.906 7.039 1 77.38 328 VAL A CA 1
ATOM 2516 C C . VAL A 1 328 ? -79.188 -33.625 8.008 1 77.38 328 VAL A C 1
ATOM 2518 O O . VAL A 1 328 ? -80.062 -34.469 8.164 1 77.38 328 VAL A O 1
ATOM 2521 N N . LYS A 1 329 ? -79.25 -32.406 8.523 1 76.38 329 LYS A N 1
ATOM 2522 C CA . LYS A 1 329 ? -80.312 -32.031 9.43 1 76.38 329 LYS A CA 1
ATOM 2523 C C . LYS A 1 329 ? -81.688 -31.938 8.68 1 76.38 329 LYS A C 1
ATOM 2525 O O . LYS A 1 329 ? -82.688 -32.438 9.164 1 76.38 329 LYS A O 1
ATOM 2530 N N . ARG A 1 330 ? -81.688 -31.453 7.48 1 76.25 330 ARG A N 1
ATOM 2531 C CA . ARG A 1 330 ? -82.875 -31.391 6.688 1 76.25 330 ARG A CA 1
ATOM 2532 C C . ARG A 1 330 ? -83.375 -32.781 6.258 1 76.25 330 ARG A C 1
ATOM 2534 O O . ARG A 1 330 ? -84.562 -33.094 6.25 1 76.25 330 ARG A O 1
ATOM 2541 N N . ARG A 1 331 ? -82.438 -33.625 6.082 1 74.12 331 ARG A N 1
ATOM 2542 C CA . ARG A 1 331 ? -82.812 -34.969 5.676 1 74.12 331 ARG A CA 1
ATOM 2543 C C . ARG A 1 331 ? -83.312 -35.781 6.859 1 74.12 331 ARG A C 1
ATOM 2545 O O . ARG A 1 331 ? -84.25 -36.594 6.699 1 74.12 331 ARG A O 1
ATOM 2552 N N . ARG A 1 332 ? -82.875 -35.438 8.055 1 72.38 332 ARG A N 1
ATOM 2553 C CA . ARG A 1 332 ? -83.375 -36.125 9.219 1 72.38 332 ARG A CA 1
ATOM 2554 C C . ARG A 1 332 ? -84.75 -35.625 9.594 1 72.38 332 ARG A C 1
ATOM 2556 O O . ARG A 1 332 ? -85.625 -36.375 10.102 1 72.38 332 ARG A O 1
ATOM 2563 N N . GLU A 1 333 ? -85 -34.344 9.281 1 71.25 333 GLU A N 1
ATOM 2564 C CA . GLU A 1 333 ? -86.375 -33.844 9.594 1 71.25 333 GLU A CA 1
ATOM 2565 C C . GLU A 1 333 ? -87.375 -34.312 8.555 1 71.25 333 GLU A C 1
ATOM 2567 O O . GLU A 1 333 ? -88.562 -34.438 8.859 1 71.25 333 GLU A O 1
ATOM 2572 N N . ILE A 1 334 ? -86.938 -34.625 7.449 1 72.12 334 ILE A N 1
ATOM 2573 C CA . ILE A 1 334 ? -87.875 -35.125 6.488 1 72.12 334 ILE A CA 1
ATOM 2574 C C . ILE A 1 334 ? -88.125 -36.594 6.75 1 72.12 334 ILE A C 1
ATOM 2576 O O . ILE A 1 334 ? -89.25 -37.125 6.457 1 72.12 334 ILE A O 1
ATOM 2580 N N . ARG A 1 335 ? -87.375 -37.281 7.457 1 57.06 335 ARG A N 1
ATOM 2581 C CA . ARG A 1 335 ? -87.875 -38.594 7.84 1 57.06 335 ARG A CA 1
ATOM 2582 C C . ARG A 1 335 ? -88.625 -38.531 9.156 1 57.06 335 ARG A C 1
ATOM 2584 O O . ARG A 1 335 ? -88.25 -37.781 10.062 1 57.06 335 ARG A O 1
ATOM 2591 N N . MET B 1 1 ? -75.938 12.125 -1.903 1 30.83 1 MET B N 1
ATOM 2592 C CA . MET B 1 1 ? -74.938 13.125 -2.293 1 30.83 1 MET B CA 1
ATOM 2593 C C . MET B 1 1 ? -73.625 12.914 -1.535 1 30.83 1 MET B C 1
ATOM 2595 O O . MET B 1 1 ? -72.812 13.836 -1.43 1 30.83 1 MET B O 1
ATOM 2599 N N . PRO B 1 2 ? -73.438 11.719 -0.871 1 44.25 2 PRO B N 1
ATOM 2600 C CA . PRO B 1 2 ? -72.25 11.398 -0.043 1 44.25 2 PRO B CA 1
ATOM 2601 C C . PRO B 1 2 ? -70.938 11.367 -0.84 1 44.25 2 PRO B C 1
ATOM 2603 O O . PRO B 1 2 ? -69.938 10.766 -0.403 1 44.25 2 PRO B O 1
ATOM 2606 N N . SER B 1 3 ? -71.062 12.031 -2.107 1 36.47 3 SER B N 1
ATOM 2607 C CA . SER B 1 3 ? -69.938 11.797 -3.064 1 36.47 3 SER B CA 1
ATOM 2608 C C . SER B 1 3 ? -68.625 12.32 -2.539 1 36.47 3 SER B C 1
ATOM 2610 O O . SER B 1 3 ? -67.562 11.703 -2.766 1 36.47 3 SER B O 1
ATOM 2612 N N . LEU B 1 4 ? -68.625 13.609 -2.154 1 36.59 4 LEU B N 1
ATOM 2613 C CA . LEU B 1 4 ? -67.438 14.484 -2.416 1 36.59 4 LEU B CA 1
ATOM 2614 C C . LEU B 1 4 ? -66.375 14.25 -1.399 1 36.59 4 LEU B C 1
ATOM 2616 O O . LEU B 1 4 ? -65.312 14.922 -1.435 1 36.59 4 LEU B O 1
ATOM 2620 N N . PHE B 1 5 ? -66.625 13.711 -0.254 1 38.88 5 PHE B N 1
ATOM 2621 C CA . PHE B 1 5 ? -65.625 13.914 0.78 1 38.88 5 PHE B CA 1
ATOM 2622 C C . PHE B 1 5 ? -64.375 13.133 0.468 1 38.88 5 PHE B C 1
ATOM 2624 O O . PHE B 1 5 ? -63.438 13.062 1.292 1 38.88 5 PHE B O 1
ATOM 2631 N N . LEU B 1 6 ? -64.438 12.258 -0.581 1 35.69 6 LEU B N 1
ATOM 2632 C CA . LEU B 1 6 ? -63.281 11.336 -0.611 1 35.69 6 LEU B CA 1
ATOM 2633 C C . LEU B 1 6 ? -62 12.07 -0.994 1 35.69 6 LEU B C 1
ATOM 2635 O O . LEU B 1 6 ? -60.969 11.445 -1.198 1 35.69 6 LEU B O 1
ATOM 2639 N N . LEU B 1 7 ? -62.156 13.32 -1.597 1 31.94 7 LEU B N 1
ATOM 2640 C CA . LEU B 1 7 ? -61.031 13.625 -2.461 1 31.94 7 LEU B CA 1
ATOM 2641 C C . LEU B 1 7 ? -59.75 13.805 -1.644 1 31.94 7 LEU B C 1
ATOM 2643 O O . LEU B 1 7 ? -58.688 13.359 -2.057 1 31.94 7 LEU B O 1
ATOM 2647 N N . VAL B 1 8 ? -59.719 14.828 -0.75 1 34.97 8 VAL B N 1
ATOM 2648 C CA . VAL B 1 8 ? -58.5 15.617 -0.662 1 34.97 8 VAL B CA 1
ATOM 2649 C C . VAL B 1 8 ? -57.438 14.859 0.141 1 34.97 8 VAL B C 1
ATOM 2651 O O . VAL B 1 8 ? -57.406 14.953 1.37 1 34.97 8 VAL B O 1
ATOM 2654 N N . LEU B 1 9 ? -57.438 13.562 0.234 1 34.81 9 LEU B N 1
ATOM 2655 C CA . LEU B 1 9 ? -56.219 13.117 0.898 1 34.81 9 LEU B CA 1
ATOM 2656 C C . LEU B 1 9 ? -55 13.719 0.225 1 34.81 9 LEU B C 1
ATOM 2658 O O . LEU B 1 9 ? -54.594 13.273 -0.851 1 34.81 9 LEU B O 1
ATOM 2662 N N . GLN B 1 10 ? -54.906 15.125 0.205 1 32.44 10 GLN B N 1
ATOM 2663 C CA . GLN B 1 10 ? -53.656 15.773 -0.212 1 32.44 10 GLN B CA 1
ATOM 2664 C C . GLN B 1 10 ? -52.438 15.047 0.355 1 32.44 10 GLN B C 1
ATOM 2666 O O . GLN B 1 10 ? -52.406 14.742 1.55 1 32.44 10 GLN B O 1
ATOM 2671 N N . LEU B 1 11 ? -51.75 14.352 -0.514 1 34.38 11 LEU B N 1
ATOM 2672 C CA . LEU B 1 11 ? -50.375 13.906 -0.421 1 34.38 11 LEU B CA 1
ATOM 2673 C C . LEU B 1 11 ? -49.5 15.023 0.109 1 34.38 11 LEU B C 1
ATOM 2675 O O . LEU B 1 11 ? -49.281 16.031 -0.571 1 34.38 11 LEU B O 1
ATOM 2679 N N . LEU B 1 12 ? -49.688 15.422 1.371 1 35.94 12 LEU B N 1
ATOM 2680 C CA . LEU B 1 12 ? -48.594 16.234 1.875 1 35.94 12 LEU B CA 1
ATOM 2681 C C . LEU B 1 12 ? -47.25 15.727 1.367 1 35.94 12 LEU B C 1
ATOM 2683 O O . LEU B 1 12 ? -46.938 14.539 1.526 1 35.94 12 LEU B O 1
ATOM 2687 N N . PRO B 1 13 ? -46.719 16.391 0.339 1 35.91 13 PRO B N 1
ATOM 2688 C CA . PRO B 1 13 ? -45.344 15.992 0.037 1 35.91 13 PRO B CA 1
ATOM 2689 C C . PRO B 1 13 ? -44.5 15.844 1.29 1 35.91 13 PRO B C 1
ATOM 2691 O O . PRO B 1 13 ? -44.5 16.719 2.16 1 35.91 13 PRO B O 1
ATOM 2694 N N . VAL B 1 14 ? -44.438 14.641 1.772 1 36.25 14 VAL B N 1
ATOM 2695 C CA . VAL B 1 14 ? -43.281 14.438 2.664 1 36.25 14 VAL B CA 1
ATOM 2696 C C . VAL B 1 14 ? -42.062 15.18 2.119 1 36.25 14 VAL B C 1
ATOM 2698 O O . VAL B 1 14 ? -41.562 14.828 1.052 1 36.25 14 VAL B O 1
ATOM 2701 N N . LEU B 1 15 ? -42.156 16.547 2.234 1 31.89 15 LEU B N 1
ATOM 2702 C CA . LEU B 1 15 ? -40.844 17.203 2.09 1 31.89 15 LEU B CA 1
ATOM 2703 C C . LEU B 1 15 ? -39.75 16.359 2.715 1 31.89 15 LEU B C 1
ATOM 2705 O O . LEU B 1 15 ? -39.688 16.219 3.938 1 31.89 15 LEU B O 1
ATOM 2709 N N . ASN B 1 16 ? -39.438 15.352 2.016 1 36.28 16 ASN B N 1
ATOM 2710 C CA . ASN B 1 16 ? -38.125 14.789 2.348 1 36.28 16 ASN B CA 1
ATOM 2711 C C . ASN B 1 16 ? -37.062 15.883 2.49 1 36.28 16 ASN B C 1
ATOM 2713 O O . ASN B 1 16 ? -36.562 16.391 1.492 1 36.28 16 ASN B O 1
ATOM 2717 N N . VAL B 1 17 ? -37.25 16.797 3.445 1 36.5 17 VAL B N 1
ATOM 2718 C CA . VAL B 1 17 ? -36.094 17.625 3.812 1 36.5 17 VAL B CA 1
ATOM 2719 C C . VAL B 1 17 ? -34.875 16.75 3.973 1 36.5 17 VAL B C 1
ATOM 2721 O O . VAL B 1 17 ? -34.781 15.938 4.898 1 36.5 17 VAL B O 1
ATOM 2724 N N . ALA B 1 18 ? -34.312 16.469 2.967 1 40.09 18 ALA B N 1
ATOM 2725 C CA . ALA B 1 18 ? 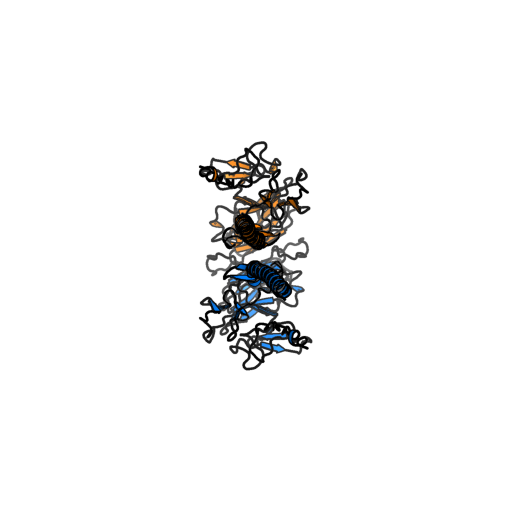-32.938 16.031 3.141 1 40.09 18 ALA B CA 1
ATOM 2726 C C . ALA B 1 18 ? -32.188 16.953 4.105 1 40.09 18 ALA B C 1
ATOM 2728 O O . ALA B 1 18 ? -31.891 18.094 3.775 1 40.09 18 ALA B O 1
ATOM 2729 N N . VAL B 1 19 ? -32.469 16.984 5.363 1 41.81 19 VAL B N 1
ATOM 2730 C CA . VAL B 1 19 ? -31.594 17.719 6.289 1 41.81 19 VAL B CA 1
ATOM 2731 C C . VAL B 1 19 ? -30.125 17.359 6.008 1 41.81 19 VAL B C 1
ATOM 2733 O O . VAL B 1 19 ? -29.719 16.203 6.16 1 41.81 19 VAL B O 1
ATOM 2736 N N . GLY B 1 20 ? -29.609 17.922 5.02 1 47.62 20 GLY B N 1
ATOM 2737 C CA . GLY B 1 20 ? -28.172 17.828 4.832 1 47.62 20 GLY B CA 1
ATOM 2738 C C . GLY B 1 20 ? -27.391 17.891 6.133 1 47.62 20 GLY B C 1
ATOM 2739 O O . GLY B 1 20 ? -27.641 18.781 6.961 1 47.62 20 GLY B O 1
ATOM 2740 N N . SER B 1 21 ? -27 16.797 6.797 1 55.69 21 SER B N 1
ATOM 2741 C CA . SER B 1 21 ? -26.25 16.734 8.047 1 55.69 21 SER B CA 1
ATOM 2742 C C . SER B 1 21 ? -25.219 17.875 8.125 1 55.69 21 SER B C 1
ATOM 2744 O O . SER B 1 21 ? -24.562 18.188 7.137 1 55.69 21 SER B O 1
ATOM 2746 N N . ASN B 1 22 ? -25.406 18.859 9.078 1 65.12 22 ASN B N 1
ATOM 2747 C CA . ASN B 1 22 ? -24.5 19.984 9.281 1 65.12 22 ASN B CA 1
ATOM 2748 C C . ASN B 1 22 ? -23.047 19.531 9.375 1 65.12 22 ASN B C 1
ATOM 2750 O O . ASN B 1 22 ? -22.734 18.594 10.109 1 65.12 22 ASN B O 1
ATOM 2754 N N . ILE B 1 23 ? -22.281 20.016 8.547 1 81.94 23 ILE B N 1
ATOM 2755 C CA . ILE B 1 23 ? -20.859 19.672 8.508 1 81.94 23 ILE B CA 1
ATOM 2756 C C . ILE B 1 23 ? -20.078 20.672 9.359 1 81.94 23 ILE B C 1
ATOM 2758 O O . ILE B 1 23 ? -19.062 20.312 9.961 1 81.94 23 ILE B O 1
ATOM 2762 N N . SER B 1 24 ? -20.656 21.906 9.57 1 89.25 24 SER B N 1
ATOM 2763 C CA . SER B 1 24 ? -20.047 22.938 10.398 1 89.25 24 SER B CA 1
ATOM 2764 C C . SER B 1 24 ? -20.984 23.344 11.539 1 89.25 24 SER B C 1
ATOM 2766 O O . SER B 1 24 ? -22.125 22.891 11.602 1 89.25 24 SER B O 1
ATOM 2768 N N . MET B 1 25 ? -20.453 24.188 12.422 1 89.44 25 MET B N 1
ATOM 2769 C CA . MET B 1 25 ? -21.281 24.766 13.477 1 89.44 25 MET B CA 1
ATOM 2770 C C . MET B 1 25 ? -22.406 25.609 12.883 1 89.44 25 MET B C 1
ATOM 2772 O O . MET B 1 25 ? -22.219 26.266 11.852 1 89.44 25 MET B O 1
ATOM 2776 N N . PRO B 1 26 ? -23.578 25.609 13.594 1 87.31 26 PRO B N 1
ATOM 2777 C CA . PRO B 1 26 ? -24.688 26.406 13.07 1 87.31 26 PRO B CA 1
ATOM 2778 C C . PRO B 1 26 ? -24.328 27.875 12.867 1 87.31 26 PRO B C 1
ATOM 2780 O O . PRO B 1 26 ? -23.656 28.469 13.711 1 87.31 26 PRO B O 1
ATOM 2783 N N . ASN B 1 27 ? -24.703 28.516 11.727 1 90.12 27 ASN B N 1
ATOM 2784 C CA . ASN 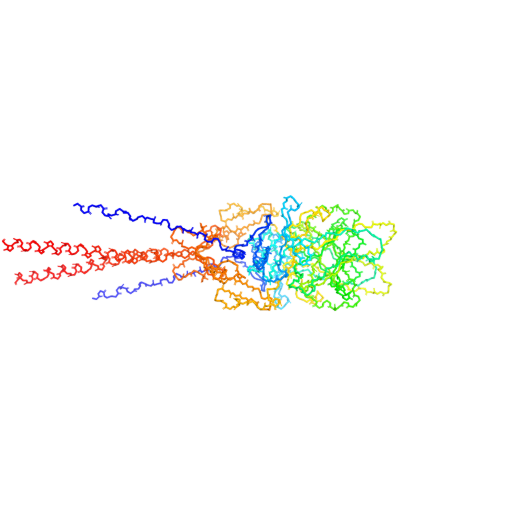B 1 27 ? -24.5 29.922 11.367 1 90.12 27 ASN B CA 1
ATOM 2785 C C . ASN B 1 27 ? -23.047 30.203 11 1 90.12 27 ASN B C 1
ATOM 2787 O O . ASN B 1 27 ? -22.594 31.344 11.07 1 90.12 27 ASN B O 1
ATOM 2791 N N . CYS B 1 28 ? -22.297 29.141 10.789 1 93.94 28 CYS B N 1
ATOM 2792 C CA . CYS B 1 28 ? -20.891 29.297 10.391 1 93.94 28 CYS B CA 1
ATOM 2793 C C . CYS B 1 28 ? -20.703 28.906 8.93 1 93.94 28 CYS B C 1
ATOM 2795 O O . CYS B 1 28 ? -21.453 28.094 8.398 1 93.94 28 CYS B O 1
ATOM 2797 N N . VAL B 1 29 ? -19.672 29.484 8.32 1 92.44 29 VAL B N 1
ATOM 2798 C CA . VAL B 1 29 ? -19.328 29.156 6.941 1 92.44 29 VAL B CA 1
ATOM 2799 C C . VAL B 1 29 ? -18.781 27.734 6.867 1 92.44 29 VAL B C 1
ATOM 2801 O O . VAL B 1 29 ? -17.984 27.328 7.715 1 92.44 29 VAL B O 1
ATOM 2804 N N . ASP B 1 30 ? -19.25 26.969 5.859 1 91.88 30 ASP B N 1
ATOM 2805 C CA . ASP B 1 30 ? -18.859 25.562 5.82 1 91.88 30 ASP B CA 1
ATOM 2806 C C . ASP B 1 30 ? -17.906 25.297 4.648 1 91.88 30 ASP B C 1
ATOM 2808 O O . ASP B 1 30 ? -17.562 24.141 4.379 1 91.88 30 ASP B O 1
ATOM 2812 N N . HIS B 1 31 ? -17.594 26.438 3.895 1 93.5 31 HIS B N 1
ATOM 2813 C CA . HIS B 1 31 ? -16.672 26.266 2.775 1 93.5 31 HIS B CA 1
ATOM 2814 C C . HIS B 1 31 ? -15.727 27.453 2.65 1 93.5 31 HIS B C 1
ATOM 2816 O O . HIS B 1 31 ? -16.094 28.578 2.992 1 93.5 31 HIS B O 1
ATOM 2822 N N . CYS B 1 32 ? -14.578 27.141 2.242 1 95.88 32 CYS B N 1
ATOM 2823 C CA . CYS B 1 32 ? -13.617 28.125 1.751 1 95.88 32 CYS B CA 1
ATOM 2824 C C . CYS B 1 32 ? -13.062 27.703 0.395 1 95.88 32 CYS B C 1
ATOM 2826 O O . CYS B 1 32 ? -12.258 26.781 0.307 1 95.88 32 CYS B O 1
ATOM 2828 N N . GLY B 1 33 ? -13.539 28.406 -0.656 1 92.88 33 GLY B N 1
ATOM 2829 C CA . GLY B 1 33 ? -13.242 27.891 -1.982 1 92.88 33 GLY B CA 1
ATOM 2830 C C . GLY B 1 33 ? -13.844 26.516 -2.234 1 92.88 33 GLY B C 1
ATOM 2831 O O . GLY B 1 33 ? -15.047 26.312 -2.041 1 92.88 33 GLY B O 1
ATOM 2832 N N . ASP B 1 34 ? -13.023 25.547 -2.604 1 89.5 34 ASP B N 1
ATOM 2833 C CA . ASP B 1 34 ? -13.508 24.203 -2.924 1 89.5 34 ASP B CA 1
ATOM 2834 C C . ASP B 1 34 ? -13.336 23.266 -1.736 1 89.5 34 ASP B C 1
ATOM 2836 O O . ASP B 1 34 ? -13.664 22.078 -1.827 1 89.5 34 ASP B O 1
ATOM 2840 N N . VAL B 1 35 ? -12.906 23.828 -0.599 1 93.94 35 VAL B N 1
ATOM 2841 C CA . VAL B 1 35 ? -12.617 22.969 0.551 1 93.94 35 VAL B CA 1
ATOM 2842 C C . VAL B 1 35 ? -13.758 23.062 1.562 1 93.94 35 VAL B C 1
ATOM 2844 O O . VAL B 1 35 ? -14.18 24.156 1.94 1 93.94 35 VAL B O 1
ATOM 2847 N N . GLN B 1 36 ? -14.227 21.891 1.969 1 93.06 36 GLN B N 1
ATOM 2848 C CA . GLN B 1 36 ? -15.25 21.844 3.01 1 93.06 36 GLN B CA 1
ATOM 2849 C C . GLN B 1 36 ? -14.625 21.969 4.398 1 93.06 36 GLN B C 1
ATOM 2851 O O . GLN B 1 36 ? -13.672 21.266 4.723 1 93.06 36 GLN B O 1
ATOM 2856 N N . ILE B 1 37 ? -15.203 22.891 5.145 1 95.12 37 ILE B N 1
ATOM 2857 C CA . ILE B 1 37 ? -14.711 23.125 6.496 1 95.12 37 ILE B CA 1
ATOM 2858 C C . ILE B 1 37 ? -15.633 22.438 7.512 1 95.12 37 ILE B C 1
ATOM 2860 O O . ILE B 1 37 ? -16.703 22.953 7.816 1 95.12 37 ILE B O 1
ATOM 2864 N N . ARG B 1 38 ? -15.086 21.406 8.047 1 91.25 38 ARG B N 1
ATOM 2865 C CA . ARG B 1 38 ? -15.891 20.609 8.969 1 91.25 38 ARG B CA 1
ATOM 2866 C C . ARG B 1 38 ? -15.484 20.859 10.414 1 91.25 38 ARG B C 1
ATOM 2868 O O . ARG B 1 38 ? -14.297 20.969 10.727 1 91.25 38 ARG B O 1
ATOM 2875 N N . TYR B 1 39 ? -16.547 20.953 11.211 1 91.38 39 TYR B N 1
ATOM 2876 C CA . TYR B 1 39 ? -16.266 21.031 12.641 1 91.38 39 TYR B CA 1
ATOM 2877 C C . TYR B 1 39 ? -15.523 19.781 13.109 1 91.38 39 TYR B C 1
ATOM 2879 O O . TYR B 1 39 ? -15.836 18.672 12.68 1 91.38 39 TYR B O 1
ATOM 2887 N N . PRO B 1 40 ? -14.453 19.922 13.953 1 91.25 40 PRO B N 1
ATOM 2888 C CA . PRO B 1 40 ? -14.211 21 14.922 1 91.25 40 PRO B CA 1
ATOM 2889 C C . PRO B 1 40 ? -13.477 22.188 14.32 1 91.25 40 PRO B C 1
ATOM 2891 O O . PRO B 1 40 ? -13.227 23.172 15.016 1 91.25 40 PRO B O 1
ATOM 2894 N N . PHE B 1 41 ? -13.18 22.094 13.062 1 95 41 PHE B N 1
ATOM 2895 C CA . PHE B 1 41 ? -12.586 23.25 12.391 1 95 41 PHE B CA 1
ATOM 2896 C C . PHE B 1 41 ? -13.641 24.281 12.062 1 95 41 PHE B C 1
ATOM 2898 O O . PHE B 1 41 ? -14.828 23.953 11.953 1 95 41 PHE B O 1
ATOM 2905 N N . GLY B 1 42 ? -13.156 25.562 11.961 1 96 42 GLY B N 1
ATOM 2906 C CA . GLY B 1 42 ? -14.133 26.594 11.648 1 96 42 GLY B CA 1
ATOM 2907 C C . GLY B 1 42 ? -13.5 27.906 11.258 1 96 42 GLY B C 1
ATOM 2908 O O . GLY B 1 42 ? -12.328 28.156 11.547 1 96 42 GLY B O 1
ATOM 2909 N N . ILE B 1 43 ? -14.312 28.688 10.578 1 96.56 43 ILE B N 1
ATOM 2910 C CA . ILE B 1 43 ? -13.906 30.031 10.148 1 96.56 43 ILE B CA 1
ATOM 2911 C C . ILE B 1 43 ? -14.625 31.078 10.977 1 96.56 43 ILE B C 1
ATOM 2913 O O . ILE B 1 43 ? -15.859 31.109 11.016 1 96.56 43 ILE B O 1
ATOM 2917 N N . GLY B 1 44 ? -13.867 31.938 11.641 1 94.69 44 GLY B N 1
ATOM 2918 C CA . GLY B 1 44 ? -14.469 33 12.43 1 94.69 44 GLY B CA 1
ATOM 2919 C C . GLY B 1 44 ? -14.633 32.625 13.898 1 94.69 44 GLY B C 1
ATOM 2920 O O . GLY B 1 44 ? -14.508 31.469 14.266 1 94.69 44 GLY B O 1
ATOM 2921 N N . PRO B 1 45 ? -14.883 33.625 14.672 1 93.88 45 PRO B N 1
ATOM 2922 C CA . PRO B 1 45 ? -15.008 33.406 16.109 1 93.88 45 PRO B CA 1
ATOM 2923 C C . PRO B 1 45 ? -16.188 32.5 16.469 1 93.88 45 PRO B C 1
ATOM 2925 O O . PRO B 1 45 ? -17.25 32.594 15.852 1 93.88 45 PRO B O 1
ATOM 2928 N N . ASN B 1 46 ? -16.078 31.594 17.359 1 92.75 46 ASN B N 1
ATOM 2929 C CA . ASN B 1 46 ? -17.078 30.688 17.906 1 92.75 46 ASN B CA 1
ATOM 2930 C C . ASN B 1 46 ? -17.484 29.625 16.906 1 92.75 46 ASN B C 1
ATOM 2932 O O . ASN B 1 46 ? -18.531 29 17.047 1 92.75 46 ASN B O 1
ATOM 2936 N N . CYS B 1 47 ? -16.625 29.484 15.898 1 95.19 47 CYS B N 1
ATOM 2937 C CA . CYS B 1 47 ? -16.969 28.5 14.891 1 95.19 47 CYS B CA 1
ATOM 2938 C C . CYS B 1 47 ? -16.047 27.297 14.953 1 95.19 47 CYS B C 1
ATOM 2940 O O . CYS B 1 47 ? -16.203 26.328 14.195 1 95.19 47 CYS B O 1
ATOM 2942 N N . TYR B 1 48 ? -15.07 27.297 15.797 1 93.81 48 TYR B N 1
ATOM 2943 C CA . TYR B 1 48 ? -14.133 26.203 15.984 1 93.81 48 TYR B CA 1
ATOM 2944 C C . TYR B 1 48 ? -14.086 25.766 17.453 1 93.81 48 TYR B C 1
ATOM 2946 O O . TYR B 1 48 ? -14.492 26.531 18.344 1 93.81 48 TYR B O 1
ATOM 2954 N N . ARG B 1 49 ? -13.672 24.594 17.656 1 90.81 49 ARG B N 1
ATOM 2955 C CA . ARG B 1 49 ? -13.695 24.031 19 1 90.81 49 ARG B CA 1
ATOM 2956 C C . ARG B 1 49 ? -12.688 24.719 19.906 1 90.81 49 ARG B C 1
ATOM 2958 O O . ARG B 1 49 ? -13.016 25.109 21.016 1 90.81 49 ARG B O 1
ATOM 2965 N N . GLU B 1 50 ? -11.453 24.734 19.453 1 91.12 50 GLU B N 1
ATOM 2966 C CA . GLU B 1 50 ? -10.328 25.359 20.141 1 91.12 50 GLU B CA 1
ATOM 2967 C C . GLU B 1 50 ? -9.461 26.172 19.188 1 91.12 50 GLU B C 1
ATOM 2969 O O . GLU B 1 50 ? -9.539 25.984 17.969 1 91.12 50 GLU B O 1
ATOM 2974 N N . PRO B 1 51 ? -8.625 26.984 19.75 1 92.12 51 PRO B N 1
ATOM 2975 C CA . PRO B 1 51 ? -7.867 27.906 18.906 1 92.12 51 PRO B CA 1
ATOM 2976 C C . PRO B 1 51 ? -7.055 27.188 17.828 1 92.12 51 PRO B C 1
ATOM 2978 O O . PRO B 1 51 ? -6.992 27.641 16.688 1 92.12 51 PRO B O 1
ATOM 2981 N N . PRO B 1 52 ? -6.547 26.016 18.078 1 93.94 52 PRO B N 1
ATOM 2982 C CA . PRO B 1 52 ? -5.742 25.375 17.047 1 93.94 52 PRO B CA 1
ATOM 2983 C C . PRO B 1 52 ? -6.578 24.922 15.852 1 93.94 52 PRO B C 1
ATOM 2985 O O . PRO B 1 52 ? -6.027 24.609 14.789 1 93.94 52 PRO B O 1
ATOM 2988 N N . TYR B 1 53 ? -7.836 24.906 15.953 1 94.69 53 TYR B N 1
ATOM 2989 C CA . TYR B 1 53 ? -8.703 24.422 14.883 1 94.69 53 TYR B CA 1
ATOM 2990 C C . TYR B 1 53 ? -9.25 25.578 14.062 1 94.69 53 TYR B C 1
ATOM 2992 O O . TYR B 1 53 ? -10.078 25.375 13.172 1 94.69 53 TYR B O 1
ATOM 3000 N N . GLU B 1 54 ? -8.766 26.75 14.344 1 96.44 54 GLU B N 1
ATOM 3001 C CA . GLU B 1 54 ? -9.219 27.922 13.594 1 96.44 54 GLU B CA 1
ATOM 3002 C C . GLU B 1 54 ? -8.641 27.922 12.18 1 96.44 54 GLU B C 1
ATOM 3004 O O . GLU B 1 54 ? -7.441 27.734 11.992 1 96.44 54 GLU B O 1
ATOM 3009 N N . ILE B 1 55 ? -9.523 28.172 11.188 1 97.31 55 ILE B N 1
ATOM 3010 C CA . ILE B 1 55 ? -9.148 28.281 9.781 1 97.31 55 ILE B CA 1
ATOM 3011 C C . ILE B 1 55 ? -9.367 29.719 9.305 1 97.31 55 ILE B C 1
ATOM 3013 O O . ILE B 1 55 ? -10.383 30.328 9.609 1 97.31 55 ILE B O 1
ATOM 3017 N N . ILE B 1 56 ? -8.359 30.219 8.648 1 96.81 56 ILE B N 1
ATOM 3018 C CA . ILE B 1 56 ? -8.461 31.531 8.016 1 96.81 56 ILE B CA 1
ATOM 3019 C C . ILE B 1 56 ? -8.703 31.359 6.52 1 96.81 56 ILE B C 1
ATOM 3021 O O . ILE B 1 56 ? -7.941 30.672 5.832 1 96.81 56 ILE B O 1
ATOM 3025 N N . CYS B 1 57 ? -9.758 31.906 6.059 1 96.69 57 CYS B N 1
ATOM 3026 C CA . CYS B 1 57 ? -10.055 31.859 4.633 1 96.69 57 CYS B CA 1
ATOM 3027 C C . CYS B 1 57 ? -9.469 33.062 3.908 1 96.69 57 CYS B C 1
ATOM 3029 O O . CYS B 1 57 ? -10.016 34.156 3.982 1 96.69 57 CYS B O 1
ATOM 3031 N N . ASN B 1 58 ? -8.43 32.875 3.199 1 94.25 58 ASN B N 1
ATOM 3032 C CA . ASN B 1 58 ? -7.719 33.938 2.496 1 94.25 58 ASN B CA 1
ATOM 3033 C C . ASN B 1 58 ? -8.234 34.094 1.068 1 94.25 58 ASN B C 1
ATOM 3035 O O . ASN B 1 58 ? -8.07 33.219 0.238 1 94.25 58 ASN B O 1
ATOM 3039 N N . ALA B 1 59 ? -8.836 35.188 0.689 1 87 59 ALA B N 1
ATOM 3040 C CA . ALA B 1 59 ? -9.461 35.438 -0.609 1 87 59 ALA B CA 1
ATOM 3041 C C . ALA B 1 59 ? -8.492 36.156 -1.559 1 87 59 ALA B C 1
ATOM 3043 O O . ALA B 1 59 ? -8.867 36.531 -2.662 1 87 59 ALA B O 1
ATOM 3044 N N . SER B 1 60 ? -7.273 36.281 -1.171 1 84.12 60 SER B N 1
ATOM 3045 C CA . SER B 1 60 ? -6.328 37.062 -1.979 1 84.12 60 SER B CA 1
ATOM 3046 C C . SER B 1 60 ? -5.84 36.25 -3.174 1 84.12 60 SER B C 1
ATOM 3048 O O . SER B 1 60 ? -5.188 36.781 -4.074 1 84.12 60 SER B O 1
ATOM 3050 N N . PHE B 1 61 ? -6.066 34.969 -3.361 1 74.88 61 PHE B N 1
ATOM 3051 C CA . PHE B 1 61 ? -5.504 34.094 -4.375 1 74.88 61 PHE B CA 1
ATOM 3052 C C . PHE B 1 61 ? -6.492 33.875 -5.516 1 74.88 61 PHE B C 1
ATOM 3054 O O . PHE B 1 61 ? -6.383 32.906 -6.266 1 74.88 61 PHE B O 1
ATOM 3061 N N . GLY B 1 62 ? -7.352 34.75 -5.871 1 78.38 62 GLY B N 1
ATOM 3062 C CA . GLY B 1 62 ? -8.414 34.531 -6.84 1 78.38 62 GLY B CA 1
ATOM 3063 C C . GLY B 1 62 ? -9.547 33.688 -6.305 1 78.38 62 GLY B C 1
ATOM 3064 O O . GLY B 1 62 ? -10.68 34.156 -6.164 1 78.38 62 GLY B O 1
ATOM 3065 N N . SER B 1 63 ? -9.047 32.312 -6.02 1 86.81 63 SER B N 1
ATOM 3066 C CA . SER B 1 63 ? -9.984 31.5 -5.27 1 86.81 63 SER B CA 1
ATOM 3067 C C . SER B 1 63 ? -9.586 31.406 -3.799 1 86.81 63 SER B C 1
ATOM 3069 O O . SER B 1 63 ? -8.406 31.234 -3.48 1 86.81 63 SER B O 1
ATOM 3071 N N . PRO B 1 64 ? -10.5 31.672 -3.02 1 94.5 64 PRO B N 1
ATOM 3072 C CA . PRO B 1 64 ? -10.172 31.641 -1.593 1 94.5 64 PRO B CA 1
ATOM 3073 C C . PRO B 1 64 ? -9.523 30.328 -1.166 1 94.5 64 PRO B C 1
ATOM 3075 O O . PRO B 1 64 ? -9.914 29.266 -1.645 1 94.5 64 PRO B O 1
ATOM 3078 N N . LYS B 1 65 ? -8.508 30.469 -0.328 1 95.75 65 LYS B N 1
ATOM 3079 C CA . LYS B 1 65 ? -7.789 29.312 0.185 1 95.75 65 LYS B CA 1
ATOM 3080 C C . LYS B 1 65 ? -7.809 29.281 1.711 1 95.75 65 LYS B C 1
ATOM 3082 O O . LYS B 1 65 ? -7.582 30.297 2.357 1 95.75 65 LYS B O 1
ATOM 3087 N N . PRO B 1 66 ? -8.109 28.125 2.271 1 97.12 66 PRO B N 1
ATOM 3088 C CA . PRO B 1 66 ? -8.102 28.016 3.73 1 97.12 66 PRO B CA 1
ATOM 3089 C C . PRO B 1 66 ? -6.703 27.75 4.293 1 97.12 66 PRO B C 1
ATOM 3091 O O . PRO B 1 66 ? -5.93 27 3.703 1 97.12 66 PRO B O 1
ATOM 3094 N N . PHE B 1 67 ? -6.406 28.406 5.453 1 97.25 67 PHE B N 1
ATOM 3095 C CA . PHE B 1 67 ? -5.129 28.234 6.133 1 97.25 67 PHE B CA 1
ATOM 3096 C C . PHE B 1 67 ? -5.344 27.922 7.609 1 97.25 67 PHE B C 1
ATOM 3098 O O . PHE B 1 67 ? -6.191 28.531 8.266 1 97.25 67 PHE B O 1
ATOM 3105 N N . LEU B 1 68 ? -4.656 26.891 8.047 1 96.25 68 LEU B N 1
ATOM 3106 C CA . LEU B 1 68 ? -4.594 26.688 9.492 1 96.25 68 LEU B CA 1
ATOM 3107 C C . LEU B 1 68 ? -3.891 27.859 10.172 1 96.25 68 LEU B C 1
ATOM 3109 O O . LEU B 1 68 ? -2.707 28.109 9.922 1 96.25 68 LEU B O 1
ATOM 3113 N N . ARG B 1 69 ? -4.52 28.531 11 1 94.06 69 ARG B N 1
ATOM 3114 C CA . ARG B 1 69 ? -4.008 29.766 11.57 1 94.06 69 ARG B CA 1
ATOM 3115 C C . ARG B 1 69 ? -2.719 29.516 12.352 1 94.06 69 ARG B C 1
ATOM 3117 O O . ARG B 1 69 ? -1.755 30.281 12.227 1 94.06 69 ARG B O 1
ATOM 3124 N N . GLU B 1 70 ? -2.715 28.531 13.141 1 90.75 70 GLU B N 1
ATOM 3125 C CA . GLU B 1 70 ? -1.61 28.281 14.062 1 90.75 70 GLU B CA 1
ATOM 3126 C C . GLU B 1 70 ? -0.291 28.125 13.312 1 90.75 70 GLU B C 1
ATOM 3128 O O . GLU B 1 70 ? 0.747 28.609 13.758 1 90.75 70 GLU B O 1
ATOM 3133 N N . PHE B 1 71 ? -0.253 27.562 12.156 1 92.75 71 PHE B N 1
ATOM 3134 C CA . PHE B 1 71 ? 0.992 27.266 11.461 1 92.75 71 PHE B CA 1
ATOM 3135 C C . PHE B 1 71 ? 1.022 27.922 10.086 1 92.75 71 PHE B C 1
ATOM 3137 O O . PHE B 1 71 ? 2.029 27.844 9.383 1 92.75 71 PHE B O 1
ATOM 3144 N N . ASN B 1 72 ? -0.028 28.562 9.805 1 93.88 72 ASN B N 1
ATOM 3145 C CA . ASN B 1 72 ? -0.165 29.188 8.492 1 93.88 72 ASN B CA 1
ATOM 3146 C C . ASN B 1 72 ? 0.066 28.188 7.363 1 93.88 72 ASN B C 1
ATOM 3148 O O . ASN B 1 72 ? 0.84 28.453 6.441 1 93.88 72 ASN B O 1
ATOM 3152 N N . LEU B 1 73 ? -0.581 27.078 7.465 1 95.69 73 LEU B N 1
ATOM 3153 C CA . LEU B 1 73 ? -0.519 26.031 6.457 1 95.69 73 LEU B CA 1
ATOM 3154 C C . LEU B 1 73 ? -1.809 25.984 5.645 1 95.69 73 LEU B C 1
ATOM 3156 O O . LEU B 1 73 ? -2.904 25.969 6.211 1 95.69 73 LEU B O 1
ATOM 3160 N N . GLU B 1 74 ? -1.588 25.938 4.383 1 96 74 GLU B N 1
ATOM 3161 C CA . GLU B 1 74 ? -2.758 25.797 3.52 1 96 74 GLU B CA 1
ATOM 3162 C C . GLU B 1 74 ? -3.412 24.422 3.682 1 96 74 GLU B C 1
ATOM 3164 O O . GLU B 1 74 ? -2.725 23.406 3.682 1 96 74 GLU B O 1
ATOM 3169 N N . VAL B 1 75 ? -4.766 24.438 3.768 1 97.06 75 VAL B N 1
ATOM 3170 C CA . VAL B 1 75 ? -5.52 23.203 3.969 1 97.06 75 VAL B CA 1
ATOM 3171 C C . VAL B 1 75 ? -6.137 22.766 2.646 1 97.06 75 VAL B C 1
ATOM 3173 O O . VAL B 1 75 ? -6.773 23.562 1.95 1 97.06 75 VAL B O 1
ATOM 3176 N N . LEU B 1 76 ? -5.934 21.484 2.348 1 95.06 76 LEU B N 1
ATOM 3177 C CA . LEU B 1 76 ? -6.469 20.953 1.096 1 95.06 76 LEU B CA 1
ATOM 3178 C C . LEU B 1 76 ? -7.734 20.141 1.343 1 95.06 76 LEU B C 1
ATOM 3180 O O . LEU B 1 76 ? -8.617 20.078 0.487 1 95.06 76 LEU B O 1
ATOM 3184 N N . ASP B 1 77 ? -7.711 19.484 2.438 1 93.5 77 ASP B N 1
ATOM 3185 C CA . ASP B 1 77 ? -8.844 18.625 2.73 1 93.5 77 ASP B CA 1
ATOM 3186 C C . ASP B 1 77 ? -8.914 18.281 4.219 1 93.5 77 ASP B C 1
ATOM 3188 O O . ASP B 1 77 ? -7.883 18.203 4.887 1 93.5 77 ASP B O 1
ATOM 3192 N N . ILE B 1 78 ? -10.125 18.156 4.676 1 90.44 78 ILE B N 1
ATOM 3193 C CA . ILE B 1 78 ? -10.391 17.672 6.023 1 90.44 78 ILE B CA 1
ATOM 3194 C C . ILE B 1 78 ? -11.234 16.406 5.961 1 90.44 78 ILE B C 1
ATOM 3196 O O . ILE B 1 78 ? -12.398 16.438 5.57 1 90.44 78 ILE B O 1
ATOM 3200 N N . SER B 1 79 ? -10.523 15.328 6.164 1 77.38 79 SER B N 1
ATOM 3201 C CA . SER B 1 79 ? -11.266 14.078 6.004 1 77.38 79 SER B CA 1
ATOM 3202 C C . SER B 1 79 ? -11.109 13.188 7.23 1 77.38 79 SER B C 1
ATOM 3204 O O . SER B 1 79 ? -10.078 13.219 7.902 1 77.38 79 SER B O 1
ATOM 3206 N N . TRP B 1 80 ? -12.172 12.734 7.715 1 68.94 80 TRP B N 1
ATOM 3207 C CA . TRP B 1 80 ? -12.109 11.625 8.656 1 68.94 80 TRP B CA 1
ATOM 3208 C C . TRP B 1 80 ? -12.945 10.445 8.164 1 68.94 80 TRP B C 1
ATOM 3210 O O . TRP B 1 80 ? -13.938 10.625 7.457 1 68.94 80 TRP B O 1
ATOM 3220 N N . SER B 1 81 ? -12.117 9.406 7.855 1 59.41 81 SER B N 1
ATOM 3221 C CA . SER B 1 81 ? -12.789 8.195 7.402 1 59.41 81 SER B CA 1
ATOM 3222 C C . SER B 1 81 ? -13.078 7.254 8.57 1 59.41 81 SER B C 1
ATOM 3224 O O . SER B 1 81 ? -12.305 7.195 9.531 1 59.41 81 SER B O 1
ATOM 3226 N N . ASP B 1 82 ? -14.227 6.727 8.445 1 53.47 82 ASP B N 1
ATOM 3227 C CA . ASP B 1 82 ? -14.641 5.73 9.43 1 53.47 82 ASP B CA 1
ATOM 3228 C C . ASP B 1 82 ? -13.648 4.57 9.484 1 53.47 82 ASP B C 1
ATOM 3230 O O . ASP B 1 82 ? -13.609 3.83 10.469 1 53.47 82 ASP B O 1
ATOM 3234 N N . TYR B 1 83 ? -12.859 4.598 8.492 1 56.19 83 TYR B N 1
ATOM 3235 C CA . TYR B 1 83 ? -12.008 3.416 8.422 1 56.19 83 TYR B CA 1
ATOM 3236 C C . TYR B 1 83 ? -10.555 3.773 8.703 1 56.19 83 TYR B C 1
ATOM 3238 O O . TYR B 1 83 ? -9.695 2.891 8.82 1 56.19 83 TYR B O 1
ATOM 3246 N N . SER B 1 84 ? -10.391 5.074 8.914 1 63.69 84 SER B N 1
ATOM 3247 C CA . SER B 1 84 ? -9.008 5.465 9.156 1 63.69 84 SER B CA 1
ATOM 3248 C C . SER B 1 84 ? -8.664 5.391 10.641 1 63.69 84 SER B C 1
ATOM 3250 O O . SER B 1 84 ? -9.539 5.539 11.492 1 63.69 84 SER B O 1
ATOM 3252 N N . GLU B 1 85 ? -7.48 5.023 10.836 1 70.44 85 GLU B N 1
ATOM 3253 C CA . GLU B 1 85 ? -6.98 4.984 12.211 1 70.44 85 GLU B CA 1
ATOM 3254 C C . GLU B 1 85 ? -6.766 6.391 12.758 1 70.44 85 GLU B C 1
ATOM 3256 O O . GLU B 1 85 ? -6.637 6.574 13.969 1 70.44 85 GLU B O 1
ATOM 3261 N N . PHE B 1 86 ? -6.824 7.332 11.773 1 77 86 PHE B N 1
ATOM 3262 C CA . PHE B 1 86 ? -6.551 8.711 12.172 1 77 86 PHE B CA 1
ATOM 3263 C C . PHE B 1 86 ? -7.562 9.664 11.562 1 77 86 PHE B C 1
ATOM 3265 O O . PHE B 1 86 ? -8.102 9.398 10.484 1 77 86 PHE B O 1
ATOM 3272 N N . ASN B 1 87 ? -7.891 10.68 12.453 1 85.44 87 ASN B N 1
ATOM 3273 C CA . ASN B 1 87 ? -8.43 11.875 11.805 1 85.44 87 ASN B CA 1
ATOM 3274 C C . ASN B 1 87 ? -7.34 12.648 11.07 1 85.44 87 ASN B C 1
ATOM 3276 O O . ASN B 1 87 ? -6.305 12.984 11.648 1 85.44 87 ASN B O 1
ATOM 3280 N N . LEU B 1 88 ? -7.656 12.867 9.828 1 90.62 88 LEU B N 1
ATOM 3281 C CA . LEU B 1 88 ? -6.566 13.461 9.047 1 90.62 88 LEU B CA 1
ATOM 3282 C C . LEU B 1 88 ? -6.984 14.805 8.469 1 90.62 88 LEU B C 1
ATOM 3284 O O . LEU B 1 88 ? -8.148 15 8.102 1 90.62 88 LEU B O 1
ATOM 3288 N N . ILE B 1 89 ? -6.125 15.727 8.5 1 93.56 89 ILE B N 1
ATOM 3289 C CA . ILE B 1 89 ? -6.203 16.969 7.738 1 93.56 89 ILE B CA 1
ATOM 3290 C C . ILE B 1 89 ? -5.035 17.047 6.762 1 93.56 89 ILE B C 1
ATOM 3292 O O . ILE B 1 89 ? -3.887 16.797 7.133 1 93.56 89 ILE B O 1
ATOM 3296 N N . THR B 1 90 ? -5.344 17.266 5.508 1 95.38 90 THR B N 1
ATOM 3297 C CA . THR B 1 90 ? -4.32 17.344 4.473 1 95.38 90 THR B CA 1
ATOM 3298 C C . THR B 1 90 ? -3.883 18.781 4.254 1 95.38 90 THR B C 1
ATOM 3300 O O . THR B 1 90 ? -4.715 19.656 4.016 1 95.38 90 THR B O 1
ATOM 3303 N N . VAL B 1 91 ? -2.617 19.031 4.359 1 96.81 91 VAL B N 1
ATOM 3304 C CA . VAL B 1 91 ? -2.076 20.375 4.234 1 96.81 91 VAL B CA 1
ATOM 3305 C C . VAL B 1 91 ? -1.01 20.406 3.143 1 96.81 91 VAL B C 1
ATOM 3307 O O . VAL B 1 91 ? -0.622 19.359 2.615 1 96.81 91 VAL B O 1
ATOM 3310 N N . VAL B 1 92 ? -0.577 21.625 2.84 1 95.75 92 VAL B N 1
ATOM 3311 C CA . VAL B 1 92 ? 0.456 21.781 1.819 1 95.75 92 VAL B CA 1
ATOM 3312 C C . VAL B 1 92 ? 1.809 22.016 2.484 1 95.75 92 VAL B C 1
ATOM 3314 O O . VAL B 1 92 ? 1.961 22.938 3.281 1 95.75 92 VAL B O 1
ATOM 3317 N N . LEU B 1 93 ? 2.746 21.156 2.201 1 94.25 93 LEU B N 1
ATOM 3318 C CA . LEU B 1 93 ? 4.141 21.375 2.561 1 94.25 93 LEU B CA 1
ATOM 3319 C C . LEU B 1 93 ? 4.992 21.625 1.317 1 94.25 93 LEU B C 1
ATOM 3321 O O . LEU B 1 93 ? 4.961 20.828 0.377 1 94.25 93 LEU B O 1
ATOM 3325 N N . PRO B 1 94 ? 5.684 22.641 1.355 1 90.06 94 PRO B N 1
ATOM 3326 C CA . PRO B 1 94 ? 6.449 22.969 0.148 1 90.06 94 PRO B CA 1
ATOM 3327 C C . PRO B 1 94 ? 7.586 21.969 -0.103 1 90.06 94 PRO B C 1
ATOM 3329 O O . PRO B 1 94 ? 8.141 21.406 0.844 1 90.06 94 PRO B O 1
ATOM 3332 N N . ARG B 1 95 ? 7.875 21.781 -1.386 1 91.19 95 ARG B N 1
ATOM 3333 C CA . ARG B 1 95 ? 9.062 21.016 -1.762 1 91.19 95 ARG B CA 1
ATOM 3334 C C . ARG B 1 95 ? 10.32 21.859 -1.636 1 91.19 95 ARG B C 1
ATOM 3336 O O . ARG B 1 95 ? 10.25 23.094 -1.646 1 91.19 95 ARG B O 1
ATOM 3343 N N . ALA B 1 96 ? 11.445 21.188 -1.494 1 90.06 96 ALA B N 1
ATOM 3344 C CA . ALA B 1 96 ? 12.727 21.875 -1.481 1 90.06 96 ALA B CA 1
ATOM 3345 C C . ALA B 1 96 ? 13.648 21.344 -2.574 1 90.06 96 ALA B C 1
ATOM 3347 O O . ALA B 1 96 ? 13.664 20.141 -2.846 1 90.06 96 ALA B O 1
ATOM 3348 N N . SER B 1 97 ? 14.273 22.25 -3.227 1 89.62 97 SER B N 1
ATOM 3349 C CA . SER B 1 97 ? 15.312 21.906 -4.188 1 89.62 97 SER B CA 1
ATOM 3350 C C . SER B 1 97 ? 16.688 22.344 -3.697 1 89.62 97 SER B C 1
ATOM 3352 O O . SER B 1 97 ? 16.891 23.5 -3.314 1 89.62 97 SER B O 1
ATOM 3354 N N . ILE B 1 98 ? 17.547 21.422 -3.713 1 88.88 98 ILE B N 1
ATOM 3355 C CA . ILE B 1 98 ? 18.859 21.703 -3.145 1 88.88 98 ILE B CA 1
ATOM 3356 C C . ILE B 1 98 ? 19.953 21.234 -4.117 1 88.88 98 ILE B C 1
ATOM 3358 O O . ILE B 1 98 ? 19.812 20.188 -4.758 1 88.88 98 ILE B O 1
ATOM 3362 N N . CYS B 1 99 ? 20.875 22.047 -4.176 1 87.06 99 CYS B N 1
ATOM 3363 C CA . CYS B 1 99 ? 22.062 21.688 -4.93 1 87.06 99 CYS B CA 1
ATOM 3364 C C . CYS B 1 99 ? 23.266 21.547 -4.008 1 87.06 99 CYS B C 1
ATOM 3366 O O . CYS B 1 99 ? 23.438 22.312 -3.064 1 87.06 99 CYS B O 1
ATOM 3368 N N . GLY B 1 100 ? 23.969 20.391 -4.25 1 83.5 100 GLY B N 1
ATOM 3369 C CA . GLY B 1 100 ? 25.141 20.188 -3.404 1 83.5 100 GLY B CA 1
ATOM 3370 C C . GLY B 1 100 ? 26.094 19.141 -3.941 1 83.5 100 GLY B C 1
ATOM 3371 O O . GLY B 1 100 ? 25.766 18.438 -4.898 1 83.5 100 GLY B O 1
ATOM 3372 N N . SER B 1 101 ? 27.312 19.109 -3.334 1 79.94 101 SER B N 1
ATOM 3373 C CA . SER B 1 101 ? 28.312 18.125 -3.744 1 79.94 101 SER B CA 1
ATOM 3374 C C . SER B 1 101 ? 28.859 17.375 -2.541 1 79.94 101 SER B C 1
ATOM 3376 O O . SER B 1 101 ? 29.359 16.25 -2.684 1 79.94 101 SER B O 1
ATOM 3378 N N . ASP B 1 102 ? 28.734 18.109 -1.422 1 81.38 102 ASP B N 1
ATOM 3379 C CA . ASP B 1 102 ? 29.297 17.453 -0.242 1 81.38 102 ASP B CA 1
ATOM 3380 C C . ASP B 1 102 ? 28.656 17.984 1.036 1 81.38 102 ASP B C 1
ATOM 3382 O O . ASP B 1 102 ? 28.297 19.156 1.114 1 81.38 102 ASP B O 1
ATOM 3386 N N . GLY B 1 103 ? 28.562 17 2.012 1 82.94 103 GLY B N 1
ATOM 3387 C CA . GLY B 1 103 ? 28.094 17.422 3.322 1 82.94 103 GLY B CA 1
ATOM 3388 C C . GLY B 1 103 ? 26.578 17.375 3.445 1 82.94 103 GLY B C 1
ATOM 3389 O O . GLY B 1 103 ? 25.891 16.906 2.537 1 82.94 103 GLY B O 1
ATOM 3390 N N . ALA B 1 104 ? 26.172 17.797 4.637 1 84.62 104 ALA B N 1
ATOM 3391 C CA . ALA B 1 104 ? 24.75 17.781 4.941 1 84.62 104 ALA B CA 1
ATOM 3392 C C . ALA B 1 104 ? 24.156 19.188 4.812 1 84.62 104 ALA B C 1
ATOM 3394 O O . ALA B 1 104 ? 24.766 20.172 5.246 1 84.62 104 ALA B O 1
ATOM 3395 N N . LYS B 1 105 ? 23.094 19.281 4.117 1 89.12 105 LYS B N 1
ATOM 3396 C CA . LYS B 1 105 ? 22.344 20.516 3.984 1 89.12 105 LYS B CA 1
ATOM 3397 C C . LYS B 1 105 ? 20.938 20.391 4.578 1 89.12 105 LYS B C 1
ATOM 3399 O O . LYS B 1 105 ? 20.141 19.562 4.133 1 89.12 105 LYS B O 1
ATOM 3404 N N . GLU B 1 106 ? 20.688 21.25 5.605 1 88.69 106 GLU B N 1
ATOM 3405 C CA . GLU B 1 106 ? 19.359 21.234 6.219 1 88.69 106 GLU B CA 1
ATOM 3406 C C . GLU B 1 106 ? 18.344 21.969 5.34 1 88.69 106 GLU B C 1
ATOM 3408 O O . GLU B 1 106 ? 18.609 23.062 4.852 1 88.69 106 GLU B O 1
ATOM 3413 N N . ILE B 1 107 ? 17.234 21.391 5.168 1 86.75 107 ILE B N 1
ATOM 3414 C CA . ILE B 1 107 ? 16.188 21.922 4.305 1 86.75 107 ILE B CA 1
ATOM 3415 C C . ILE B 1 107 ? 15.148 22.656 5.148 1 86.75 107 ILE B C 1
ATOM 3417 O O . ILE B 1 107 ? 15.031 23.891 5.07 1 86.75 107 ILE B O 1
ATOM 3421 N N . HIS B 1 108 ? 14.312 21.906 5.859 1 87.94 108 HIS B N 1
ATOM 3422 C CA . HIS B 1 108 ? 13.227 22.5 6.637 1 87.94 108 HIS B CA 1
ATOM 3423 C C . HIS B 1 108 ? 12.945 21.688 7.895 1 87.94 108 HIS B C 1
ATOM 3425 O O . HIS B 1 108 ? 13.211 20.484 7.93 1 87.94 108 HIS B O 1
ATOM 3431 N N . SER B 1 109 ? 12.562 22.438 8.891 1 93.19 109 SER B N 1
ATOM 3432 C CA . SER B 1 109 ? 12.062 21.781 10.086 1 93.19 109 SER B CA 1
ATOM 3433 C C . SER B 1 109 ? 10.609 22.156 10.359 1 93.19 109 SER B C 1
ATOM 3435 O O . SER B 1 109 ? 10.188 23.281 10.07 1 93.19 109 SER B O 1
ATOM 3437 N N . TYR B 1 110 ? 9.914 21.203 10.773 1 94.12 110 TYR B N 1
ATOM 3438 C CA . TYR B 1 110 ? 8.516 21.391 11.141 1 94.12 110 TYR B CA 1
ATOM 3439 C C . TYR B 1 110 ? 8.305 21.094 12.625 1 94.12 110 TYR B C 1
ATOM 3441 O O . TYR B 1 110 ? 8.727 20.062 13.125 1 94.12 110 TYR B O 1
ATOM 3449 N N . ASP B 1 111 ? 7.695 22.047 13.281 1 95.25 111 ASP B N 1
ATOM 3450 C CA . ASP B 1 111 ? 7.473 21.938 14.719 1 95.25 111 ASP B CA 1
ATOM 3451 C C . ASP B 1 111 ? 6 22.125 15.062 1 95.25 111 ASP B C 1
ATOM 3453 O O . ASP B 1 111 ? 5.465 23.234 14.945 1 95.25 111 ASP B O 1
ATOM 3457 N N . LEU B 1 112 ? 5.34 21.031 15.531 1 95.19 112 LEU B N 1
ATOM 3458 C CA . LEU B 1 112 ? 3.93 21.062 15.906 1 95.19 112 LEU B CA 1
ATOM 3459 C C . LEU B 1 112 ? 3.76 20.922 17.406 1 95.19 112 LEU B C 1
ATOM 3461 O O . LEU B 1 112 ? 2.674 20.594 17.891 1 95.19 112 LEU B O 1
ATOM 3465 N N . LYS B 1 113 ? 4.777 21.188 18.062 1 92.44 113 LYS B N 1
ATOM 3466 C CA . LYS B 1 113 ? 4.73 21.031 19.516 1 92.44 113 LYS B CA 1
ATOM 3467 C C . LYS B 1 113 ? 3.65 21.906 20.141 1 92.44 113 LYS B C 1
ATOM 3469 O O . LYS B 1 113 ? 3.498 23.062 19.766 1 92.44 113 LYS B O 1
ATOM 3474 N N . GLY B 1 114 ? 2.943 21.344 21.094 1 90.75 114 GLY B N 1
ATOM 3475 C CA . GLY B 1 114 ? 1.927 22.094 21.812 1 90.75 114 GLY B CA 1
ATOM 3476 C C . GLY B 1 114 ? 0.613 22.203 21.062 1 90.75 114 GLY B C 1
ATOM 3477 O O . GLY B 1 114 ? -0.264 22.984 21.438 1 90.75 114 GLY B O 1
ATOM 3478 N N . SER B 1 115 ? 0.478 21.562 20.031 1 93 115 SER B N 1
ATOM 3479 C CA . SER B 1 115 ? -0.75 21.547 19.234 1 93 115 SER B CA 1
ATOM 3480 C C . SER B 1 115 ? -1.353 20.141 19.188 1 93 115 SER B C 1
ATOM 3482 O O . SER B 1 115 ? -0.713 19.172 19.594 1 93 115 SER B O 1
ATOM 3484 N N . PRO B 1 116 ? -2.572 20.016 18.766 1 92.44 116 PRO B N 1
ATOM 3485 C CA . PRO B 1 116 ? -3.188 18.688 18.688 1 92.44 116 PRO B CA 1
ATOM 3486 C C . PRO B 1 116 ? -2.752 17.906 17.453 1 92.44 116 PRO B C 1
ATOM 3488 O O . PRO B 1 116 ? -3.193 16.781 17.234 1 92.44 116 PRO B O 1
ATOM 3491 N N . TYR B 1 117 ? -1.891 18.469 16.688 1 94.5 117 TYR B N 1
ATOM 3492 C CA . TYR B 1 117 ? -1.545 17.875 15.398 1 94.5 117 TYR B CA 1
ATOM 3493 C C . TYR B 1 117 ? -0.292 17.016 15.516 1 94.5 117 TYR B C 1
ATOM 3495 O O . TYR B 1 117 ? 0.596 17.297 16.312 1 94.5 117 TYR B O 1
ATOM 3503 N N . ARG B 1 118 ? -0.292 15.891 14.734 1 94.94 118 ARG B N 1
ATOM 3504 C CA . ARG B 1 118 ? 0.865 15.023 14.539 1 94.94 118 ARG B CA 1
ATOM 3505 C C . ARG B 1 118 ? 1.015 14.625 13.078 1 94.94 118 ARG B C 1
ATOM 3507 O O . ARG B 1 118 ? 0.022 14.492 12.359 1 94.94 118 ARG B O 1
ATOM 3514 N N . PHE B 1 119 ? 2.246 14.492 12.68 1 94.75 119 PHE B N 1
ATOM 3515 C CA . PHE B 1 119 ? 2.455 13.953 11.344 1 94.75 119 PHE B CA 1
ATOM 3516 C C . PHE B 1 119 ? 2.143 12.461 11.305 1 94.75 119 PHE B C 1
ATOM 3518 O O . PHE B 1 119 ? 2.59 11.703 12.164 1 94.75 119 PHE B O 1
ATOM 3525 N N . ALA B 1 120 ? 1.316 12.141 10.305 1 91.62 120 ALA B N 1
ATOM 3526 C CA . ALA B 1 120 ? 0.921 10.734 10.195 1 91.62 120 ALA B CA 1
ATOM 3527 C C . ALA B 1 120 ? 0.673 10.352 8.734 1 91.62 120 ALA B C 1
ATOM 3529 O O . ALA B 1 120 ? 0.078 11.125 7.98 1 91.62 120 ALA B O 1
ATOM 3530 N N . SER B 1 121 ? 1.19 9.125 8.367 1 90.06 121 SER B N 1
ATOM 3531 C CA . SER B 1 121 ? 0.937 8.547 7.047 1 90.06 121 SER B CA 1
ATOM 3532 C C . SER B 1 121 ? 1.571 9.383 5.941 1 90.06 121 SER B C 1
ATOM 3534 O O . SER B 1 121 ? 0.912 9.719 4.957 1 90.06 121 SER B O 1
ATOM 3536 N N . ASN B 1 122 ? 2.807 9.727 6.195 1 94.69 122 ASN B N 1
ATOM 3537 C CA . ASN B 1 122 ? 3.527 10.508 5.195 1 94.69 122 ASN B CA 1
ATOM 3538 C C . ASN B 1 122 ? 4.73 9.742 4.648 1 94.69 122 ASN B C 1
ATOM 3540 O O . ASN B 1 122 ? 5.242 8.828 5.305 1 94.69 122 ASN B O 1
ATOM 3544 N N . VAL B 1 123 ? 5.121 10.117 3.475 1 94 123 VAL B N 1
ATOM 3545 C CA . VAL B 1 123 ? 6.254 9.523 2.773 1 94 123 VAL B CA 1
ATOM 3546 C C . VAL B 1 123 ? 7.25 10.609 2.381 1 94 123 VAL B C 1
ATOM 3548 O O . VAL B 1 123 ? 6.863 11.664 1.876 1 94 123 VAL B O 1
ATOM 3551 N N . LEU B 1 124 ? 8.477 10.344 2.688 1 94.56 124 LEU B N 1
ATOM 3552 C CA . LEU B 1 124 ? 9.555 11.188 2.191 1 94.56 124 LEU B CA 1
ATOM 3553 C C . LEU B 1 124 ? 9.977 10.773 0.788 1 94.56 124 LEU B C 1
ATOM 3555 O O . LEU B 1 124 ? 10.242 9.594 0.542 1 94.56 124 LEU B O 1
ATOM 3559 N N . MET B 1 125 ? 10.008 11.719 -0.082 1 92.81 125 MET B N 1
ATOM 3560 C CA . MET B 1 125 ? 10.422 11.43 -1.45 1 92.81 125 MET B CA 1
ATOM 3561 C C . MET B 1 125 ? 11.531 12.383 -1.893 1 92.81 125 MET B C 1
ATOM 3563 O O . MET B 1 125 ? 11.477 13.578 -1.605 1 92.81 125 MET B O 1
ATOM 3567 N N . MET B 1 126 ? 12.492 11.82 -2.533 1 92.56 126 MET B N 1
ATOM 3568 C CA . MET B 1 126 ? 13.57 12.617 -3.113 1 92.56 126 MET B CA 1
ATOM 3569 C C . MET B 1 126 ? 13.781 12.266 -4.582 1 92.56 126 MET B C 1
ATOM 3571 O O . MET B 1 126 ? 13.82 11.086 -4.938 1 92.56 126 MET B O 1
ATOM 3575 N N . GLU B 1 127 ? 13.82 13.266 -5.379 1 90.62 127 GLU B N 1
ATOM 3576 C CA . GLU B 1 127 ? 14.156 13.109 -6.789 1 90.62 127 GLU B CA 1
ATOM 3577 C C . GLU B 1 127 ? 15.57 13.625 -7.074 1 90.62 127 GLU B C 1
ATOM 3579 O O . GLU B 1 127 ? 15.93 14.727 -6.664 1 90.62 127 GLU B O 1
ATOM 3584 N N . GLY B 1 128 ? 16.234 12.836 -7.832 1 87.69 128 GLY B N 1
ATOM 3585 C CA . GLY B 1 128 ? 17.641 13.094 -8.086 1 87.69 128 GLY B CA 1
ATOM 3586 C C . GLY B 1 128 ? 18.562 12.062 -7.461 1 87.69 128 GLY B C 1
ATOM 3587 O O . GLY B 1 128 ? 18.094 11.148 -6.773 1 87.69 128 GLY B O 1
ATOM 3588 N N . CYS B 1 129 ? 19.828 12.148 -7.711 1 85.12 129 CYS B N 1
ATOM 3589 C CA . CYS B 1 129 ? 20.766 11.195 -7.137 1 85.12 129 CYS B CA 1
ATOM 3590 C C . CYS B 1 129 ? 21.984 11.914 -6.582 1 85.12 129 CYS B C 1
ATOM 3592 O O . CYS B 1 129 ? 22.078 13.141 -6.66 1 85.12 129 CYS B O 1
ATOM 3594 N N . GLY B 1 130 ? 22.844 11.172 -5.84 1 79.31 130 GLY B N 1
ATOM 3595 C CA . GLY B 1 130 ? 24.078 11.734 -5.32 1 79.31 130 GLY B CA 1
ATOM 3596 C C . GLY B 1 130 ? 23.984 12.125 -3.857 1 79.31 130 GLY B C 1
ATOM 3597 O O . GLY B 1 130 ? 24.969 12.594 -3.271 1 79.31 130 GLY B O 1
ATOM 3598 N N . GLY B 1 131 ? 22.812 11.961 -3.402 1 81.38 131 GLY B N 1
ATOM 3599 C CA . GLY B 1 131 ? 22.625 12.273 -1.993 1 81.38 131 GLY B CA 1
ATOM 3600 C C . GLY B 1 131 ? 21.547 11.422 -1.332 1 81.38 131 GLY B C 1
ATOM 3601 O O . GLY B 1 131 ? 20.906 10.602 -1.991 1 81.38 131 GLY B O 1
ATOM 3602 N N . SER B 1 132 ? 21.516 11.609 0 1 89.81 132 SER B N 1
ATOM 3603 C CA . SER B 1 132 ? 20.484 10.938 0.799 1 89.81 132 SER B CA 1
ATOM 3604 C C . SER B 1 132 ? 19.641 11.945 1.562 1 89.81 132 SER B C 1
ATOM 3606 O O . SER B 1 132 ? 20.156 12.938 2.078 1 89.81 132 SER B O 1
ATOM 3608 N N . ALA B 1 133 ? 18.391 11.734 1.456 1 93.88 133 ALA B N 1
ATOM 3609 C CA . ALA B 1 133 ? 17.484 12.547 2.266 1 93.88 133 ALA B CA 1
ATOM 3610 C C . ALA B 1 133 ? 17.234 11.898 3.627 1 93.88 133 ALA B C 1
ATOM 3612 O O . ALA B 1 133 ? 16.922 10.711 3.713 1 93.88 133 ALA B O 1
ATOM 3613 N N . ILE B 1 134 ? 17.375 12.672 4.707 1 93.81 134 ILE B N 1
ATOM 3614 C CA . ILE B 1 134 ? 17.188 12.094 6.039 1 93.81 134 ILE B CA 1
ATOM 3615 C C . ILE B 1 134 ? 16.188 12.93 6.832 1 93.81 134 ILE B C 1
ATOM 3617 O O . ILE B 1 134 ? 16.031 14.125 6.578 1 93.81 134 ILE B O 1
ATOM 3621 N N . VAL B 1 135 ? 15.492 12.273 7.707 1 94.75 135 VAL B N 1
ATOM 3622 C CA . VAL B 1 135 ? 14.562 12.883 8.648 1 94.75 135 VAL B CA 1
ATOM 3623 C C . VAL B 1 135 ? 15.094 12.719 10.078 1 94.75 135 VAL B C 1
ATOM 3625 O O . VAL B 1 135 ? 15.367 11.602 10.516 1 94.75 135 VAL B O 1
ATOM 3628 N N . LYS B 1 136 ? 15.211 13.812 10.766 1 93.31 136 LYS B N 1
ATOM 3629 C CA . LYS B 1 136 ? 15.75 13.82 12.117 1 93.31 136 LYS B CA 1
ATOM 3630 C C . LYS B 1 136 ? 14.703 14.289 13.125 1 93.31 136 LYS B C 1
ATOM 3632 O O . LYS B 1 136 ? 13.805 15.055 12.789 1 93.31 136 LYS B O 1
ATOM 3637 N N . ASP B 1 137 ? 14.898 13.773 14.305 1 92.38 137 ASP B N 1
ATOM 3638 C CA . ASP B 1 137 ? 14.047 14.281 15.375 1 92.38 137 ASP B CA 1
ATOM 3639 C C . ASP B 1 137 ? 14.648 15.531 16.016 1 92.38 137 ASP B C 1
ATOM 3641 O O . ASP B 1 137 ? 15.617 16.094 15.5 1 92.38 137 ASP B O 1
ATOM 3645 N N . ARG B 1 138 ? 13.969 16.016 17.062 1 91.94 138 ARG B N 1
ATOM 3646 C CA . ARG B 1 138 ? 14.344 17.266 17.703 1 91.94 138 ARG B CA 1
ATOM 3647 C C . ARG B 1 138 ? 15.742 17.188 18.297 1 91.94 138 ARG B C 1
ATOM 3649 O O . ARG B 1 138 ? 16.406 18.219 18.469 1 91.94 138 ARG B O 1
ATOM 3656 N N . HIS B 1 139 ? 16.25 16 18.562 1 90.56 139 HIS B N 1
ATOM 3657 C CA . HIS B 1 139 ? 17.562 15.812 19.172 1 90.56 139 HIS B CA 1
ATOM 3658 C C . HIS B 1 139 ? 18.625 15.523 18.125 1 90.56 139 HIS B C 1
ATOM 3660 O O . HIS B 1 139 ? 19.797 15.289 18.453 1 90.56 139 HIS B O 1
ATOM 3666 N N . GLY B 1 140 ? 18.203 15.461 16.953 1 89.06 140 GLY B N 1
ATOM 3667 C CA . GLY B 1 140 ? 19.156 15.258 15.867 1 89.06 140 GLY B CA 1
ATOM 3668 C C . GLY B 1 140 ? 19.312 13.797 15.477 1 89.06 140 GLY B C 1
ATOM 3669 O O . GLY B 1 140 ? 20.125 13.461 14.617 1 89.06 140 GLY B O 1
ATOM 3670 N N . GLU B 1 141 ? 18.531 12.992 16.062 1 88.19 141 GLU B N 1
ATOM 3671 C CA . GLU B 1 141 ? 18.594 11.57 15.742 1 88.19 141 GLU B CA 1
ATOM 3672 C C . GLU B 1 141 ? 17.859 11.266 14.438 1 88.19 141 GLU B C 1
ATOM 3674 O O . GLU B 1 141 ? 16.75 11.734 14.227 1 88.19 141 GLU B O 1
ATOM 3679 N N . ILE B 1 142 ? 18.5 10.469 13.617 1 90.5 142 ILE B N 1
ATOM 3680 C CA . ILE B 1 142 ? 17.922 10.117 12.336 1 90.5 142 ILE B CA 1
ATOM 3681 C C . ILE B 1 142 ? 16.797 9.094 12.539 1 90.5 142 ILE B C 1
ATOM 3683 O O . ILE B 1 142 ? 17.047 8.008 13.07 1 90.5 142 ILE B O 1
ATOM 3687 N N . MET B 1 143 ? 15.625 9.398 12.07 1 90.25 143 MET B N 1
ATOM 3688 C CA . MET B 1 143 ? 14.469 8.531 12.25 1 90.25 143 MET B CA 1
ATOM 3689 C C . MET B 1 143 ? 14.133 7.785 10.961 1 90.25 143 MET B C 1
ATOM 3691 O O . MET B 1 143 ? 13.547 6.703 10.992 1 90.25 143 MET B O 1
ATOM 3695 N N . SER B 1 144 ? 14.445 8.391 9.859 1 92.44 144 SER B N 1
ATOM 3696 C CA . SER B 1 144 ? 14.148 7.84 8.547 1 92.44 144 SER B CA 1
ATOM 3697 C C . SER B 1 144 ? 15.016 8.477 7.465 1 92.44 144 SER B C 1
ATOM 3699 O O . SER B 1 144 ? 15.648 9.516 7.699 1 92.44 144 SER B O 1
ATOM 3701 N N . GLY B 1 145 ? 15.094 7.801 6.367 1 92.44 145 GLY B N 1
ATOM 3702 C CA . GLY B 1 145 ? 15.844 8.352 5.254 1 92.44 145 GLY B CA 1
ATOM 3703 C C . GLY B 1 145 ? 15.891 7.43 4.047 1 92.44 145 GLY B C 1
ATOM 3704 O O . GLY B 1 145 ? 15.555 6.25 4.152 1 92.44 145 GLY B O 1
ATOM 3705 N N . CYS B 1 146 ? 16.266 8.008 2.932 1 92.56 146 CYS B N 1
ATOM 3706 C CA . CYS B 1 146 ? 16.391 7.203 1.721 1 92.56 146 CYS B CA 1
ATOM 3707 C C . CYS B 1 146 ? 17.484 7.75 0.811 1 92.56 146 CYS B C 1
ATOM 3709 O O . CYS B 1 146 ? 17.875 8.914 0.925 1 92.56 146 CYS B O 1
ATOM 3711 N N . ALA B 1 147 ? 18 6.887 0.061 1 89.31 147 ALA B N 1
ATOM 3712 C CA . ALA B 1 147 ? 19.031 7.238 -0.917 1 89.31 147 ALA B CA 1
ATOM 3713 C C . ALA B 1 147 ? 18.719 6.633 -2.283 1 89.31 147 ALA B C 1
ATOM 3715 O O . ALA B 1 147 ? 18.172 5.531 -2.369 1 89.31 147 ALA B O 1
ATOM 3716 N N . SER B 1 148 ? 19.047 7.355 -3.295 1 88.12 148 SER B N 1
ATOM 3717 C CA . SER B 1 148 ? 18.781 6.906 -4.66 1 88.12 148 SER B CA 1
ATOM 3718 C C . SER B 1 148 ? 20.062 6.414 -5.328 1 88.12 148 SER B C 1
ATOM 3720 O O . SER B 1 148 ? 21.172 6.805 -4.93 1 88.12 148 SER B O 1
ATOM 3722 N N . ILE B 1 149 ? 19.844 5.504 -6.277 1 85.62 149 ILE B N 1
ATOM 3723 C CA . ILE B 1 149 ? 20.953 5.02 -7.09 1 85.62 149 ILE B CA 1
ATOM 3724 C C . ILE B 1 149 ? 21.109 5.902 -8.328 1 85.62 149 ILE B C 1
ATOM 3726 O O . ILE B 1 149 ? 20.125 6.258 -8.977 1 85.62 149 ILE B O 1
ATOM 3730 N N . CYS B 1 150 ? 22.453 6.289 -8.539 1 82.06 150 CYS B N 1
ATOM 3731 C CA . CYS B 1 150 ? 22.719 7.051 -9.75 1 82.06 150 CYS B CA 1
ATOM 3732 C C . CYS B 1 150 ? 23.062 6.125 -10.914 1 82.06 150 CYS B C 1
ATOM 3734 O O . CYS B 1 150 ? 23.859 5.199 -10.766 1 82.06 150 CYS B O 1
ATOM 3736 N N . ALA B 1 151 ? 22.219 6.07 -11.93 1 75.75 151 ALA B N 1
ATOM 3737 C CA . ALA B 1 151 ? 22.547 5.238 -13.086 1 75.75 151 ALA B CA 1
ATOM 3738 C C . ALA B 1 151 ? 22.797 6.094 -14.32 1 75.75 151 ALA B C 1
ATOM 3740 O O . ALA B 1 151 ? 22.141 7.121 -14.516 1 75.75 151 ALA B O 1
ATOM 3741 N N . SER B 1 152 ? 24.078 6.164 -14.875 1 62.78 152 SER B N 1
ATOM 3742 C CA . SER B 1 152 ? 24.438 6.926 -16.062 1 62.78 152 SER B CA 1
ATOM 3743 C C . SER B 1 152 ? 23.391 6.793 -17.156 1 62.78 152 SER B C 1
ATOM 3745 O O . SER B 1 152 ? 23.078 7.766 -17.844 1 62.78 152 SER B O 1
ATOM 3747 N N . ASP B 1 153 ? 23.094 5.602 -17.672 1 52.31 153 ASP B N 1
ATOM 3748 C CA . ASP B 1 153 ? 22.281 5.34 -18.859 1 52.31 153 ASP B CA 1
ATOM 3749 C C . ASP B 1 153 ? 20.812 5.152 -18.484 1 52.31 153 ASP B C 1
ATOM 3751 O O . ASP B 1 153 ? 20.016 4.66 -19.281 1 52.31 153 ASP B O 1
ATOM 3755 N N . ALA B 1 154 ? 20.594 5.371 -17.328 1 47.28 154 ALA B N 1
ATOM 3756 C CA . ALA B 1 154 ? 19.234 5 -16.969 1 47.28 154 ALA B CA 1
ATOM 3757 C C . ALA B 1 154 ? 18.219 5.988 -17.562 1 47.28 154 ALA B C 1
ATOM 3759 O O . ALA B 1 154 ? 18.484 7.191 -17.609 1 47.28 154 ALA B O 1
ATOM 3760 N N . ALA B 1 155 ? 17.453 5.594 -18.344 1 42.94 155 ALA B N 1
ATOM 3761 C CA . ALA B 1 155 ? 16.328 6.324 -18.938 1 42.94 155 ALA B CA 1
ATOM 3762 C C . ALA B 1 155 ? 15.703 7.277 -17.922 1 42.94 155 ALA B C 1
ATOM 3764 O O . ALA B 1 155 ? 15.734 7.02 -16.719 1 42.94 155 ALA B O 1
ATOM 3765 N N . PRO B 1 156 ? 15.641 8.516 -18.422 1 42.34 156 PRO B N 1
ATOM 3766 C CA . PRO B 1 156 ? 14.914 9.492 -17.609 1 42.34 156 PRO B CA 1
ATOM 3767 C C . PRO B 1 156 ? 13.758 8.875 -16.828 1 42.34 156 PRO B C 1
ATOM 3769 O O . PRO B 1 156 ? 13.117 7.934 -17.297 1 42.34 156 PRO B O 1
ATOM 3772 N N . ILE B 1 157 ? 13.844 9 -15.555 1 44.72 157 ILE B N 1
ATOM 3773 C CA . ILE B 1 157 ? 12.773 8.617 -14.641 1 44.72 157 ILE B CA 1
ATOM 3774 C C . ILE B 1 157 ? 11.422 8.969 -15.258 1 44.72 157 ILE B C 1
ATOM 3776 O O . ILE B 1 157 ? 11.039 10.141 -15.312 1 44.72 157 ILE B O 1
ATOM 3780 N N . ASN B 1 158 ? 11.227 8.844 -16.5 1 42.5 158 ASN B N 1
ATOM 3781 C CA . ASN B 1 158 ? 9.867 9.172 -16.922 1 42.5 158 ASN B CA 1
ATOM 3782 C C . ASN B 1 158 ? 8.836 8.445 -16.062 1 42.5 158 ASN B C 1
ATOM 3784 O O . ASN B 1 158 ? 7.672 8.328 -16.453 1 42.5 158 ASN B O 1
ATOM 3788 N N . ALA B 1 159 ? 9.367 7.672 -15.07 1 52.19 159 ALA B N 1
ATOM 3789 C CA . ALA B 1 159 ? 8.367 6.691 -14.648 1 52.19 159 ALA B CA 1
ATOM 3790 C C . ALA B 1 159 ? 7.582 7.191 -13.438 1 52.19 159 ALA B C 1
ATOM 3792 O O . ALA B 1 159 ? 8.094 7.984 -12.641 1 52.19 159 ALA B O 1
ATOM 3793 N N . THR B 1 160 ? 6.277 7.125 -13.523 1 59.28 160 THR B N 1
ATOM 3794 C CA . THR B 1 160 ? 5.199 7.32 -12.562 1 59.28 160 THR B CA 1
ATOM 3795 C C . THR B 1 160 ? 5.523 6.629 -11.242 1 59.28 160 THR B C 1
ATOM 3797 O O . THR B 1 160 ? 5.031 7.039 -10.188 1 59.28 160 THR B O 1
ATOM 3800 N N . THR B 1 161 ? 6.426 5.695 -11.305 1 75.12 161 THR B N 1
ATOM 3801 C CA . THR B 1 161 ? 6.707 4.93 -10.094 1 75.12 161 THR B CA 1
ATOM 3802 C C . THR B 1 161 ? 8.195 4.949 -9.773 1 75.12 161 THR B C 1
ATOM 3804 O O . THR B 1 161 ? 9.031 4.816 -10.664 1 75.12 161 THR B O 1
ATOM 3807 N N . CYS B 1 162 ? 8.562 5.281 -8.562 1 87 162 CYS B N 1
ATOM 3808 C CA . CYS B 1 162 ? 9.953 5.336 -8.109 1 87 162 CYS B CA 1
ATOM 3809 C C . CYS B 1 162 ? 10.492 3.938 -7.848 1 87 162 CYS B C 1
ATOM 3811 O O . CYS B 1 162 ? 10.031 3.246 -6.938 1 87 162 CYS B O 1
ATOM 3813 N N . TYR B 1 163 ? 11.516 3.557 -8.641 1 88.31 163 TYR B N 1
ATOM 3814 C CA . TYR B 1 163 ? 12.125 2.24 -8.477 1 88.31 163 TYR B CA 1
ATOM 3815 C C . TYR B 1 163 ? 13.523 2.357 -7.891 1 88.31 163 TYR B C 1
ATOM 3817 O O . TYR B 1 163 ? 14.344 1.445 -8.031 1 88.31 163 TYR B O 1
ATOM 3825 N N . GLY B 1 164 ? 13.82 3.551 -7.371 1 89.94 164 GLY B N 1
ATOM 3826 C CA . GLY B 1 164 ? 15.07 3.707 -6.641 1 89.94 164 GLY B CA 1
ATOM 3827 C C . GLY B 1 164 ? 16.188 4.297 -7.484 1 89.94 164 GLY B C 1
ATOM 3828 O O . GLY B 1 164 ? 17.266 4.602 -6.973 1 89.94 164 GLY B O 1
ATOM 3829 N N . VAL B 1 165 ? 15.977 4.336 -8.781 1 88.12 165 VAL B N 1
ATOM 3830 C CA . VAL B 1 165 ? 16.969 4.922 -9.664 1 88.12 165 VAL B CA 1
ATOM 3831 C C . VAL B 1 165 ? 16.625 6.375 -9.961 1 88.12 165 VAL B C 1
ATOM 3833 O O . VAL B 1 165 ? 15.633 6.656 -10.641 1 88.12 165 VAL B O 1
ATOM 3836 N N . GLY B 1 166 ? 17.422 7.316 -9.484 1 86.75 166 GLY B N 1
ATOM 3837 C CA . GLY B 1 166 ? 17.156 8.742 -9.641 1 86.75 166 GLY B CA 1
ATOM 3838 C C . GLY B 1 166 ? 16.062 9.25 -8.711 1 86.75 166 GLY B C 1
ATOM 3839 O O . GLY B 1 166 ? 15.594 10.375 -8.859 1 86.75 166 GLY B O 1
ATOM 3840 N N . CYS B 1 167 ? 15.641 8.469 -7.902 1 90.06 167 CYS B N 1
ATOM 3841 C CA . CYS B 1 167 ? 14.633 8.812 -6.906 1 90.06 167 CYS B CA 1
ATOM 3842 C C . CYS B 1 167 ? 14.664 7.836 -5.738 1 90.06 167 CYS B C 1
ATOM 3844 O O . CYS B 1 167 ? 15.242 6.758 -5.844 1 90.06 167 CYS B O 1
ATOM 3846 N N . CYS B 1 168 ? 14.133 8.195 -4.668 1 91.75 168 CYS B N 1
ATOM 3847 C CA . CYS B 1 168 ? 13.93 7.301 -3.535 1 91.75 168 CYS B CA 1
ATOM 3848 C C . CYS B 1 168 ? 12.734 7.738 -2.703 1 91.75 168 CYS B C 1
ATOM 3850 O O . CYS B 1 168 ? 12.281 8.883 -2.805 1 91.75 168 CYS B O 1
ATOM 3852 N N . GLN B 1 169 ? 12.172 6.812 -2.023 1 91.56 169 GLN B N 1
ATOM 3853 C CA . GLN B 1 169 ? 11.039 7.102 -1.148 1 91.56 169 GLN B CA 1
ATOM 3854 C C . GLN B 1 169 ? 11.07 6.227 0.1 1 91.56 169 GLN B C 1
ATOM 3856 O O . GLN B 1 169 ? 11.562 5.094 0.058 1 91.56 169 GLN B O 1
ATOM 3861 N N . VAL B 1 170 ? 10.578 6.805 1.189 1 92.5 170 VAL B N 1
ATOM 3862 C CA . VAL B 1 170 ? 10.539 6.059 2.443 1 92.5 170 VAL B CA 1
ATOM 3863 C C . VAL B 1 170 ? 9.43 6.613 3.336 1 92.5 170 VAL B C 1
ATOM 3865 O O . VAL B 1 170 ? 9.156 7.816 3.328 1 92.5 170 VAL B O 1
ATOM 3868 N N . SER B 1 171 ? 8.836 5.695 4.086 1 90.56 171 SER B N 1
ATOM 3869 C CA . SER B 1 171 ? 7.805 6.137 5.016 1 90.56 171 SER B CA 1
ATOM 3870 C C . SER B 1 171 ? 8.414 6.883 6.199 1 90.56 171 SER B C 1
ATOM 3872 O O . SER B 1 171 ? 9.5 6.535 6.672 1 90.56 171 SER B O 1
ATOM 3874 N N . ILE B 1 172 ? 7.641 7.82 6.672 1 93.12 172 ILE B N 1
ATOM 3875 C CA . ILE B 1 172 ? 7.98 8.539 7.895 1 93.12 172 ILE B CA 1
ATOM 3876 C C . ILE B 1 172 ? 7.172 7.977 9.062 1 93.12 172 ILE B C 1
ATOM 3878 O O . ILE B 1 172 ? 5.984 7.676 8.914 1 93.12 172 ILE B O 1
ATOM 3882 N N . PRO B 1 173 ? 7.863 7.836 10.172 1 91.19 173 PRO B N 1
ATOM 3883 C CA . PRO B 1 173 ? 7.098 7.332 11.32 1 91.19 173 PRO B CA 1
ATOM 3884 C C . PRO B 1 173 ? 5.887 8.203 11.648 1 91.19 173 PRO B C 1
ATOM 3886 O O . PRO B 1 173 ? 5.906 9.414 11.406 1 91.19 173 PRO B O 1
ATOM 3889 N N . ASP B 1 174 ? 4.867 7.562 12.242 1 90.06 174 ASP B N 1
ATOM 3890 C CA . ASP B 1 174 ? 3.648 8.273 12.617 1 90.06 174 ASP B CA 1
ATOM 3891 C C . ASP B 1 174 ? 3.803 8.961 13.969 1 90.06 174 ASP B C 1
ATOM 3893 O O . ASP B 1 174 ? 4.77 8.703 14.695 1 90.06 174 ASP B O 1
ATOM 3897 N N . ASN B 1 175 ? 2.854 9.875 14.18 1 90.75 175 ASN B N 1
ATOM 3898 C CA . ASN B 1 175 ? 2.67 10.516 15.477 1 90.75 175 ASN B CA 1
ATOM 3899 C C . ASN B 1 175 ? 3.863 11.398 15.836 1 90.75 175 ASN B C 1
ATOM 3901 O O . ASN B 1 175 ? 4.293 11.43 17 1 90.75 175 ASN B O 1
ATOM 3905 N N . LEU B 1 176 ? 4.371 12.047 14.836 1 94.31 176 LEU B N 1
ATOM 3906 C CA . LEU B 1 176 ? 5.484 12.961 15.078 1 94.31 176 LEU B CA 1
ATOM 3907 C C . LEU B 1 176 ? 4.984 14.383 15.266 1 94.31 176 LEU B C 1
ATOM 3909 O O . LEU B 1 176 ? 4.082 14.836 14.555 1 94.31 176 LEU B O 1
ATOM 3913 N N . ASP B 1 177 ? 5.617 15.062 16.25 1 95.56 177 ASP B N 1
ATOM 3914 C CA . ASP B 1 177 ? 5.285 16.469 16.406 1 95.56 177 ASP B CA 1
ATOM 3915 C C . ASP B 1 177 ? 6.406 17.375 15.883 1 95.56 177 ASP B C 1
ATOM 3917 O O . ASP B 1 177 ? 6.285 18.594 15.883 1 95.56 177 ASP B O 1
ATOM 3921 N N . TYR B 1 178 ? 7.418 16.672 15.625 1 95.94 178 TYR B N 1
ATOM 3922 C CA . TYR B 1 178 ? 8.562 17.406 15.102 1 95.94 178 TYR B CA 1
ATOM 3923 C C . TYR B 1 178 ? 9.375 16.547 14.148 1 95.94 178 TYR B C 1
ATOM 3925 O O . TYR B 1 178 ? 9.57 15.352 14.398 1 95.94 178 TYR B O 1
ATOM 3933 N N . PHE B 1 179 ? 9.812 17.156 13.07 1 95.06 179 PHE B N 1
ATOM 3934 C CA . PHE B 1 179 ? 10.922 16.562 12.336 1 95.06 179 PHE B CA 1
ATOM 3935 C C . PHE B 1 179 ? 11.633 17.609 11.492 1 95.06 179 PHE B C 1
ATOM 3937 O O . PHE B 1 179 ? 11.086 18.688 11.25 1 95.06 179 PHE B O 1
ATOM 3944 N N . GLU B 1 180 ? 12.852 17.266 11.203 1 95.62 180 GLU B N 1
ATOM 3945 C CA . GLU B 1 180 ? 13.703 18.062 10.32 1 95.62 180 GLU B CA 1
ATOM 3946 C C . GLU B 1 180 ? 14.195 17.234 9.133 1 95.62 180 GLU B C 1
ATOM 3948 O O . GLU B 1 180 ? 14.516 16.047 9.281 1 95.62 180 GLU B O 1
ATOM 3953 N N . ILE B 1 181 ? 14.211 17.891 7.977 1 95.5 181 ILE B N 1
ATOM 3954 C CA . ILE B 1 181 ? 14.688 17.219 6.77 1 95.5 181 ILE B CA 1
ATOM 3955 C C . ILE B 1 181 ? 16.062 17.781 6.383 1 95.5 181 ILE B C 1
ATOM 3957 O O . ILE B 1 181 ? 16.281 19 6.422 1 95.5 181 ILE B O 1
ATOM 3961 N N . ALA B 1 182 ? 16.922 16.891 6.082 1 94.81 182 ALA B N 1
ATOM 3962 C CA . ALA B 1 182 ? 18.234 17.281 5.586 1 94.81 182 ALA B CA 1
ATOM 3963 C C . ALA B 1 182 ? 18.656 16.406 4.418 1 94.81 182 ALA B C 1
ATOM 3965 O O . ALA B 1 182 ? 18.141 15.297 4.242 1 94.81 182 ALA B O 1
ATOM 3966 N N . VAL B 1 183 ? 19.484 16.969 3.576 1 93.19 183 VAL B N 1
ATOM 3967 C CA . VAL B 1 183 ? 20.094 16.203 2.488 1 93.19 183 VAL B CA 1
ATOM 3968 C C . VAL B 1 183 ? 21.594 16.078 2.719 1 93.19 183 VAL B C 1
ATOM 3970 O O . VAL B 1 183 ? 22.266 17.078 3.006 1 93.19 183 VAL B O 1
ATOM 3973 N N . VAL B 1 184 ? 22.016 14.828 2.641 1 89.62 184 VAL B N 1
ATOM 3974 C CA . VAL B 1 184 ? 23.438 14.57 2.811 1 89.62 184 VAL B CA 1
ATOM 3975 C C . VAL B 1 184 ? 24.047 14.148 1.474 1 89.62 184 VAL B C 1
ATOM 3977 O O . VAL B 1 184 ? 23.656 13.141 0.892 1 89.62 184 VAL B O 1
ATOM 3980 N N . PHE B 1 185 ? 25 14.93 1.076 1 86.62 185 PHE B N 1
ATOM 3981 C CA . PHE B 1 185 ? 25.672 14.617 -0.178 1 86.62 185 PHE B CA 1
ATOM 3982 C C . PHE B 1 185 ? 26.969 13.844 0.08 1 86.62 185 PHE B C 1
ATOM 3984 O O . PHE B 1 185 ? 27.703 14.164 1.007 1 86.62 185 PHE B O 1
ATOM 3991 N N . GLU B 1 186 ? 27 12.641 -0.519 1 72.56 186 GLU B N 1
ATOM 3992 C CA . GLU B 1 186 ? 28.203 11.82 -0.384 1 72.56 186 GLU B CA 1
ATOM 3993 C C . GLU B 1 186 ? 29.266 12.25 -1.385 1 72.56 186 GLU B C 1
ATOM 3995 O O . GLU B 1 186 ? 28.953 12.609 -2.521 1 72.56 186 GLU B O 1
ATOM 4000 N N . GLN B 1 187 ? 30.453 12.523 -0.752 1 59.19 187 GLN B N 1
ATOM 4001 C CA . GLN B 1 187 ? 31.562 12.93 -1.598 1 59.19 187 GLN B CA 1
ATOM 4002 C C . GLN B 1 187 ? 31.812 11.914 -2.711 1 59.19 187 GLN B C 1
ATOM 4004 O O . GLN B 1 187 ? 32.125 10.75 -2.441 1 59.19 187 GLN B O 1
ATOM 4009 N N . GLN B 1 188 ? 30.953 11.664 -3.529 1 52.88 188 GLN B N 1
ATOM 4010 C CA . GLN B 1 188 ? 31.469 10.805 -4.59 1 52.88 188 GLN B CA 1
ATOM 4011 C C . GLN B 1 188 ? 32.719 11.398 -5.215 1 52.88 188 GLN B C 1
ATOM 4013 O O . GLN B 1 188 ? 33.125 12.516 -4.883 1 52.88 188 GLN B O 1
ATOM 4018 N N . ILE B 1 189 ? 33.219 10.75 -6.434 1 46.84 189 ILE B N 1
ATOM 4019 C CA . ILE B 1 189 ? 34.344 11.328 -7.141 1 46.84 189 ILE B CA 1
ATOM 4020 C C . ILE B 1 189 ? 34.125 12.828 -7.324 1 46.84 189 ILE B C 1
ATOM 4022 O O . ILE B 1 189 ? 33 13.312 -7.199 1 46.84 189 ILE B O 1
ATOM 4026 N N . LYS B 1 190 ? 34.906 13.453 -8.391 1 45.34 190 LYS B N 1
ATOM 4027 C CA . LYS B 1 190 ? 35.125 14.844 -8.773 1 45.34 190 LYS B CA 1
ATOM 4028 C C . LYS B 1 190 ? 33.844 15.656 -8.742 1 45.34 190 LYS B C 1
ATOM 4030 O O . LYS B 1 190 ? 32.781 15.102 -8.508 1 45.34 190 LYS B O 1
ATOM 4035 N N . ALA B 1 191 ? 33.562 16.688 -9.711 1 51.88 191 ALA B N 1
ATOM 4036 C CA . ALA B 1 191 ? 33.094 18.031 -9.992 1 51.88 191 ALA B CA 1
ATOM 4037 C C . ALA B 1 191 ? 31.562 18.062 -10.078 1 51.88 191 ALA B C 1
ATOM 4039 O O . ALA B 1 191 ? 30.984 19.062 -10.508 1 51.88 191 ALA B O 1
ATOM 4040 N N . ASN B 1 192 ? 30.703 16.938 -9.758 1 61.84 192 ASN B N 1
ATOM 4041 C CA . ASN B 1 192 ? 29.375 17.219 -10.289 1 61.84 192 ASN B CA 1
ATOM 4042 C C . ASN B 1 192 ? 28.406 17.594 -9.18 1 61.84 192 ASN B C 1
ATOM 4044 O O . ASN B 1 192 ? 28.359 16.953 -8.141 1 61.84 192 ASN B O 1
ATOM 4048 N N . THR B 1 193 ? 27.922 18.703 -9.234 1 68.38 193 THR B N 1
ATOM 4049 C CA . THR B 1 193 ? 26.812 19.203 -8.445 1 68.38 193 THR B CA 1
ATOM 4050 C C . THR B 1 193 ? 25.516 18.438 -8.773 1 68.38 193 THR B C 1
ATOM 4052 O O . THR B 1 193 ? 25.234 18.188 -9.938 1 68.38 193 THR B O 1
ATOM 4055 N N . PHE B 1 194 ? 25.016 17.938 -7.633 1 81.5 194 PHE B N 1
ATOM 4056 C CA . PHE B 1 194 ? 23.766 17.219 -7.805 1 81.5 194 PHE B CA 1
ATOM 4057 C C . PHE B 1 194 ? 22.578 18.078 -7.398 1 81.5 194 PHE B C 1
ATOM 4059 O O . PHE B 1 194 ? 22.656 18.828 -6.422 1 81.5 194 PHE B O 1
ATOM 4066 N N . ASN B 1 195 ? 21.656 18.062 -8.281 1 85.31 195 ASN B N 1
ATOM 4067 C CA . ASN B 1 195 ? 20.375 18.703 -7.965 1 85.31 195 ASN B CA 1
ATOM 4068 C C . ASN B 1 195 ? 19.328 17.688 -7.527 1 85.31 195 ASN B C 1
ATOM 4070 O O . ASN B 1 195 ? 19.047 16.734 -8.25 1 85.31 195 ASN B O 1
ATOM 4074 N N . VAL B 1 196 ? 18.859 17.969 -6.293 1 89.75 196 VAL B N 1
ATOM 4075 C CA . VAL B 1 196 ? 17.844 17.031 -5.809 1 89.75 196 VAL B CA 1
ATOM 4076 C C . VAL B 1 196 ? 16.609 17.812 -5.336 1 89.75 196 VAL B C 1
ATOM 4078 O O . VAL B 1 196 ? 16.734 18.969 -4.902 1 89.75 196 VAL B O 1
ATOM 4081 N N . SER B 1 197 ? 15.492 17.25 -5.535 1 91.31 197 SER B N 1
ATOM 4082 C CA . SER B 1 197 ? 14.234 17.766 -5.008 1 91.31 197 SER B CA 1
ATOM 4083 C C . SER B 1 197 ? 13.656 16.828 -3.955 1 91.31 197 SER B C 1
ATOM 4085 O O . SER B 1 197 ? 13.617 15.609 -4.152 1 91.31 197 SER B O 1
ATOM 4087 N N . VAL B 1 198 ? 13.281 17.438 -2.807 1 93.12 198 VAL B N 1
ATOM 4088 C CA . VAL B 1 198 ? 12.766 16.641 -1.701 1 93.12 198 VAL B CA 1
ATOM 4089 C C . VAL B 1 198 ? 11.391 17.156 -1.282 1 93.12 198 VAL B C 1
ATOM 4091 O O . VAL B 1 198 ? 11.156 18.359 -1.264 1 93.12 198 VAL B O 1
ATOM 4094 N N . ALA B 1 199 ? 10.516 16.188 -0.966 1 93.75 199 ALA B N 1
ATOM 4095 C CA . ALA B 1 199 ? 9.18 16.562 -0.504 1 93.75 199 ALA B CA 1
ATOM 4096 C C . ALA B 1 199 ? 8.609 15.5 0.434 1 93.75 199 ALA B C 1
ATOM 4098 O O . ALA B 1 199 ? 9.031 14.336 0.403 1 93.75 199 ALA B O 1
ATOM 4099 N N . VAL B 1 200 ? 7.754 15.945 1.327 1 95.25 200 VAL B N 1
ATOM 4100 C CA . VAL B 1 200 ? 6.945 15.055 2.156 1 95.25 200 VAL B CA 1
ATOM 4101 C C . VAL B 1 200 ? 5.52 14.992 1.607 1 95.25 200 VAL B C 1
ATOM 4103 O O . VAL B 1 200 ? 4.852 16.016 1.476 1 95.25 200 VAL B O 1
ATOM 4106 N N . ILE B 1 201 ? 5.125 13.758 1.286 1 94.25 201 ILE B N 1
ATOM 4107 C CA . ILE B 1 201 ? 3.832 13.57 0.639 1 94.25 201 ILE B CA 1
ATOM 4108 C C . ILE B 1 201 ? 3.008 12.547 1.423 1 94.25 201 ILE B C 1
ATOM 4110 O O . ILE B 1 201 ? 3.541 11.547 1.898 1 94.25 201 ILE B O 1
ATOM 4114 N N . ASP B 1 202 ? 1.747 12.844 1.542 1 93.62 202 ASP B N 1
ATOM 4115 C CA . ASP B 1 202 ? 0.914 11.852 2.211 1 93.62 202 ASP B CA 1
ATOM 4116 C C . ASP B 1 202 ? 0.848 10.555 1.402 1 93.62 202 ASP B C 1
ATOM 4118 O O . ASP B 1 202 ? 0.848 10.586 0.17 1 93.62 202 ASP B O 1
ATOM 4122 N N . SER B 1 203 ? 0.688 9.438 2.078 1 88.69 203 SER B N 1
ATOM 4123 C CA . SER B 1 203 ? 0.796 8.109 1.485 1 88.69 203 SER B CA 1
ATOM 4124 C C . SER B 1 203 ? -0.247 7.906 0.392 1 88.69 203 SER B C 1
ATOM 4126 O O . SER B 1 203 ? 0.043 7.309 -0.646 1 88.69 203 SER B O 1
ATOM 4128 N N . GLU B 1 204 ? -1.427 8.375 0.59 1 83.5 204 GLU B N 1
ATOM 4129 C CA . GLU B 1 204 ? -2.492 8.188 -0.39 1 83.5 204 GLU B CA 1
ATOM 4130 C C . GLU B 1 204 ? -2.186 8.938 -1.686 1 83.5 204 GLU B C 1
ATOM 4132 O O . GLU B 1 204 ? -2.355 8.391 -2.777 1 83.5 204 GLU B O 1
ATOM 4137 N N . SER B 1 205 ? -1.758 10.125 -1.504 1 84.25 205 SER B N 1
ATOM 4138 C CA . SER B 1 205 ? -1.423 10.93 -2.67 1 84.25 205 SER B CA 1
ATOM 4139 C C . SER B 1 205 ? -0.202 10.383 -3.396 1 84.25 205 SER B C 1
ATOM 4141 O O . SER B 1 205 ? -0.09 10.5 -4.617 1 84.25 205 SER B O 1
ATOM 4143 N N . MET B 1 206 ? 0.676 9.828 -2.688 1 83.56 206 MET B N 1
ATOM 4144 C CA . MET B 1 206 ? 1.889 9.25 -3.264 1 83.56 206 MET B CA 1
ATOM 4145 C C . MET B 1 206 ? 1.55 8.133 -4.246 1 83.56 206 MET B C 1
ATOM 4147 O O . MET B 1 206 ? 2.207 7.992 -5.277 1 83.56 206 MET B O 1
ATOM 4151 N N . LEU B 1 207 ? 0.552 7.371 -3.881 1 74.81 207 LEU B N 1
ATOM 4152 C CA . LEU B 1 207 ? 0.151 6.242 -4.719 1 74.81 207 LEU B CA 1
ATOM 4153 C C . LEU B 1 207 ? -0.403 6.73 -6.051 1 74.81 207 LEU B C 1
ATOM 4155 O O . LEU B 1 207 ? -0.401 5.988 -7.035 1 74.81 207 LEU B O 1
ATOM 4159 N N . ASN B 1 208 ? -0.79 7.996 -6.062 1 71.5 208 ASN B N 1
ATOM 4160 C CA . ASN B 1 208 ? -1.426 8.523 -7.266 1 71.5 208 ASN B CA 1
ATOM 4161 C C . ASN B 1 208 ? -0.564 9.586 -7.934 1 71.5 208 ASN B C 1
ATOM 4163 O O . ASN B 1 208 ? -1.044 10.336 -8.789 1 71.5 208 ASN B O 1
ATOM 4167 N N . LEU B 1 209 ? 0.582 9.648 -7.414 1 74.25 209 LEU B N 1
ATOM 4168 C CA . LEU B 1 209 ? 1.472 10.68 -7.941 1 74.25 209 LEU B CA 1
ATOM 4169 C C . LEU B 1 209 ? 1.848 10.375 -9.391 1 74.25 209 LEU B C 1
ATOM 4171 O O . LEU B 1 209 ? 2.26 9.258 -9.711 1 74.25 209 LEU B O 1
ATOM 4175 N N . THR B 1 210 ? 1.426 11.336 -10.188 1 68.94 210 THR B N 1
ATOM 4176 C CA . THR B 1 210 ? 1.811 11.219 -11.586 1 68.94 210 THR B CA 1
ATOM 4177 C C . THR B 1 210 ? 2.842 12.281 -11.953 1 68.94 210 THR B C 1
ATOM 4179 O O . THR B 1 210 ? 2.742 13.43 -11.516 1 68.94 210 THR B O 1
ATOM 4182 N N . GLY B 1 211 ? 3.967 11.883 -12.523 1 70.56 211 GLY B N 1
ATOM 4183 C CA . GLY B 1 211 ? 4.953 12.828 -13.016 1 70.56 211 GLY B CA 1
ATOM 4184 C C . GLY B 1 211 ? 6.117 13.031 -12.07 1 70.56 211 GLY B C 1
ATOM 4185 O O . GLY B 1 211 ? 6.312 12.242 -11.141 1 70.56 211 GLY B O 1
ATOM 4186 N N . SER B 1 212 ? 6.891 14.133 -12.289 1 78.19 212 SER B N 1
ATOM 4187 C CA . SER B 1 212 ? 8.094 14.438 -11.523 1 78.19 212 SER B CA 1
ATOM 4188 C C . SER B 1 212 ? 7.773 15.328 -10.328 1 78.19 212 SER B C 1
ATOM 4190 O O . SER B 1 212 ? 6.859 16.156 -10.383 1 78.19 212 SER B O 1
ATOM 4192 N N . LEU B 1 213 ? 8.414 15.07 -9.281 1 84.06 213 LEU B N 1
ATOM 4193 C CA . LEU B 1 213 ? 8.273 15.875 -8.07 1 84.06 213 LEU B CA 1
ATOM 4194 C C . LEU B 1 213 ? 8.523 17.344 -8.367 1 84.06 213 LEU B C 1
ATOM 4196 O O . LEU B 1 213 ? 7.855 18.219 -7.812 1 84.06 213 LEU B O 1
ATOM 4200 N N . SER B 1 214 ? 9.43 17.625 -9.305 1 77.06 214 SER B N 1
ATOM 4201 C CA . SER B 1 214 ? 9.828 19 -9.617 1 77.06 214 SER B CA 1
ATOM 4202 C C . SER B 1 214 ? 8.703 19.766 -10.297 1 77.06 214 SER B C 1
ATOM 4204 O O . SER B 1 214 ? 8.688 21 -10.289 1 77.06 214 SER B O 1
ATOM 4206 N N . SER B 1 215 ? 7.77 19.016 -10.805 1 77.69 215 SER B N 1
ATOM 4207 C CA . SER B 1 215 ? 6.691 19.672 -11.539 1 77.69 215 SER B CA 1
ATOM 4208 C C . SER B 1 215 ? 5.461 19.859 -10.656 1 77.69 215 SER B C 1
ATOM 4210 O O . SER B 1 215 ? 4.52 20.547 -11.039 1 77.69 215 SER B O 1
ATOM 4212 N N . LEU B 1 216 ? 5.555 19.328 -9.484 1 81.38 216 LEU B N 1
ATOM 4213 C CA . LEU B 1 216 ? 4.387 19.422 -8.609 1 81.38 216 LEU B CA 1
ATOM 4214 C C . LEU B 1 216 ? 4.352 20.766 -7.895 1 81.38 216 LEU B C 1
ATOM 4216 O O . LEU B 1 216 ? 5.363 21.203 -7.34 1 81.38 216 LEU B O 1
ATOM 4220 N N . GLU B 1 217 ? 3.23 21.438 -7.957 1 81.88 217 GLU B N 1
ATOM 4221 C CA . GLU B 1 217 ? 3.07 22.719 -7.277 1 81.88 217 GLU B CA 1
ATOM 4222 C C . GLU B 1 217 ? 2.441 22.531 -5.898 1 81.88 217 GLU B C 1
ATOM 4224 O O . GLU B 1 217 ? 2.799 23.234 -4.953 1 81.88 217 GLU B O 1
ATOM 4229 N N . ILE B 1 218 ? 1.572 21.641 -5.852 1 87.88 218 ILE B N 1
ATOM 4230 C CA . ILE B 1 218 ? 0.891 21.375 -4.59 1 87.88 218 ILE B CA 1
ATOM 4231 C C . ILE B 1 218 ? 1.273 19.984 -4.09 1 87.88 218 ILE B C 1
ATOM 4233 O O . ILE B 1 218 ? 1.054 18.984 -4.781 1 87.88 218 ILE B O 1
ATOM 4237 N N . ILE B 1 219 ? 1.849 20 -2.936 1 92.25 219 ILE B N 1
ATOM 4238 C CA . ILE B 1 219 ? 2.287 18.75 -2.348 1 92.25 219 ILE B CA 1
ATOM 4239 C C . ILE B 1 219 ? 1.513 18.484 -1.058 1 92.25 219 ILE B C 1
ATOM 4241 O O . ILE B 1 219 ? 1.786 19.094 -0.025 1 92.25 219 ILE B O 1
ATOM 4245 N N . PRO B 1 220 ? 0.619 17.531 -1.141 1 94.88 220 PRO B N 1
ATOM 4246 C CA . PRO B 1 220 ? -0.216 17.25 0.032 1 94.88 220 PRO B CA 1
ATOM 4247 C C . PRO B 1 220 ? 0.515 16.453 1.104 1 94.88 220 PRO B C 1
ATOM 4249 O O . PRO B 1 220 ? 1.198 15.477 0.791 1 94.88 220 PRO B O 1
ATOM 4252 N N . ALA B 1 221 ? 0.44 16.844 2.279 1 96.12 221 ALA B N 1
ATOM 4253 C CA . ALA B 1 221 ? 0.92 16.141 3.459 1 96.12 221 ALA B CA 1
ATOM 4254 C C . ALA B 1 221 ? -0.207 15.922 4.465 1 96.12 221 ALA B C 1
ATOM 4256 O O . ALA B 1 221 ? -1.176 16.688 4.496 1 96.12 221 ALA B O 1
ATOM 4257 N N . ALA B 1 222 ? -0.044 14.906 5.27 1 95.06 222 ALA B N 1
ATOM 4258 C CA . ALA B 1 222 ? -1.136 14.547 6.172 1 95.06 222 ALA B CA 1
ATOM 4259 C C . ALA B 1 222 ? -0.759 14.82 7.625 1 95.06 222 ALA B C 1
ATOM 4261 O O . ALA B 1 222 ? 0.34 14.477 8.062 1 95.06 222 ALA B O 1
ATOM 4262 N N . LEU B 1 223 ? -1.732 15.406 8.352 1 94.94 223 LEU B N 1
ATOM 4263 C CA . LEU B 1 223 ? -1.646 15.594 9.789 1 94.94 223 LEU B CA 1
ATOM 4264 C C . LEU B 1 223 ? -2.814 14.914 10.5 1 94.94 223 LEU B C 1
ATOM 4266 O O . LEU B 1 223 ? -3.965 15.055 10.078 1 94.94 223 LEU B O 1
ATOM 4270 N N . SER B 1 224 ? -2.416 14.164 11.461 1 92.31 224 SER B N 1
ATOM 4271 C CA . SER B 1 224 ? -3.475 13.688 12.344 1 92.31 224 SER B CA 1
ATOM 4272 C C . SER B 1 224 ? -3.793 14.703 13.43 1 92.31 224 SER B C 1
ATOM 4274 O O . SER B 1 224 ? -2.969 15.562 13.742 1 92.31 224 SER B O 1
ATOM 4276 N N . TRP B 1 225 ? -4.977 14.602 13.945 1 90.69 225 TRP B N 1
ATOM 4277 C CA . TRP B 1 225 ? -5.363 15.523 15.008 1 90.69 225 TRP B CA 1
ATOM 4278 C C . TRP B 1 225 ? -6.242 14.828 16.031 1 90.69 225 TRP B C 1
ATOM 4280 O O . TRP B 1 225 ? -6.926 13.852 15.719 1 90.69 225 TRP B O 1
ATOM 4290 N N . ASN B 1 226 ? -6.078 15.359 17.172 1 85.62 226 ASN B N 1
ATOM 4291 C CA . ASN B 1 226 ? -6.828 14.867 18.328 1 85.62 226 ASN B CA 1
ATOM 4292 C C . ASN B 1 226 ? -7.801 15.922 18.844 1 85.62 226 ASN B C 1
ATOM 4294 O O . ASN B 1 226 ? -7.395 17.047 19.172 1 85.62 226 ASN B O 1
ATOM 4298 N N . VAL B 1 227 ? -9.07 15.461 19.016 1 80.06 227 VAL B N 1
ATOM 4299 C CA . VAL B 1 227 ? -10.109 16.406 19.406 1 80.06 227 VAL B CA 1
ATOM 4300 C C . VAL B 1 227 ? -10 16.703 20.906 1 80.06 227 VAL B C 1
ATOM 4302 O O . VAL B 1 227 ? -10.453 17.75 21.359 1 80.06 227 VAL B O 1
ATOM 4305 N N . SER B 1 228 ? -9.5 15.82 21.656 1 76.44 228 SER B N 1
ATOM 4306 C CA . SER B 1 228 ? -9.43 15.977 23.109 1 76.44 228 SER B CA 1
ATOM 4307 C C . SER B 1 228 ? -8.039 16.438 23.547 1 76.44 228 SER B C 1
ATOM 4309 O O . SER B 1 228 ? -7.492 15.945 24.531 1 76.44 228 SER B O 1
ATOM 4311 N N . PHE B 1 229 ? -7.523 17.406 22.828 1 75.69 229 PHE B N 1
ATOM 4312 C CA . PHE B 1 229 ? -6.176 17.859 23.156 1 75.69 229 PHE B CA 1
ATOM 4313 C C . PHE B 1 229 ? -6.184 18.719 24.406 1 75.69 229 PHE B C 1
ATOM 4315 O O . PHE B 1 229 ? -5.512 18.406 25.391 1 75.69 229 PHE B O 1
ATOM 4322 N N . ALA B 1 230 ? -6.98 19.688 24.406 1 73.38 230 ALA B N 1
ATOM 4323 C CA . ALA B 1 230 ? -7.004 20.578 25.562 1 73.38 230 ALA B CA 1
ATOM 4324 C C . ALA B 1 230 ? -8.188 20.266 26.469 1 73.38 230 ALA B C 1
ATOM 4326 O O . ALA B 1 230 ? -8.078 20.328 27.703 1 73.38 230 ALA B O 1
ATOM 4327 N N . LYS B 1 231 ? -9.32 19.953 25.844 1 76.06 231 LYS B N 1
ATOM 4328 C CA . LYS B 1 231 ? -10.539 19.672 26.594 1 76.06 231 LYS B CA 1
ATOM 4329 C C . LYS B 1 231 ? -11.141 18.328 26.188 1 76.06 231 LYS B C 1
ATOM 4331 O O . LYS B 1 231 ? -11.086 17.953 25.016 1 76.06 231 LYS B O 1
ATOM 4336 N N . PRO B 1 232 ? -11.555 17.641 27.172 1 75.69 232 PRO B N 1
ATOM 4337 C CA . PRO B 1 232 ? -12.219 16.375 26.828 1 75.69 232 PRO B CA 1
ATOM 4338 C C . PRO B 1 232 ? -13.398 16.562 25.875 1 75.69 232 PRO B C 1
ATOM 4340 O O . PRO B 1 232 ? -14.047 17.625 25.891 1 75.69 232 PRO B O 1
ATOM 4343 N N . TYR B 1 233 ? -13.531 15.617 25.016 1 74.94 233 TYR B N 1
ATOM 4344 C CA . TYR B 1 233 ? -14.641 15.664 24.078 1 74.94 233 TYR B CA 1
ATOM 4345 C C . TYR B 1 233 ? -15.961 15.305 24.766 1 74.94 233 TYR B C 1
ATOM 4347 O O . TYR B 1 233 ? -16.109 14.203 25.297 1 74.94 233 TYR B O 1
ATOM 4355 N N . GLN B 1 234 ? -16.844 16.344 24.891 1 68.31 234 GLN B N 1
ATOM 4356 C CA . GLN B 1 234 ? -18.047 16.297 25.719 1 68.31 234 GLN B CA 1
ATOM 4357 C C . GLN B 1 234 ? -19.047 15.281 25.172 1 68.31 234 GLN B C 1
ATOM 4359 O O . GLN B 1 234 ? -19.891 14.781 25.906 1 68.31 234 GLN B O 1
ATOM 4364 N N . PHE B 1 235 ? -18.922 15.047 23.953 1 64.75 235 PHE B N 1
ATOM 4365 C CA . PHE B 1 235 ? -19.984 14.211 23.406 1 64.75 235 PHE B CA 1
ATOM 4366 C C . PHE B 1 235 ? -19.562 12.742 23.375 1 64.75 235 PHE B C 1
ATOM 4368 O O . PHE B 1 235 ? -20.203 11.922 22.734 1 64.75 235 PHE B O 1
ATOM 4375 N N . GLU B 1 236 ? -18.516 12.562 24.203 1 62.84 236 GLU B N 1
ATOM 4376 C CA . GLU B 1 236 ? -18.078 11.18 24.375 1 62.84 236 GLU B CA 1
ATOM 4377 C C . GLU B 1 236 ? -19.094 10.367 25.172 1 62.84 236 GLU B C 1
ATOM 4379 O O . GLU B 1 236 ? -19.609 10.828 26.188 1 62.84 236 GLU B O 1
ATOM 4384 N N . GLY B 1 237 ? -19.625 9.406 24.531 1 63.5 237 GLY B N 1
ATOM 4385 C CA . GLY B 1 237 ? -20.516 8.539 25.281 1 63.5 237 GLY B CA 1
ATOM 4386 C C . GLY B 1 237 ? -21.953 8.594 24.797 1 63.5 237 GLY B C 1
ATOM 4387 O O . GLY B 1 237 ? -22.812 7.863 25.297 1 63.5 237 GLY B O 1
ATOM 4388 N N . MET B 1 238 ? -22.172 9.547 24.031 1 68.81 238 MET B N 1
ATOM 4389 C CA . MET B 1 238 ? -23.531 9.531 23.484 1 68.81 238 MET B CA 1
ATOM 4390 C C . MET B 1 238 ? -23.781 8.25 22.703 1 68.81 238 MET B C 1
ATOM 4392 O O . MET B 1 238 ? -22.844 7.637 22.188 1 68.81 238 MET B O 1
ATOM 4396 N N . ALA B 1 239 ? -25.016 7.863 22.75 1 66.25 239 ALA B N 1
ATOM 4397 C CA . ALA B 1 239 ? -25.391 6.574 22.172 1 66.25 239 ALA B CA 1
ATOM 4398 C C . ALA B 1 239 ? -25.094 6.531 20.672 1 66.25 239 ALA B C 1
ATOM 4400 O O . ALA B 1 239 ? -24.859 5.457 20.109 1 66.25 239 ALA B O 1
ATOM 4401 N N . ASN B 1 240 ? -25.047 7.734 20.172 1 73.62 240 ASN B N 1
ATOM 4402 C CA . ASN B 1 240 ? -24.938 7.742 18.719 1 73.62 240 ASN B CA 1
ATOM 4403 C C . ASN B 1 240 ? -23.516 8.039 18.281 1 73.62 240 ASN B C 1
ATOM 4405 O O . ASN B 1 240 ? -23.234 8.117 17.078 1 73.62 240 ASN B O 1
ATOM 4409 N N . VAL B 1 241 ? -22.672 8.281 19.25 1 76.62 241 VAL B N 1
ATOM 4410 C CA . VAL B 1 241 ? -21.297 8.602 18.922 1 76.62 241 VAL B CA 1
ATOM 4411 C C . VAL B 1 241 ? -20.344 7.656 19.656 1 76.62 241 VAL B C 1
ATOM 4413 O O . VAL B 1 241 ? -20.547 7.371 20.844 1 76.62 241 VAL B O 1
ATOM 4416 N N . SER B 1 242 ? -19.516 7.043 18.938 1 76.31 242 SER B N 1
ATOM 4417 C CA . SER B 1 242 ? -18.469 6.207 19.531 1 76.31 242 SER B CA 1
ATOM 4418 C C . SER B 1 242 ? -17.094 6.82 19.328 1 76.31 242 SER B C 1
ATOM 4420 O O . SER B 1 242 ? -16.766 7.297 18.25 1 76.31 242 SER B O 1
ATOM 4422 N N . CYS B 1 243 ? -16.328 6.949 20.406 1 75.69 243 CYS B N 1
ATOM 4423 C CA . CYS B 1 243 ? -14.977 7.5 20.328 1 75.69 243 CYS B CA 1
ATOM 4424 C C . CYS B 1 243 ? -13.945 6.484 20.797 1 75.69 243 CYS B C 1
ATOM 4426 O O . CYS B 1 243 ? -14.172 5.762 21.766 1 75.69 243 CYS B O 1
ATOM 4428 N N . ASP B 1 244 ? -12.961 6.348 19.828 1 71.69 244 ASP B N 1
ATOM 4429 C CA . ASP B 1 244 ? -11.883 5.441 20.188 1 71.69 244 ASP B CA 1
ATOM 4430 C C . ASP B 1 244 ? -10.852 6.141 21.078 1 71.69 244 ASP B C 1
ATOM 4432 O O . ASP B 1 244 ? -10.562 7.324 20.875 1 71.69 244 ASP B O 1
ATOM 4436 N N . SER B 1 245 ? -10.547 5.559 22.188 1 63.22 245 SER B N 1
ATOM 4437 C CA . SER B 1 245 ? -9.477 6.039 23.062 1 63.22 245 SER B CA 1
ATOM 4438 C C . SER B 1 245 ? -8.133 5.445 22.656 1 63.22 245 SER B C 1
ATOM 4440 O O . SER B 1 245 ? -8.062 4.32 22.156 1 63.22 245 SER B O 1
ATOM 4442 N N . PRO B 1 246 ? -6.945 6.238 22.719 1 59.16 246 PRO B N 1
ATOM 4443 C CA . PRO B 1 246 ? -6.781 7.547 23.359 1 59.16 246 PRO B CA 1
ATOM 4444 C C . PRO B 1 246 ? -6.836 8.695 22.359 1 59.16 246 PRO B C 1
ATOM 4446 O O . PRO B 1 246 ? -6.859 9.867 22.75 1 59.16 246 PRO B O 1
ATOM 4449 N N . ILE B 1 247 ? -6.812 8.352 20.969 1 60.12 247 ILE B N 1
ATOM 4450 C CA . ILE B 1 247 ? -6.633 9.43 20 1 60.12 247 ILE B CA 1
ATOM 4451 C C . ILE B 1 247 ? -7.977 10.102 19.734 1 60.12 247 ILE B C 1
ATOM 4453 O O . ILE B 1 247 ? -8.023 11.227 19.234 1 60.12 247 ILE B O 1
ATOM 4457 N N . HIS B 1 248 ? -9 9.625 20.469 1 66.94 248 HIS B N 1
ATOM 4458 C CA . HIS B 1 248 ? -10.359 10.141 20.484 1 66.94 248 HIS B CA 1
ATOM 4459 C C . HIS B 1 248 ? -10.875 10.375 19.062 1 66.94 248 HIS B C 1
ATOM 4461 O O . HIS B 1 248 ? -11.227 11.5 18.719 1 66.94 248 HIS B O 1
ATOM 4467 N N . ILE B 1 249 ? -10.703 9.398 18.25 1 75.31 249 ILE B N 1
ATOM 4468 C CA . ILE B 1 249 ? -11.398 9.391 16.969 1 75.31 249 ILE B CA 1
ATOM 4469 C C . ILE B 1 249 ? -12.859 9 17.172 1 75.31 249 ILE B C 1
ATOM 4471 O O . ILE B 1 249 ? -13.156 7.934 17.734 1 75.31 249 ILE B O 1
ATOM 4475 N N . CYS B 1 250 ? -13.672 9.938 16.828 1 79.25 250 CYS B N 1
ATOM 4476 C CA . CYS B 1 250 ? -15.094 9.703 17.047 1 79.25 250 CYS B CA 1
ATOM 4477 C C . CYS B 1 250 ? -15.812 9.43 15.734 1 79.25 250 CYS B C 1
ATOM 4479 O O . CYS B 1 250 ? -15.422 9.953 14.695 1 79.25 250 CYS B O 1
ATOM 4481 N N . LYS B 1 251 ? -16.719 8.531 15.852 1 77.75 251 LYS B N 1
ATOM 4482 C CA . LYS B 1 251 ? -17.531 8.172 14.688 1 77.75 251 LYS B CA 1
ATOM 4483 C C . LYS B 1 251 ? -19 8.07 15.062 1 77.75 251 LYS B C 1
ATOM 4485 O O . LYS B 1 251 ? -19.344 7.801 16.219 1 77.75 251 LYS B O 1
ATOM 4490 N N . CYS B 1 252 ? -19.781 8.422 14.07 1 76.75 252 CYS B N 1
ATOM 4491 C CA . CYS B 1 252 ? -21.203 8.141 14.266 1 76.75 252 CYS B CA 1
ATOM 4492 C C . CYS B 1 252 ? -21.469 6.641 14.211 1 76.75 252 CYS B C 1
ATOM 4494 O O . CYS B 1 252 ? -20.891 5.93 13.391 1 76.75 252 CYS B O 1
ATOM 4496 N N . GLN B 1 253 ? -22.141 6.289 15.227 1 69.31 253 GLN B N 1
ATOM 4497 C CA . GLN B 1 253 ? -22.484 4.871 15.297 1 69.31 253 GLN B CA 1
ATOM 4498 C C . GLN B 1 253 ? -23.188 4.406 14.023 1 69.31 253 GLN B C 1
ATOM 4500 O O . GLN B 1 253 ? -23.641 5.227 13.227 1 69.31 253 GLN B O 1
ATOM 4505 N N . ILE B 1 254 ? -23.25 3.178 14.164 1 61.88 254 ILE B N 1
ATOM 4506 C CA . ILE B 1 254 ? -23.875 2.537 13 1 61.88 254 ILE B CA 1
ATOM 4507 C C . ILE B 1 254 ? -25.297 3.061 12.82 1 61.88 254 ILE B C 1
ATOM 4509 O O . ILE B 1 254 ? -25.984 3.359 13.797 1 61.88 254 ILE B O 1
ATOM 4513 N N . TYR B 1 255 ? -25.75 3.516 11.742 1 59.5 255 TYR B N 1
ATOM 4514 C CA . TYR B 1 255 ? -27.094 3.961 11.398 1 59.5 255 TYR B CA 1
ATOM 4515 C C . TYR B 1 255 ? -27.203 5.48 11.461 1 59.5 255 TYR B C 1
ATOM 4517 O O . TYR B 1 255 ? -28.281 6.043 11.242 1 59.5 255 TYR B O 1
ATOM 4525 N N . TYR B 1 256 ? -26.219 5.965 12.07 1 69.38 256 TYR B N 1
ATOM 4526 C CA . TYR B 1 256 ? -26.172 7.422 12.125 1 69.38 256 TYR B CA 1
ATOM 4527 C C . TYR B 1 256 ? -25.156 7.969 11.133 1 69.38 256 TYR B C 1
ATOM 4529 O O . TYR B 1 256 ? -24.203 7.281 10.766 1 69.38 256 TYR B O 1
ATOM 4537 N N . GLU B 1 257 ? -25.547 9.094 10.609 1 74.31 257 GLU B N 1
ATOM 4538 C CA . GLU B 1 257 ? -24.625 9.797 9.719 1 74.31 257 GLU B CA 1
ATOM 4539 C C . GLU B 1 257 ? -24.469 11.258 10.117 1 74.31 257 GLU B C 1
ATOM 4541 O O . GLU B 1 257 ? -25.359 11.828 10.758 1 74.31 257 GLU B O 1
ATOM 4546 N N . GLY B 1 258 ? -23.266 11.758 9.758 1 79.81 258 GLY B N 1
ATOM 4547 C CA . GLY B 1 258 ? -23 13.164 10.047 1 79.81 258 GLY B CA 1
ATOM 4548 C C . GLY B 1 258 ? -21.641 13.406 10.648 1 79.81 258 GLY B C 1
ATOM 4549 O O . GLY B 1 258 ? -20.688 12.672 10.367 1 79.81 258 GLY B O 1
ATOM 4550 N N . ASN B 1 259 ? -21.578 14.531 11.398 1 83.38 259 ASN B N 1
ATOM 4551 C CA . ASN B 1 259 ? -20.328 14.938 12.039 1 83.38 259 ASN B CA 1
ATOM 4552 C C . ASN B 1 259 ? -20.359 14.633 13.539 1 83.38 259 ASN B C 1
ATOM 4554 O O . ASN B 1 259 ? -21.078 15.281 14.297 1 83.38 259 ASN B O 1
ATOM 4558 N N . PRO B 1 260 ? -19.594 13.656 13.906 1 82.69 260 PRO B N 1
ATOM 4559 C CA . PRO B 1 260 ? -19.641 13.258 15.312 1 82.69 260 PRO B CA 1
ATOM 4560 C C . PRO B 1 260 ? -19.094 14.336 16.25 1 82.69 260 PRO B C 1
ATOM 4562 O O . PRO B 1 260 ? -19.281 14.25 17.469 1 82.69 260 PRO B O 1
ATOM 4565 N N . TYR B 1 261 ? -18.516 15.344 15.734 1 85.81 261 TYR B N 1
ATOM 4566 C CA . TYR B 1 261 ? -17.891 16.359 16.578 1 85.81 261 TYR B CA 1
ATOM 4567 C C . TYR B 1 261 ? -18.828 17.531 16.797 1 85.81 261 TYR B C 1
ATOM 4569 O O . TYR B 1 261 ? -18.531 18.438 17.594 1 85.81 261 TYR B O 1
ATOM 4577 N N . LEU B 1 262 ? -19.875 17.484 16.109 1 85.69 262 LEU B N 1
ATOM 4578 C CA . LEU B 1 262 ? -20.906 18.516 16.297 1 85.69 262 LEU B CA 1
ATOM 4579 C C . LEU B 1 262 ? -21.891 18.094 17.391 1 85.69 262 LEU B C 1
ATOM 4581 O O . LEU B 1 262 ? -22.219 16.906 17.516 1 85.69 262 LEU B O 1
ATOM 4585 N N . PRO B 1 263 ? -22.281 19.188 18.125 1 77.94 263 PRO B N 1
ATOM 4586 C CA . PRO B 1 263 ? -23.422 18.859 18.984 1 77.94 263 PRO B CA 1
ATOM 4587 C C . PRO B 1 263 ? -24.609 18.328 18.203 1 77.94 263 PRO B C 1
ATOM 4589 O O . PRO B 1 263 ? -25.094 18.984 17.266 1 77.94 263 PRO B O 1
ATOM 4592 N N . ASN B 1 264 ? -25.047 17.109 18.484 1 78 264 ASN B N 1
ATOM 4593 C CA . ASN B 1 264 ? -26.141 16.453 17.781 1 78 264 ASN B CA 1
ATOM 4594 C C . ASN B 1 264 ? -25.812 16.203 16.312 1 78 264 ASN B C 1
ATOM 4596 O O . ASN B 1 264 ? -26.656 16.375 15.445 1 78 264 ASN B O 1
ATOM 4600 N N . GLY B 1 265 ? -24.656 15.984 16.031 1 82.12 265 GLY B N 1
ATOM 4601 C CA . GLY B 1 265 ? -24.188 15.867 14.656 1 82.12 265 GLY B CA 1
ATOM 4602 C C . GLY B 1 265 ? -24.5 14.523 14.023 1 82.12 265 GLY B C 1
ATOM 4603 O O . GLY B 1 265 ? -24.562 14.398 12.805 1 82.12 265 GLY B O 1
ATOM 4604 N N . CYS B 1 266 ? -24.594 13.516 14.828 1 79 266 CYS B N 1
ATOM 4605 C CA . CYS B 1 266 ? -24.922 12.188 14.32 1 79 266 CYS B CA 1
ATOM 4606 C C . CYS B 1 266 ? -26.422 11.969 14.289 1 79 266 CYS B C 1
ATOM 4608 O O . CYS B 1 266 ? -27.062 11.82 15.336 1 79 266 CYS B O 1
ATOM 4610 N N . GLN B 1 267 ? -26.906 11.984 13.109 1 75.56 267 GLN B N 1
ATOM 4611 C CA . GLN B 1 267 ? -28.344 11.867 12.914 1 75.56 267 GLN B CA 1
ATOM 4612 C C . GLN B 1 267 ? -28.703 10.555 12.211 1 75.56 267 GLN B C 1
ATOM 4614 O O . GLN B 1 267 ? -27.875 9.992 11.492 1 75.56 267 GLN B O 1
ATOM 4619 N N . VAL B 1 268 ? -29.812 10.062 12.547 1 63.03 268 VAL B N 1
ATOM 4620 C CA . VAL B 1 268 ? -30.266 8.789 12 1 63.03 268 VAL B CA 1
ATOM 4621 C C . VAL B 1 268 ? -30.391 8.891 10.477 1 63.03 268 VAL B C 1
ATOM 4623 O O . VAL B 1 268 ? -30.891 9.898 9.961 1 63.03 268 VAL B O 1
ATOM 4626 N N . VAL B 1 269 ? -29.516 8.07 9.789 1 56.03 269 VAL B N 1
ATOM 4627 C CA . VAL B 1 269 ? -29.594 8.023 8.328 1 56.03 269 VAL B CA 1
ATOM 4628 C C . VAL B 1 269 ? -30.922 7.395 7.914 1 56.03 269 VAL B C 1
ATOM 4630 O O . VAL B 1 269 ? -31.281 6.309 8.375 1 56.03 269 VAL B O 1
ATOM 4633 N N . LYS B 1 270 ? -31.922 8.188 7.652 1 49.28 270 LYS B N 1
ATOM 4634 C CA . LYS B 1 270 ? -33.188 7.562 7.281 1 49.28 270 LYS B CA 1
ATOM 4635 C C . LYS B 1 270 ? -33 6.535 6.172 1 49.28 270 LYS B C 1
ATOM 4637 O O . LYS B 1 270 ? -33.625 5.465 6.191 1 49.28 270 LYS B O 1
ATOM 4642 N N . GLU B 1 271 ? -32.5 6.906 4.91 1 45.97 271 GLU B N 1
ATOM 4643 C CA . GLU B 1 271 ? -32.438 6.066 3.719 1 45.97 271 GLU B CA 1
ATOM 4644 C C . GLU B 1 271 ? -31 5.93 3.221 1 45.97 271 GLU B C 1
ATOM 4646 O O . GLU B 1 271 ? -30.188 6.824 3.432 1 45.97 271 GLU B O 1
ATOM 4651 N N . CYS B 1 272 ? -30.484 4.75 3.268 1 44.97 272 CYS B N 1
ATOM 4652 C CA . CYS B 1 272 ? -29.172 4.566 2.652 1 44.97 272 CYS B CA 1
ATOM 4653 C C . CYS B 1 272 ? -29.078 5.328 1.336 1 44.97 272 CYS B C 1
ATOM 4655 O O . CYS B 1 272 ? -29.688 4.938 0.341 1 44.97 272 CYS B O 1
ATOM 4657 N N . THR B 1 273 ? -28.969 6.516 1.308 1 42.75 273 THR B N 1
ATOM 4658 C CA . THR B 1 273 ? -28.891 7.262 0.057 1 42.75 273 THR B CA 1
ATOM 4659 C C . THR B 1 273 ? -27.953 6.574 -0.926 1 42.75 273 THR B C 1
ATOM 4661 O O . THR B 1 273 ? -28.172 6.605 -2.137 1 42.75 273 THR B O 1
ATOM 4664 N N . GLU B 1 274 ? -26.844 6.113 -0.484 1 40.94 274 GLU B N 1
ATOM 4665 C CA . GLU B 1 274 ? -25.922 5.516 -1.442 1 40.94 274 GLU B CA 1
ATOM 4666 C C . GLU B 1 274 ? -26.406 4.137 -1.888 1 40.94 274 GLU B C 1
ATOM 4668 O O . GLU B 1 274 ? -26.016 3.648 -2.949 1 40.94 274 GLU B O 1
ATOM 4673 N N . CYS B 1 275 ? -27.203 3.461 -1.112 1 40.06 275 CYS B N 1
ATOM 4674 C CA . CYS B 1 275 ? -27.812 2.191 -1.493 1 40.06 275 CYS B CA 1
ATOM 4675 C C . CYS B 1 275 ? -29.125 2.416 -2.234 1 40.06 275 CYS B C 1
ATOM 4677 O O . CYS B 1 275 ? -29.812 1.457 -2.607 1 40.06 275 CYS B O 1
ATOM 4679 N N . ILE B 1 276 ? -29.516 3.631 -2.344 1 39.44 276 ILE B N 1
ATOM 4680 C CA . ILE B 1 276 ? -30.672 4.082 -3.111 1 39.44 276 ILE B CA 1
ATOM 4681 C C . ILE B 1 276 ? -30.484 3.748 -4.59 1 39.44 276 ILE B C 1
ATOM 4683 O O . ILE B 1 276 ? -29.469 4.129 -5.188 1 39.44 276 ILE B O 1
ATOM 4687 N N . GLY B 1 277 ? -30.984 2.611 -5.035 1 43.78 277 GLY B N 1
ATOM 4688 C CA . GLY B 1 277 ? -31.109 2.09 -6.387 1 43.78 277 GLY B CA 1
ATOM 4689 C C . GLY B 1 277 ? -30.781 0.611 -6.488 1 43.78 277 GLY B C 1
ATOM 4690 O O . GLY B 1 277 ? -31 -0.008 -7.531 1 43.78 277 GLY B O 1
ATOM 4691 N N . HIS B 1 278 ? -30.094 0.177 -5.48 1 43.72 278 HIS B N 1
ATOM 4692 C CA . HIS B 1 278 ? -29.734 -1.228 -5.629 1 43.72 278 HIS B CA 1
ATOM 4693 C C . HIS B 1 278 ? -30.781 -2.141 -5.016 1 43.72 278 HIS B C 1
ATOM 4695 O O . HIS B 1 278 ? -30.75 -3.355 -5.215 1 43.72 278 HIS B O 1
ATOM 4701 N N . CYS B 1 279 ? -31.516 -1.464 -4.094 1 49.59 279 CYS B N 1
ATOM 4702 C CA . CYS B 1 279 ? -32.594 -2.297 -3.562 1 49.59 279 CYS B CA 1
ATOM 4703 C C . CYS B 1 279 ? -33.844 -2.188 -4.422 1 49.59 279 CYS B C 1
ATOM 4705 O O . CYS B 1 279 ? -34.094 -1.141 -5.016 1 49.59 279 CYS B O 1
ATOM 4707 N N . ASP B 1 280 ? -34.344 -3.326 -4.852 1 44.28 280 ASP B N 1
ATOM 4708 C CA . ASP B 1 280 ? -35.562 -3.33 -5.648 1 44.28 280 ASP B CA 1
ATOM 4709 C C . ASP B 1 280 ? -36.656 -2.486 -4.988 1 44.28 280 ASP B C 1
ATOM 4711 O O . ASP B 1 280 ? -36.562 -2.162 -3.801 1 44.28 280 ASP B O 1
ATOM 4715 N N . ALA B 1 281 ? -37.656 -2.137 -5.738 1 47.97 281 ALA B N 1
ATOM 4716 C CA . ALA B 1 281 ? -38.844 -1.435 -5.277 1 47.97 281 ALA B CA 1
ATOM 4717 C C . ALA B 1 281 ? -39.469 -2.16 -4.098 1 47.97 281 ALA B C 1
ATOM 4719 O O . ALA B 1 281 ? -39.594 -3.385 -4.109 1 47.97 281 ALA B O 1
ATOM 4720 N N . GLY B 1 282 ? -39.812 -1.486 -2.965 1 48.12 282 GLY B N 1
ATOM 4721 C CA . GLY B 1 282 ? -40.438 -2.014 -1.756 1 48.12 282 GLY B CA 1
ATOM 4722 C C . GLY B 1 282 ? -39.406 -2.387 -0.689 1 48.12 282 GLY B C 1
ATOM 4723 O O . GLY B 1 282 ? -39.781 -2.865 0.385 1 48.12 282 GLY B O 1
ATOM 4724 N N . TYR B 1 283 ? -38.312 -2.482 -1.073 1 49.78 283 TYR B N 1
ATOM 4725 C CA . TYR B 1 283 ? -37.25 -2.719 -0.095 1 49.78 283 TYR B CA 1
ATOM 4726 C C . TYR B 1 283 ? -36.531 -1.419 0.275 1 49.78 283 TYR B C 1
ATOM 4728 O O . TYR B 1 283 ? -36.438 -0.504 -0.546 1 49.78 283 TYR B O 1
ATOM 4736 N N . SER B 1 284 ? -36.531 -1.245 1.452 1 50.69 284 SER B N 1
ATOM 4737 C CA . SER B 1 284 ? -35.719 -0.156 1.95 1 50.69 284 SER B CA 1
ATOM 4738 C C . SER B 1 284 ? -34.281 -0.634 2.232 1 50.69 284 SER B C 1
ATOM 4740 O O . SER B 1 284 ? -34.094 -1.766 2.676 1 50.69 284 SER B O 1
ATOM 4742 N N . SER B 1 285 ? -33.344 -0.008 1.748 1 51.91 285 SER B N 1
ATOM 4743 C CA . SER B 1 285 ? -31.953 -0.281 2.047 1 51.91 285 SER B CA 1
ATOM 4744 C C . SER B 1 285 ? -31.641 -0.013 3.516 1 51.91 285 SER B C 1
ATOM 4746 O O . SER B 1 285 ? -31.969 1.05 4.043 1 51.91 285 SER B O 1
ATOM 4748 N N . LYS B 1 286 ? -31.578 -1.072 4.238 1 50.66 286 LYS B N 1
ATOM 4749 C CA . LYS B 1 286 ? -31.172 -0.944 5.633 1 50.66 286 LYS B CA 1
ATOM 4750 C C . LYS B 1 286 ? -29.688 -1.296 5.801 1 50.66 286 LYS B C 1
ATOM 4752 O O . LYS B 1 286 ? -29.078 -1.854 4.891 1 50.66 286 LYS B O 1
ATOM 4757 N N . HIS B 1 287 ? -29.062 -0.542 6.676 1 47.81 287 HIS B N 1
ATOM 4758 C CA . HIS B 1 287 ? -27.641 -0.785 6.949 1 47.81 287 HIS B CA 1
ATOM 4759 C C . HIS B 1 287 ? -27.453 -1.396 8.328 1 47.81 287 HIS B C 1
ATOM 4761 O O . HIS B 1 287 ? -28.25 -1.161 9.234 1 47.81 287 HIS B O 1
ATOM 4767 N N . SER B 1 288 ? -26.969 -2.525 8.367 1 44.22 288 SER B N 1
ATOM 4768 C CA . SER B 1 288 ? -26.391 -2.926 9.648 1 44.22 288 SER B CA 1
ATOM 4769 C C . SER B 1 288 ? -24.969 -2.404 9.797 1 44.22 288 SER B C 1
ATOM 4771 O O . SER B 1 288 ? -24.391 -1.88 8.844 1 44.22 288 SER B O 1
ATOM 4773 N N . GLN B 1 289 ? -24.328 -2.535 10.969 1 44.03 289 GLN B N 1
ATOM 4774 C CA . GLN B 1 289 ? -23.031 -1.992 11.352 1 44.03 289 GLN B CA 1
ATOM 4775 C C . GLN B 1 289 ? -22.047 -2.07 10.195 1 44.03 289 GLN B C 1
ATOM 4777 O O . GLN B 1 289 ? -21.219 -1.176 10.016 1 44.03 289 GLN B O 1
ATOM 4782 N N . TYR B 1 290 ? -21.938 -3.109 9.406 1 41.53 290 TYR B N 1
ATOM 4783 C CA . TYR B 1 290 ? -20.891 -3.361 8.422 1 41.53 290 TYR B CA 1
ATOM 4784 C C . TYR B 1 290 ? -21.469 -3.465 7.016 1 41.53 290 TYR B C 1
ATOM 4786 O O . TYR B 1 290 ? -20.734 -3.467 6.031 1 41.53 290 TYR B O 1
ATOM 4794 N N . TYR B 1 291 ? -22.719 -3.74 6.867 1 44.28 291 TYR B N 1
ATOM 4795 C CA . TYR B 1 291 ? -23.234 -3.996 5.527 1 44.28 291 TYR B CA 1
ATOM 4796 C C . TYR B 1 291 ? -24.594 -3.342 5.336 1 44.28 291 TYR B C 1
ATOM 4798 O O . TYR B 1 291 ? -25.297 -3.047 6.309 1 44.28 291 TYR B O 1
ATOM 4806 N N . TYR B 1 292 ? -24.828 -2.748 4.156 1 49.62 292 TYR B N 1
ATOM 4807 C CA . TYR B 1 292 ? -26.141 -2.26 3.742 1 49.62 292 TYR B CA 1
ATOM 4808 C C . TYR B 1 292 ? -27.031 -3.406 3.264 1 49.62 292 TYR B C 1
ATOM 4810 O O . TYR B 1 292 ? -26.531 -4.359 2.65 1 49.62 292 TYR B O 1
ATOM 4818 N N . TYR B 1 293 ? -28.078 -3.588 3.938 1 49.56 293 TYR B N 1
ATOM 4819 C CA . TYR B 1 293 ? -29.016 -4.621 3.492 1 49.56 293 TYR B CA 1
ATOM 4820 C C . TYR B 1 293 ? -30.375 -4.02 3.133 1 49.56 293 TYR B C 1
ATOM 4822 O O . TYR B 1 293 ? -30.719 -2.938 3.607 1 49.56 293 TYR B O 1
ATOM 4830 N N . CYS B 1 294 ? -30.75 -4.402 1.996 1 51.59 294 CYS B N 1
ATOM 4831 C CA . CYS B 1 294 ? -32.094 -3.996 1.621 1 51.59 294 CYS B CA 1
ATOM 4832 C C . CYS B 1 294 ? -33.125 -4.672 2.51 1 51.59 294 CYS B C 1
ATOM 4834 O O . CYS B 1 294 ? -33.094 -5.891 2.686 1 51.59 294 CYS B O 1
ATOM 4836 N N . LYS B 1 295 ? -33.562 -3.938 3.479 1 51.59 295 LYS B N 1
ATOM 4837 C CA . LYS B 1 295 ? -34.625 -4.441 4.328 1 51.59 295 LYS B CA 1
ATOM 4838 C C . LYS B 1 295 ? -36 -4.129 3.727 1 51.59 295 LYS B C 1
ATOM 4840 O O . LYS B 1 295 ? -36.219 -3.023 3.227 1 51.59 295 LYS B O 1
ATOM 4845 N N . LYS B 1 296 ? -36.75 -5.172 3.662 1 48 296 LYS B N 1
ATOM 4846 C CA . LYS B 1 296 ? -38.125 -5.004 3.195 1 48 296 LYS B CA 1
ATOM 4847 C C . LYS B 1 296 ? -38.906 -4.027 4.082 1 48 296 LYS B C 1
ATOM 4849 O O . LYS B 1 296 ? -38.781 -4.066 5.309 1 48 296 LYS B O 1
ATOM 4854 N N . HIS B 1 297 ? -39.375 -3.191 3.492 1 47.38 297 HIS B N 1
ATOM 4855 C CA . HIS B 1 297 ? -40.25 -2.279 4.219 1 47.38 297 HIS B CA 1
ATOM 4856 C C . HIS B 1 297 ? -41.312 -3.043 4.996 1 47.38 297 HIS B C 1
ATOM 4858 O O . HIS B 1 297 ? -41.938 -3.973 4.469 1 47.38 297 HIS B O 1
ATOM 4864 N N . PRO B 1 298 ? -41.312 -2.881 6.324 1 47.38 298 PRO B N 1
ATOM 4865 C CA . PRO B 1 298 ? -42.312 -3.564 7.145 1 47.38 298 PRO B CA 1
ATOM 4866 C C . PRO B 1 298 ? -43.688 -3.627 6.473 1 47.38 298 PRO B C 1
ATOM 4868 O O . PRO B 1 298 ? -44.469 -4.566 6.703 1 47.38 298 PRO B O 1
ATOM 4871 N N . LEU B 1 299 ? -43.875 -2.717 5.734 1 45.62 299 LEU B N 1
ATOM 4872 C CA . LEU B 1 299 ? -45.188 -2.664 5.105 1 45.62 299 LEU B CA 1
ATOM 4873 C C . LEU B 1 299 ? -45.375 -3.848 4.168 1 45.62 299 LEU B C 1
ATOM 4875 O O . LEU B 1 299 ? -46.5 -4.375 4.055 1 45.62 299 LEU B O 1
ATOM 4879 N N . PHE B 1 300 ? -44.25 -4.336 3.66 1 45.84 300 PHE B N 1
ATOM 4880 C CA . PHE B 1 300 ? -44.406 -5.43 2.709 1 45.84 300 PHE B CA 1
ATOM 4881 C C . PHE B 1 300 ? -44.406 -6.773 3.43 1 45.84 300 PHE B C 1
ATOM 4883 O O . PHE B 1 300 ? -44.938 -7.758 2.904 1 45.84 300 PHE B O 1
ATOM 4890 N N . ARG B 1 301 ? -43.812 -6.832 4.613 1 46.94 301 ARG B N 1
ATOM 4891 C CA . ARG B 1 301 ? -44 -7.98 5.496 1 46.94 301 ARG B CA 1
ATOM 4892 C C . ARG B 1 301 ? -45.438 -8.141 5.906 1 46.94 301 ARG B C 1
ATOM 4894 O O . ARG B 1 301 ? -45.938 -9.258 6.082 1 46.94 301 ARG B O 1
ATOM 4901 N N . ARG B 1 302 ? -46 -6.961 5.977 1 49.44 302 ARG B N 1
ATOM 4902 C CA . ARG B 1 302 ? -47.375 -6.941 6.484 1 49.44 302 ARG B CA 1
ATOM 4903 C C . ARG B 1 302 ? -48.375 -7.137 5.355 1 49.44 302 ARG B C 1
ATOM 4905 O O . ARG B 1 302 ? -49.562 -7.355 5.605 1 49.44 302 ARG B O 1
ATOM 4912 N N . ALA B 1 303 ? -47.688 -7.199 4.277 1 51.16 303 ALA B N 1
ATOM 4913 C CA . ALA B 1 303 ? -48.562 -7.266 3.111 1 51.16 303 ALA B CA 1
ATOM 4914 C C . ALA B 1 303 ? -49.281 -8.609 3.047 1 51.16 303 ALA B C 1
ATOM 4916 O O . ALA B 1 303 ? -50.5 -8.656 2.803 1 51.16 303 ALA B O 1
ATOM 4917 N N . PRO B 1 304 ? -48.531 -9.656 3.314 1 51.12 304 PRO B N 1
ATOM 4918 C CA . PRO B 1 304 ? -49.344 -10.883 3.32 1 51.12 304 PRO B CA 1
ATOM 4919 C C . PRO B 1 304 ? -50.375 -10.898 4.438 1 51.12 304 PRO B C 1
ATOM 4921 O O . PRO B 1 304 ? -51.5 -11.375 4.23 1 51.12 304 PRO B O 1
ATOM 4924 N N . PHE B 1 305 ? -49.969 -10.344 5.512 1 56.78 305 PHE B N 1
ATOM 4925 C CA . PHE B 1 305 ? -50.906 -10.266 6.617 1 56.78 305 PHE B CA 1
ATOM 4926 C C . PHE B 1 305 ? -52.062 -9.32 6.273 1 56.78 305 PHE B C 1
ATOM 4928 O O . PHE B 1 305 ? -53.219 -9.617 6.574 1 56.78 305 PHE B O 1
ATOM 4935 N N . LEU B 1 306 ? -51.719 -8.305 5.629 1 56.22 306 LEU B N 1
ATOM 4936 C CA . LEU B 1 306 ? -52.781 -7.371 5.203 1 56.22 306 LEU B CA 1
ATOM 4937 C C . LEU B 1 306 ? -53.656 -7.992 4.121 1 56.22 306 LEU B C 1
ATOM 4939 O O . LEU B 1 306 ? -54.875 -7.777 4.102 1 56.22 306 LEU B O 1
ATOM 4943 N N . GLY B 1 307 ? -53.031 -8.828 3.389 1 55.62 307 GLY B N 1
ATOM 4944 C CA . GLY B 1 307 ? -53.812 -9.578 2.422 1 55.62 307 GLY B CA 1
ATOM 4945 C C . GLY B 1 307 ? -54.719 -10.609 3.062 1 55.62 307 GLY B C 1
ATOM 4946 O O . GLY B 1 307 ? -55.875 -10.758 2.674 1 55.62 307 GLY B O 1
ATOM 4947 N N . PHE B 1 308 ? -54.219 -11.148 4.062 1 63.88 308 PHE B N 1
ATOM 4948 C CA . PHE B 1 308 ? -55.031 -12.133 4.801 1 63.88 308 PHE B CA 1
ATOM 4949 C C . PHE B 1 308 ? -56.188 -11.461 5.527 1 63.88 308 PHE B C 1
ATOM 4951 O O . PHE B 1 308 ? -57.312 -11.945 5.477 1 63.88 308 PHE B O 1
ATOM 4958 N N . VAL B 1 309 ? -55.906 -10.312 6.051 1 62.41 309 VAL B N 1
ATOM 4959 C CA . VAL B 1 309 ? -56.969 -9.594 6.781 1 62.41 309 VAL B CA 1
ATOM 4960 C C . VAL B 1 309 ? -57.969 -9.016 5.801 1 62.41 309 VAL B C 1
ATOM 4962 O O . VAL B 1 309 ? -59.188 -9.078 6.047 1 62.41 309 VAL B O 1
ATOM 4965 N N . ALA B 1 310 ? -57.438 -8.664 4.715 1 64.25 310 ALA B N 1
ATOM 4966 C CA . ALA B 1 310 ? -58.344 -8.156 3.688 1 64.25 310 ALA B CA 1
ATOM 4967 C C . ALA B 1 310 ? -59.188 -9.281 3.086 1 64.25 310 ALA B C 1
ATOM 4969 O O . ALA B 1 310 ? -60.375 -9.102 2.814 1 64.25 310 ALA B O 1
ATOM 4970 N N . GLY B 1 311 ? -58.531 -10.406 3.014 1 64.88 311 GLY B N 1
ATOM 4971 C CA . GLY B 1 311 ? -59.281 -11.57 2.533 1 64.88 311 GLY B CA 1
ATOM 4972 C C . GLY B 1 311 ? -60.312 -12.062 3.512 1 64.88 311 GLY B C 1
ATOM 4973 O O . GLY B 1 311 ? -61.438 -12.352 3.123 1 64.88 311 GLY B O 1
ATOM 4974 N N . LEU B 1 312 ? -59.938 -12.055 4.73 1 70.94 312 LEU B N 1
ATOM 4975 C CA . LEU B 1 312 ? -60.875 -12.453 5.762 1 70.94 312 LEU B CA 1
ATOM 4976 C C . LEU B 1 312 ? -62 -11.438 5.883 1 70.94 312 LEU B C 1
ATOM 4978 O O . LEU B 1 312 ? -63.156 -11.812 6.07 1 70.94 312 LEU B O 1
ATOM 4982 N N . GLY B 1 313 ? -61.656 -10.195 5.695 1 67.75 313 GLY B N 1
ATOM 4983 C CA . GLY B 1 313 ? -62.656 -9.156 5.688 1 67.75 313 GLY B CA 1
ATOM 4984 C C . GLY B 1 313 ? -63.625 -9.273 4.523 1 67.75 313 GLY B C 1
ATOM 4985 O O . GLY B 1 313 ? -64.812 -9.109 4.699 1 67.75 313 GLY B O 1
ATOM 4986 N N . PHE B 1 314 ? -63.094 -9.711 3.482 1 72.75 314 PHE B N 1
ATOM 4987 C CA . PHE B 1 314 ? -63.938 -9.883 2.305 1 72.75 314 PHE B CA 1
ATOM 4988 C C . PHE B 1 314 ? -64.875 -11.086 2.463 1 72.75 314 PHE B C 1
ATOM 4990 O O . PHE B 1 314 ? -66 -11.031 2.094 1 72.75 314 PHE B O 1
ATOM 4997 N N . VAL B 1 315 ? -64.438 -12.094 3.061 1 75.06 315 VAL B N 1
ATOM 4998 C CA . VAL B 1 315 ? -65.25 -13.281 3.289 1 75.06 315 VAL B CA 1
ATOM 4999 C C . VAL B 1 315 ? -66.312 -12.977 4.32 1 75.06 315 VAL B C 1
ATOM 5001 O O . VAL B 1 315 ? -67.5 -13.367 4.141 1 75.06 315 VAL B O 1
ATOM 5004 N N . LEU B 1 316 ? -65.938 -12.172 5.289 1 77.56 316 LEU B N 1
ATOM 5005 C CA . LEU B 1 316 ? -66.938 -11.789 6.297 1 77.56 316 LEU B CA 1
ATOM 5006 C C . LEU B 1 316 ? -68 -10.859 5.703 1 77.56 316 LEU B C 1
ATOM 5008 O O . LEU B 1 316 ? -69.188 -10.961 6.039 1 77.56 316 LEU B O 1
ATOM 5012 N N . LEU B 1 317 ? -67.562 -10.086 4.75 1 78 317 LEU B N 1
ATOM 5013 C CA . LEU B 1 317 ? -68.5 -9.195 4.082 1 78 317 LEU B CA 1
ATOM 5014 C C . LEU B 1 317 ? -69.438 -9.977 3.193 1 78 317 LEU B C 1
ATOM 5016 O O . LEU B 1 317 ? -70.625 -9.688 3.156 1 78 317 LEU B O 1
ATOM 5020 N N . VAL B 1 318 ? -69 -11.023 2.619 1 78 318 VAL B N 1
ATOM 5021 C CA . VAL B 1 318 ? -69.875 -11.828 1.744 1 78 318 VAL B CA 1
ATOM 5022 C C . VAL B 1 318 ? -70.812 -12.695 2.584 1 78 318 VAL B C 1
ATOM 5024 O O . VAL B 1 318 ? -72 -12.781 2.299 1 78 318 VAL B O 1
ATOM 5027 N N . LEU B 1 319 ? -70.312 -13.195 3.658 1 78.25 319 LEU B N 1
ATOM 5028 C CA . LEU B 1 319 ? -71.125 -14.023 4.52 1 78.25 319 LEU B CA 1
ATOM 5029 C C . LEU B 1 319 ? -72.125 -13.172 5.258 1 78.25 319 LEU B C 1
ATOM 5031 O O . LEU B 1 319 ? -73.312 -13.578 5.426 1 78.25 319 LEU B O 1
ATOM 5035 N N . GLY B 1 320 ? -71.688 -11.992 5.547 1 78.38 320 GLY B N 1
ATOM 5036 C CA . GLY B 1 320 ? -72.625 -11.062 6.168 1 78.38 320 GLY B CA 1
ATOM 5037 C C . GLY B 1 320 ? -73.75 -10.594 5.227 1 78.38 320 GLY B C 1
ATOM 5038 O O . GLY B 1 320 ? -74.875 -10.539 5.609 1 78.38 320 GLY B O 1
ATOM 5039 N N . SER B 1 321 ? -73.375 -10.391 3.951 1 79.56 321 SER B N 1
ATOM 5040 C CA . SER B 1 321 ? -74.375 -9.984 2.959 1 79.56 321 SER B CA 1
ATOM 5041 C C . S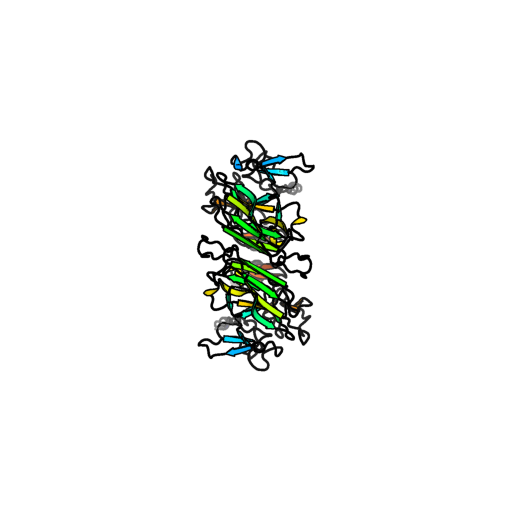ER B 1 321 ? -75.312 -11.133 2.629 1 79.56 321 SER B C 1
ATOM 5043 O O . SER B 1 321 ? -76.562 -10.914 2.436 1 79.56 321 SER B O 1
ATOM 5045 N N . TYR B 1 322 ? -74.812 -12.312 2.725 1 78.5 322 TYR B N 1
ATOM 5046 C CA . TYR B 1 322 ? -75.625 -13.477 2.48 1 78.5 322 TYR B CA 1
ATOM 5047 C C . TYR B 1 322 ? -76.562 -13.727 3.654 1 78.5 322 TYR B C 1
ATOM 5049 O O . TYR B 1 322 ? -77.75 -14.023 3.461 1 78.5 322 TYR B O 1
ATOM 5057 N N . GLY B 1 323 ? -76.062 -13.492 4.848 1 77.69 323 GLY B N 1
ATOM 5058 C CA . GLY B 1 323 ? -76.938 -13.602 6.016 1 77.69 323 GLY B CA 1
ATOM 5059 C C . GLY B 1 323 ? -78 -12.555 6.043 1 77.69 323 GLY B C 1
ATOM 5060 O O . GLY B 1 323 ? -79.188 -12.867 6.367 1 77.69 323 GLY B O 1
ATOM 5061 N N . LEU B 1 324 ? -77.688 -11.398 5.57 1 79 324 LEU B N 1
ATOM 5062 C CA . LEU B 1 324 ? -78.688 -10.336 5.512 1 79 324 LEU B CA 1
ATOM 5063 C C . LEU B 1 324 ? -79.688 -10.609 4.418 1 79 324 LEU B C 1
ATOM 5065 O O . LEU B 1 324 ? -80.875 -10.367 4.609 1 79 324 LEU B O 1
ATOM 5069 N N . TYR B 1 325 ? -79.25 -11.203 3.373 1 75.75 325 TYR B N 1
ATOM 5070 C CA . TYR B 1 325 ? -80.188 -11.578 2.291 1 75.75 325 TYR B CA 1
ATOM 5071 C C . TYR B 1 325 ? -81.125 -12.672 2.74 1 75.75 325 TYR B C 1
ATOM 5073 O O . TYR B 1 325 ? -82.312 -12.586 2.494 1 75.75 325 TYR B O 1
ATOM 5081 N N . ARG B 1 326 ? -80.625 -13.602 3.502 1 76.69 326 ARG B N 1
ATOM 5082 C CA . ARG B 1 326 ? -81.5 -14.68 3.977 1 76.69 326 ARG B CA 1
ATOM 5083 C C . ARG B 1 326 ? -82.5 -14.18 5.039 1 76.69 326 ARG B C 1
ATOM 5085 O O . ARG B 1 326 ? -83.625 -14.594 5.07 1 76.69 326 ARG B O 1
ATOM 5092 N N . TYR B 1 327 ? -81.938 -13.242 5.785 1 77.31 327 TYR B N 1
ATOM 5093 C CA . TYR B 1 327 ? -82.75 -12.664 6.828 1 77.31 327 TYR B CA 1
ATOM 5094 C C . TYR B 1 327 ? -83.875 -11.836 6.223 1 77.31 327 TYR B C 1
ATOM 5096 O O . TYR B 1 327 ? -85.062 -11.953 6.629 1 77.31 327 TYR B O 1
ATOM 5104 N N . VAL B 1 328 ? -83.625 -11.148 5.145 1 76.81 328 VAL B N 1
ATOM 5105 C CA . VAL B 1 328 ? -84.625 -10.32 4.508 1 76.81 328 VAL B CA 1
ATOM 5106 C C . VAL B 1 328 ? -85.625 -11.211 3.74 1 76.81 328 VAL B C 1
ATOM 5108 O O . VAL B 1 328 ? -86.812 -10.992 3.785 1 76.81 328 VAL B O 1
ATOM 5111 N N . LYS B 1 329 ? -85.062 -12.312 3.17 1 76.12 329 LYS B N 1
ATOM 5112 C CA . LYS B 1 329 ? -85.938 -13.227 2.439 1 76.12 329 LYS B CA 1
ATOM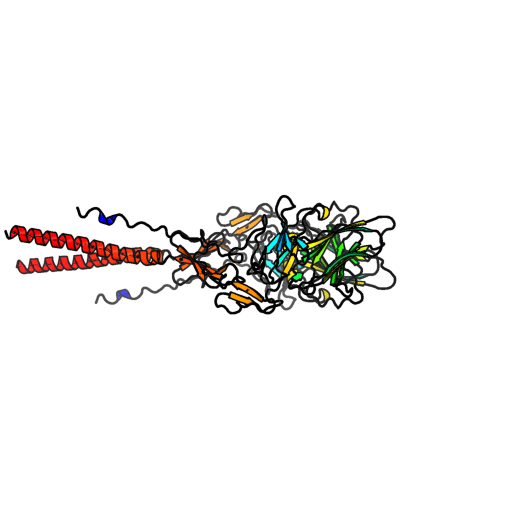 5113 C C . LYS B 1 329 ? -86.875 -13.969 3.389 1 76.12 329 LYS B C 1
ATOM 5115 O O . LYS B 1 329 ? -88.062 -14.125 3.107 1 76.12 329 LYS B O 1
ATOM 5120 N N . ARG B 1 330 ? -86.375 -14.336 4.539 1 76.62 330 ARG B N 1
ATOM 5121 C CA . ARG B 1 330 ? -87.25 -15.008 5.52 1 76.62 330 ARG B CA 1
ATOM 5122 C C . ARG B 1 330 ? -88.25 -14.055 6.094 1 76.62 330 ARG B C 1
ATOM 5124 O O . ARG B 1 330 ? -89.438 -14.445 6.324 1 76.62 330 ARG B O 1
ATOM 5131 N N . ARG B 1 331 ? -87.938 -12.883 6.156 1 74.12 331 ARG B N 1
ATOM 5132 C CA . ARG B 1 331 ? -88.875 -11.914 6.699 1 74.12 331 ARG B CA 1
ATOM 5133 C C . ARG B 1 331 ? -89.938 -11.578 5.676 1 74.12 331 ARG B C 1
ATOM 5135 O O . ARG B 1 331 ? -91.125 -11.359 6.035 1 74.12 331 ARG B O 1
ATOM 5142 N N . ARG B 1 332 ? -89.562 -11.711 4.398 1 72.19 332 ARG B N 1
ATOM 5143 C CA . ARG B 1 332 ? -90.562 -11.445 3.377 1 72.19 332 ARG B CA 1
ATOM 5144 C C . ARG B 1 332 ? -91.5 -12.625 3.221 1 72.19 332 ARG B C 1
ATOM 5146 O O . ARG B 1 332 ? -92.688 -12.438 2.902 1 72.19 332 ARG B O 1
ATOM 5153 N N . GLU B 1 333 ? -90.938 -13.828 3.496 1 71.44 333 GLU B N 1
ATOM 5154 C CA . GLU B 1 333 ? -91.875 -14.977 3.381 1 71.44 333 GLU B CA 1
ATOM 5155 C C . GLU B 1 333 ? -92.812 -15.078 4.59 1 71.44 333 GLU B C 1
ATOM 5157 O O . GLU B 1 333 ? -93.875 -15.617 4.492 1 71.44 333 GLU B O 1
ATOM 5162 N N . ILE B 1 334 ? -92.312 -14.562 5.602 1 71.44 334 ILE B N 1
ATOM 5163 C CA . ILE B 1 334 ? -93.188 -14.617 6.742 1 71.44 334 ILE B CA 1
ATOM 5164 C C . ILE B 1 334 ? -94.25 -13.516 6.613 1 71.44 334 ILE B C 1
ATOM 5166 O O . ILE B 1 334 ? -95.375 -13.656 7.117 1 71.44 334 ILE B O 1
ATOM 5170 N N . ARG B 1 335 ? -94.062 -12.656 5.785 1 57 335 ARG B N 1
ATOM 5171 C CA . ARG B 1 335 ? -95.25 -11.797 5.582 1 57 335 ARG B CA 1
ATOM 5172 C C . ARG B 1 335 ? -96.125 -12.312 4.438 1 57 335 ARG B C 1
ATOM 5174 O O . ARG B 1 33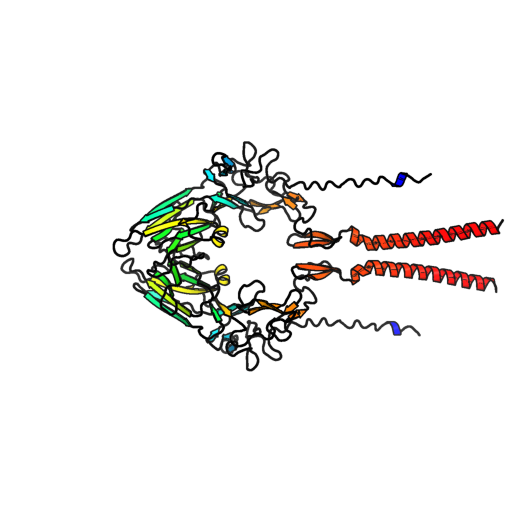5 ? -95.562 -12.812 3.438 1 57 335 ARG B O 1
#

Secondary structure (DSSP, 8-state):
-TTGGGS----------------S-TTS--EETTEE--TT-EESTTSSSSGGGEEEEEGGGSS-EEEETTTTEEEEEEEE-TT-SSEEEEEE---EEEEESSEEEEEEEEE-TTSSEEE-SEEEEEESSSEEEEEE-TTS-EEEEEE-B--SS------SS--SBSEEEEEEPSSBSEEEEEEEE---STT-PEEEEEEEEEHHHHHT--S-GGG-S--EEEEEE-TTSSS--TTTT-TTEEEETTTTEEEEPTTEEE-TTSTT-EEE-SS-STTTTTSPTTEEEEE-SS-EEEEEPHHHHHHHHHHHHHHHHHHHHHHHHHHHHHHHHHHHHH-/-TTGGG----------------SS-TTS--EETTEE--TT-EESTTSSSSGGGEEEEE-TTSS-EEEETTTTEEEEEEEE-TT-SSEEEEEE---EEEEESSEEEEEEEEE-TTSSEEE-SEEEEEESSSEEEEEE-TTS-EEEEEE-B--SS------SS--SBSEEEEEEPSSBSEEEEEEEE---SSS-PEEEEEEEEEHHHHHT--S-GGG-S--EEEEEE-TTSSS--TTTT-TTEEEETTTTEEEEPTTEEE-TTSTT-EEE--S-TTTTTTSPTTEEEEE-SS-EEEEEPHHHHHHHHHHHHHHHHHHHHHHHHHHHHHHHHHHHHH-

Sequence (670 aa):
MPSLFLLVLQLLPVLNVAVGSNISMPNCVDHCGDVQIRYPFGIGPNCYREPPYEIICNASFGSPKPFLREFNLEVLDISWSDYSEFNLITVVLPRASICGSDGAKEIHSYDLKGSPYRFASNVLMMEGCGGSAIVKDRHGEIMSGCASICASDAAPINATTCYGVGCCQVSIPDNLDYFEIAVVFEQQIKANTFNVSVAVIDSESMLNLTGSLSSLEIIPAALSWNVSFAKPYQFEGMANVSCDSPIHICKCQIYYEGNPYLPNGCQVVKECTECIGHCDAGYSSKHSQYYYYCKKHPLFRRAPFLGFVAGLGFVLLVLGSYGLYRYVKRRREIRMPSLFLLVLQLLPVLNVAVGSNISMPNCVDHCGDVQIRYPFGIGPNCYREPPYEIICNASFGSPKPFLREFNLEVLDISWSDYSEFNLITVVLPRASICGSDGAKEIHSYDLKGSPYRFASNVLMMEGCGGSAIVKDRHGEIMSGCASICASDAAPINATTCYGVGCCQVSIPDNLDYFEIAVVFEQQIKANTFNVSVAVIDSESMLNLTGSLSSLEIIPAALSWNVSFAKPYQFEGMANVSCDSPIHICKCQIYYEGNPYLPNGCQVVKECTECIGHCDAGYSSKHSQYYYYCKKHPLFRRAPFLGFVAGLGFVLLVLGSYGLYRYVKRRREIR

Nearest PDB structures (foldseek):
  8ebb-assembly1_A  TM=3.855E-01  e=5.031E-02  Fusarium oxysporum f. sp. lycopersici
  3p6b-assembly1_B-2  TM=3.010E-01  e=2.587E-02  Acetivibrio thermocellus
  8trv-assembly1_A  TM=2.255E-01  e=2.072E-02  Homo sapiens
  8e4g-assembly1_P  TM=3.520E-01  e=1.061E+00  Escherichia phage T7
  7ey9-assembly1_s  TM=2.265E-01  e=6.096E-01  Escherichia phage T7

InterPro domains:
  IPR025287 Wall-associated receptor kinase, galacturonan-binding domain [PF13947] (28-83)